Protein AF-0000000080076490 (afdb_homodimer)

Sequence (566 aa):
MPERRVFVIRHGERCDFAFGKSGLWINSFDSKGRYRPLDINLPRTLPKRPDGWQGFAADTPLTEIGYLQSKLTGRALRDNGIEINHVLCSPALRCIQTTVGLLKGMGLDKRLQFSVEPGLYEWMVWARYARPCWIPPKDLKKLGYPVREDYVPCWTDKELKMSESMVDYYQRSFGSMNKILAEFPEGNILIVAHGASLETCTRQLVGGDIRSTDDFYYLLQNTPYLSCVELSSREGLWRLVGSPIPSFSHTYNRTFDPLQLVTKDLAGLKREREGKDNMRTTQMPERRVFVIRHGERCDFAFGKSGLWINSFDSKGRYRPLDINLPRTLPKRPDGWQGFAADTPLTEIGYLQSKLTGRALRDNGIEINHVLCSPALRCIQTTVGLLKGMGLDKRLQFSVEPGLYEWMVWARYARPCWIPPKDLKKLGYPVREDYVPCWTDKELKMSESMVDYYQRSFGSMNKILAEFPEGNILIVAHGASLETCTRQLVGGDIRSTDDFYYLLQNTPYLSCVELSSREGLWRLVGSPIPSFSHTYNRTFDPLQLVTKDLAGLKREREGKDNMRTTQ

pLDDT: mean 93.64, std 9.17, range [32.12, 98.94]

Solvent-accessible surface area (backbone atoms only — not comparable to full-atom values): 30156 Å² total; per-residue (Å²): 127,81,73,36,37,38,35,34,28,20,26,38,44,37,36,56,80,65,24,46,87,78,39,48,53,69,66,16,37,47,98,87,57,54,77,50,65,64,32,63,31,41,45,92,70,78,82,88,50,95,73,40,73,73,44,40,78,63,40,40,44,42,18,44,61,11,34,50,50,20,21,54,49,14,30,46,39,40,76,64,67,57,71,75,70,42,38,37,22,12,47,48,47,25,17,46,50,20,47,52,22,23,28,51,31,46,71,33,52,89,76,50,55,31,32,65,26,51,42,46,44,70,67,36,51,75,46,72,87,49,81,61,84,64,76,51,53,68,58,40,38,74,73,66,45,55,53,43,73,82,62,78,52,89,35,54,75,83,72,60,50,57,83,44,48,72,68,52,42,36,49,44,23,37,50,37,45,52,51,52,46,64,73,46,80,68,61,22,36,37,37,29,27,35,50,56,41,58,49,35,48,41,38,54,66,51,69,42,74,86,70,54,72,67,57,48,51,52,50,35,77,57,36,33,56,56,35,49,36,29,35,40,32,57,96,86,42,47,39,72,78,31,48,85,56,63,35,50,44,47,63,66,30,52,73,50,60,50,58,71,76,61,48,91,49,52,68,58,51,52,51,55,52,53,50,52,54,55,52,54,73,71,100,128,81,75,34,38,39,35,35,27,20,28,37,45,38,36,58,80,64,23,47,89,78,39,48,54,69,66,15,37,47,99,86,56,52,77,49,65,64,31,63,31,42,45,92,72,78,81,90,50,95,76,40,73,72,45,40,77,64,40,42,44,43,17,43,59,11,33,50,50,20,21,55,48,15,32,46,41,40,76,66,68,58,71,74,69,42,38,38,22,12,48,47,48,27,16,47,49,21,47,52,22,23,29,49,32,46,70,33,54,90,77,50,55,33,32,64,27,51,42,45,45,72,65,37,50,76,46,73,87,48,79,60,83,64,78,49,53,70,58,41,38,75,72,69,45,56,50,42,71,82,63,79,52,88,36,56,74,84,72,61,51,57,83,45,47,72,68,52,42,37,47,43,24,38,51,38,46,53,51,51,48,66,73,46,79,68,63,22,37,38,38,28,27,33,50,56,43,56,49,34,50,42,37,54,66,51,69,42,75,85,69,54,73,66,56,48,52,52,52,36,76,56,38,34,56,55,37,50,38,30,34,40,32,58,98,86,42,46,40,70,78,32,49,83,56,64,35,49,44,46,63,65,31,53,72,51,59,48,58,71,77,60,48,91,49,54,68,59,51,50,52,53,51,52,50,51,54,54,52,52,74,71,101

Secondary structure (DSSP, 8-state):
---EEEEEEE---BHHHHHTTTTTTGGGB-TT--B--SSTTS-S-----TT-GGGGGTSPPBPHHHHHHHHHHHHHHHHTT---SEEEE-SSHHHHHHHHHHHHHHT-TTT--EEE-GGGS--GGG--S----PPPHHHHHHTT--B-SS---SS-GGGS-TT--HHHHHHHHHHHHHHHHHH--SS-EEEEE-TTHHHHTTTGGGTPPPPPHHHHHHHHHT--TT-EEEEEEETTEEEEEE-SS----B--BPPP-THHHH-S-HHHHHHHHHHHHHHHHH-/---EEEEEEE---BHHHHHTTTTTTGGGB-TT--B--SSTTS-S-----TT-GGGGGTSPPBPHHHHHHHHHHHHHHHHTT----EEEE-SSHHHHHHHHHHHHHHT-TTT--EEE-GGGS--GGG--S----PPPHHHHHHTT--B-SS---SS-GGGS-TT--HHHHHHHHHHHHHHHHHH--SS-EEEEE-TTHHHHTTTGGGTPPPPPHHHHHHHHHT--TT-EEEEEEETTEEEEEE-SS----B--BPPP-THHHH-S-HHHHHHHHHHHHHHHHH-

Organism: NCBI:txid1611254

InterPro domains:
  IPR013078 Histidine phosphatase superfamily, clade-1 [PF00300] (53-239)
  IPR013078 Histidine phosphatase superfamily, clade-1 [SM00855] (5-201)
  IPR013078 Histidine phosphatase superfamily, clade-1 [cd07067] (5-216)
  IPR029033 Histidine phosphatase superfamily [G3DSA:3.40.50.1240] (3-261)
  IPR029033 Histidine phosphatase superfamily [SSF53254] (4-247)
  IPR051710 Phosphatase and SH3 domain-containing protein [PTHR16469] (5-258)

Foldseek 3Di:
DPKEKEKEWAAFAWDCVVCVVVCQVVVQQDPVRDGHHPDPFADPDDDDDPVGNVLCVLQTAGTNVRLQVLLVLLLQCQVLPHDFDAEEEELRNRLLSSVCSNCVSVVCQVPDAYEYANLQADQLLVSPPDDRDGGQQVRCVVVPGRHDNPDDYPDDSVRRDSPQDLVNNLVSLCSRLVVVCVVDVDGYYYYYHHLLSVCSNAQVLQPHDDDDPVVSVVSSVVRHHTAMWMWIDDPSHIDTDGHSGDDDDDDDDDDDDCCCVVPPCNVVVVVVVVVVVVVVVVD/DPKEKEKEWAAFAWDCVVCVVVCQSVVQQDPVRDGHHPDPFADPDDDDDPVGNVLCVLQTAGTNVRLQVLLVLLLQCQVLPHDFDAEEEELRNRLLSSVCSNCVSVVCQVPDAYEYANLQADQLLVSPPDLRDGGQQVRCVVVPGRHDNPDDYPDDSVRRDSPQDLVNNLVSLCSRLVVVCVVDVDGYYYYYHHLLSVCSNVQVLQPHDDDDPVVSVVSSVVRHHTAMWMWIDDPSHIDTDGHSGDDDDDDDDDDDDCCCVVPPCNVVVVVVVVVVVVVVVVD

Nearest PDB structures (foldseek):
  2ikq-assembly1_A  TM=9.626E-01  e=3.591E-30  Mus musculus
  8u5m-assembly3_D-2  TM=9.594E-01  e=4.179E-29  Homo sapiens
  8u7e-assembly1_F  TM=9.598E-01  e=6.562E-28  Homo sapiens
  8u7e-assembly2_E  TM=9.458E-01  e=6.382E-27  Homo sapiens
  3c7t-assembly1_A  TM=8.598E-01  e=4.514E-21  Bombyx mori

Structure (mmCIF, N/CA/C/O backbone):
data_AF-0000000080076490-model_v1
#
loop_
_entity.id
_entity.type
_entity.pdbx_description
1 polymer 'Protein UBASH3A homolog'
#
loop_
_atom_site.group_PDB
_atom_site.id
_atom_site.type_symbol
_atom_site.label_atom_id
_atom_site.label_alt_id
_atom_site.label_comp_id
_atom_site.label_asym_id
_atom_site.label_entity_id
_atom_site.label_seq_id
_atom_site.pdbx_PDB_ins_code
_atom_site.Cartn_x
_atom_site.Cartn_y
_atom_site.Cartn_z
_atom_site.occupancy
_atom_site.B_iso_or_equiv
_atom_site.auth_seq_id
_atom_site.auth_comp_id
_atom_site.auth_asym_id
_atom_site.auth_atom_id
_atom_site.pdbx_PDB_model_num
ATOM 1 N N . MET A 1 1 ? 19.188 30.156 20.625 1 50.44 1 MET A N 1
ATOM 2 C CA . MET A 1 1 ? 18.188 29.141 20.984 1 50.44 1 MET A CA 1
ATOM 3 C C . MET A 1 1 ? 18.219 27.969 20 1 50.44 1 MET A C 1
ATOM 5 O O . MET A 1 1 ? 18.578 28.141 18.844 1 50.44 1 MET A O 1
ATOM 9 N N . PRO A 1 2 ? 18.188 26.75 20.531 1 60.25 2 PRO A N 1
ATOM 10 C CA . PRO A 1 2 ? 18.297 25.641 19.578 1 60.25 2 PRO A CA 1
ATOM 11 C C . PRO A 1 2 ? 17.25 25.719 18.469 1 60.25 2 PRO A C 1
ATOM 13 O O . PRO A 1 2 ? 16.172 26.281 18.672 1 60.25 2 PRO A O 1
ATOM 16 N N . GLU A 1 3 ? 17.609 25.453 17.312 1 82.62 3 GLU A N 1
ATOM 17 C CA . GLU A 1 3 ? 16.734 25.422 16.141 1 82.62 3 GLU A CA 1
ATOM 18 C C . GLU A 1 3 ? 15.508 24.547 16.391 1 82.62 3 GLU A C 1
ATOM 20 O O . GLU A 1 3 ? 15.625 23.438 16.906 1 82.62 3 GLU A O 1
ATOM 25 N N . ARG A 1 4 ? 14.305 25.266 16.453 1 92.56 4 ARG A N 1
ATOM 26 C CA . ARG A 1 4 ? 13.039 24.562 16.609 1 92.56 4 ARG A CA 1
ATOM 27 C C . ARG A 1 4 ? 12.461 24.156 15.258 1 92.56 4 ARG A C 1
ATOM 29 O O . ARG A 1 4 ? 12.508 24.938 14.305 1 92.56 4 ARG A O 1
ATOM 36 N N . ARG A 1 5 ? 11.922 22.875 15.234 1 97 5 ARG A N 1
ATOM 37 C CA . ARG A 1 5 ? 11.375 22.375 13.977 1 97 5 ARG A CA 1
ATOM 38 C C . ARG A 1 5 ? 9.914 21.969 14.133 1 97 5 ARG A C 1
ATOM 40 O O . ARG A 1 5 ? 9.5 21.531 15.203 1 97 5 ARG A O 1
ATOM 47 N N . VAL A 1 6 ? 9.188 22.203 13.109 1 98.19 6 VAL A N 1
ATOM 48 C CA . VAL A 1 6 ? 7.805 21.75 13 1 98.19 6 VAL A CA 1
ATOM 49 C C . VAL A 1 6 ? 7.633 20.891 11.75 1 98.19 6 VAL A C 1
ATOM 51 O O . VAL A 1 6 ? 8.086 21.266 10.664 1 98.19 6 VAL A O 1
ATOM 54 N N . PHE A 1 7 ? 7.016 19.766 11.922 1 98.75 7 PHE A N 1
ATOM 55 C CA . PHE A 1 7 ? 6.711 18.859 10.812 1 98.75 7 PHE A CA 1
ATOM 56 C C . PHE A 1 7 ? 5.207 18.766 10.602 1 98.75 7 PHE A C 1
ATOM 58 O O . PHE A 1 7 ? 4.457 18.484 11.539 1 98.75 7 PHE A O 1
ATOM 65 N N . VAL A 1 8 ? 4.746 19.047 9.398 1 98.81 8 VAL A N 1
ATOM 66 C CA . VAL A 1 8 ? 3.334 18.922 9.047 1 98.81 8 VAL A CA 1
ATOM 67 C C . VAL A 1 8 ? 3.145 17.766 8.062 1 98.81 8 VAL A C 1
ATOM 69 O O . VAL A 1 8 ? 3.787 17.719 7.008 1 98.81 8 VAL A O 1
ATOM 72 N N . ILE A 1 9 ? 2.256 16.828 8.422 1 98.88 9 ILE A N 1
ATOM 73 C CA . ILE A 1 9 ? 2.088 15.617 7.625 1 98.88 9 ILE A CA 1
ATOM 74 C C . ILE A 1 9 ? 0.611 15.414 7.297 1 98.88 9 ILE A C 1
ATOM 76 O O . ILE A 1 9 ? -0.253 15.602 8.156 1 98.88 9 ILE A O 1
ATOM 80 N N . ARG A 1 10 ? 0.332 15.023 6.066 1 98.94 10 ARG A N 1
ATOM 81 C CA . ARG A 1 10 ? -1.018 14.641 5.668 1 98.94 10 ARG A CA 1
ATOM 82 C C . ARG A 1 10 ? -1.345 13.227 6.137 1 98.94 10 ARG A C 1
ATOM 84 O O . ARG A 1 10 ? -0.463 12.367 6.195 1 98.94 10 ARG A O 1
ATOM 91 N N . HIS A 1 11 ? -2.564 12.945 6.43 1 98.94 11 HIS A N 1
ATOM 92 C CA . HIS A 1 11 ? -3.018 11.617 6.824 1 98.94 11 HIS A CA 1
ATOM 93 C C . HIS A 1 11 ? -2.855 10.617 5.68 1 98.94 11 HIS A C 1
ATOM 95 O O . HIS A 1 11 ? -2.533 11 4.555 1 98.94 11 HIS A O 1
ATOM 101 N N . GLY A 1 12 ? -3.035 9.281 6.008 1 98.81 12 GLY A N 1
ATOM 102 C CA . GLY A 1 12 ? -2.92 8.203 5.039 1 98.81 12 GLY A CA 1
ATOM 103 C C . GLY A 1 12 ? -4.203 7.961 4.266 1 98.81 12 GLY A C 1
ATOM 104 O O . GLY A 1 12 ? -5.18 8.688 4.43 1 98.81 12 GLY A O 1
ATOM 105 N N . GLU A 1 13 ? -4.219 6.867 3.463 1 98.75 13 GLU A N 1
ATOM 106 C CA . GLU A 1 13 ? -5.344 6.516 2.6 1 98.75 13 GLU A CA 1
ATOM 107 C C . GLU A 1 13 ? -6.613 6.281 3.414 1 98.75 13 GLU A C 1
ATOM 109 O O . GLU A 1 13 ? -6.578 5.617 4.453 1 98.75 13 GLU A O 1
ATOM 114 N N . ARG A 1 14 ? -7.668 6.836 2.943 1 98.25 14 ARG A N 1
ATOM 115 C CA . ARG A 1 14 ? -8.93 6.766 3.674 1 98.25 14 ARG A CA 1
ATOM 116 C C . ARG A 1 14 ? -9.945 5.914 2.926 1 98.25 14 ARG A C 1
ATOM 118 O O . ARG A 1 14 ? -9.93 5.848 1.694 1 98.25 14 ARG A O 1
ATOM 125 N N . CYS A 1 15 ? -10.875 5.309 3.598 1 98 15 CYS A N 1
ATOM 126 C CA . CYS A 1 15 ? -11.789 4.301 3.072 1 98 15 CYS A CA 1
ATOM 127 C C . CYS A 1 15 ? -12.742 4.91 2.049 1 98 15 CYS A C 1
ATOM 129 O O . CYS A 1 15 ? -13.008 4.309 1.006 1 98 15 CYS A O 1
ATOM 131 N N . ASP A 1 16 ? -13.305 6.09 2.318 1 95.12 16 ASP A N 1
ATOM 132 C CA . ASP A 1 16 ? -14.344 6.648 1.462 1 95.12 16 ASP A CA 1
ATOM 133 C C . ASP A 1 16 ? -13.789 7.016 0.088 1 95.12 16 ASP A C 1
ATOM 135 O O . ASP A 1 16 ? -14.492 6.918 -0.918 1 95.12 16 ASP A O 1
ATOM 139 N N . PHE A 1 17 ? -12.539 7.457 0.08 1 95.19 17 PHE A N 1
ATOM 140 C CA . PHE A 1 17 ? -11.93 7.766 -1.206 1 95.19 17 PHE A CA 1
ATOM 141 C C . PHE A 1 17 ? -11.539 6.488 -1.942 1 95.19 17 PHE A C 1
ATOM 143 O O . PHE A 1 17 ? -11.703 6.395 -3.16 1 95.19 17 PHE A O 1
ATOM 150 N N . ALA A 1 18 ? -11.047 5.5 -1.22 1 96.62 18 ALA A N 1
ATOM 151 C CA . ALA A 1 18 ? -10.57 4.262 -1.833 1 96.62 18 ALA A CA 1
ATOM 152 C C . ALA A 1 18 ? -11.734 3.412 -2.332 1 96.62 18 ALA A C 1
ATOM 154 O O . ALA A 1 18 ? -11.617 2.729 -3.352 1 96.62 18 ALA A O 1
ATOM 155 N N . PHE A 1 19 ? -12.906 3.508 -1.652 1 95.56 19 PHE A N 1
ATOM 156 C CA . PHE A 1 19 ? -13.938 2.516 -1.925 1 95.56 19 PHE A CA 1
ATOM 157 C C . PHE A 1 19 ? -15.297 3.182 -2.088 1 95.56 19 PHE A C 1
ATOM 159 O O . PHE A 1 19 ? -16.312 2.502 -2.273 1 95.56 19 PHE A O 1
ATOM 166 N N . GLY A 1 20 ? -15.422 4.477 -1.951 1 87.62 20 GLY A N 1
ATOM 167 C CA . GLY A 1 20 ? -16.703 5.16 -1.987 1 87.62 20 GLY A CA 1
ATOM 168 C C . GLY A 1 20 ? -17.453 4.941 -3.281 1 87.62 20 GLY A C 1
ATOM 169 O O . GLY A 1 20 ? -18.656 4.648 -3.264 1 87.62 20 GLY A O 1
ATOM 170 N N . LYS A 1 21 ? -16.812 4.969 -4.355 1 83.19 21 LYS A N 1
ATOM 171 C CA . LYS A 1 21 ? -17.438 4.848 -5.664 1 83.19 21 LYS A CA 1
ATOM 172 C C . LYS A 1 21 ? -17.906 3.416 -5.926 1 83.19 21 LYS A C 1
ATOM 174 O O . LYS A 1 21 ? -18.938 3.193 -6.551 1 83.19 21 LYS A O 1
ATOM 179 N N . SER A 1 22 ? -17.156 2.451 -5.434 1 85.69 22 SER A N 1
ATOM 180 C CA . SER A 1 22 ? -17.484 1.046 -5.641 1 85.69 22 SER A CA 1
ATOM 181 C C . SER A 1 22 ? -18.609 0.599 -4.711 1 85.69 22 SER A C 1
ATOM 183 O O . SER A 1 22 ? -19.203 -0.46 -4.91 1 85.69 22 SER A O 1
ATOM 185 N N . GLY A 1 23 ? -18.812 1.379 -3.625 1 91.06 23 GLY A N 1
ATOM 186 C CA . GLY A 1 23 ? -19.812 1.008 -2.635 1 91.06 23 GLY A CA 1
ATOM 187 C C . GLY A 1 23 ? -19.312 -0.016 -1.634 1 91.06 23 GLY A C 1
ATOM 188 O O . GLY A 1 23 ? -20.016 -0.354 -0.677 1 91.06 23 GLY A O 1
ATOM 189 N N . LEU A 1 24 ? -18.125 -0.496 -1.796 1 92.62 24 LEU A N 1
ATOM 190 C CA . LEU A 1 24 ? -17.594 -1.56 -0.949 1 92.62 24 LEU A CA 1
ATOM 191 C C . LEU A 1 24 ? -17.516 -1.106 0.505 1 92.62 24 LEU A C 1
ATOM 193 O O . LEU A 1 24 ? -17.703 -1.907 1.422 1 92.62 24 LEU A O 1
ATOM 197 N N . TRP A 1 25 ? -17.266 0.166 0.718 1 94.38 25 TRP A N 1
ATOM 198 C CA . TRP A 1 25 ? -17.141 0.698 2.07 1 94.38 25 TRP A CA 1
ATOM 199 C C . TRP A 1 25 ? -18.469 0.655 2.805 1 94.38 25 TRP A C 1
ATOM 201 O O . TRP A 1 25 ? -18.594 0.017 3.855 1 94.38 25 TRP A O 1
ATOM 211 N N . ILE A 1 26 ? -19.438 1.221 2.258 1 91.88 26 ILE A N 1
ATOM 212 C CA . ILE A 1 26 ? -20.75 1.303 2.918 1 91.88 26 ILE A CA 1
ATOM 213 C C . ILE A 1 26 ? -21.375 -0.085 2.99 1 91.88 26 ILE A C 1
ATOM 215 O O . ILE A 1 26 ? -22.062 -0.412 3.959 1 91.88 26 ILE A O 1
ATOM 219 N N . ASN A 1 27 ? -21.125 -0.946 1.992 1 94.81 27 ASN A N 1
ATOM 220 C CA . ASN A 1 27 ? -21.75 -2.268 1.926 1 94.81 27 ASN A CA 1
ATOM 221 C C . ASN A 1 27 ? -21.062 -3.252 2.873 1 94.81 27 ASN A C 1
ATOM 223 O O . ASN A 1 27 ? -21.516 -4.391 3.016 1 94.81 27 ASN A O 1
ATOM 227 N N . SER A 1 28 ? -20.031 -2.846 3.457 1 96.69 28 SER A N 1
ATOM 228 C CA . SER A 1 28 ? -19.359 -3.676 4.457 1 96.69 28 SER A CA 1
ATOM 229 C C . SER A 1 28 ? -20.109 -3.639 5.785 1 96.69 28 SER A C 1
ATOM 231 O O . SER A 1 28 ? -19.797 -4.395 6.707 1 96.69 28 SER A O 1
ATOM 233 N N . PHE A 1 29 ? -21.047 -2.721 5.918 1 95.5 29 PHE A N 1
ATOM 234 C CA . PHE A 1 29 ? -21.953 -2.674 7.059 1 95.5 29 PHE A CA 1
ATOM 235 C C . PHE A 1 29 ? -23.312 -3.275 6.699 1 95.5 29 PHE A C 1
ATOM 237 O O . PHE A 1 29 ? -23.859 -2.99 5.633 1 95.5 29 PHE A O 1
ATOM 244 N N . ASP A 1 30 ? -23.828 -4.094 7.57 1 94.75 30 ASP A N 1
ATOM 245 C CA . ASP A 1 30 ? -25.172 -4.59 7.328 1 94.75 30 ASP A CA 1
ATOM 246 C C . ASP A 1 30 ? -26.219 -3.664 7.953 1 94.75 30 ASP A C 1
ATOM 248 O O . ASP A 1 30 ? -25.875 -2.592 8.461 1 94.75 30 ASP A O 1
ATOM 252 N N . SER A 1 31 ? -27.484 -4.055 7.844 1 92.12 31 SER A N 1
ATOM 253 C CA . SER A 1 31 ? -28.578 -3.195 8.266 1 92.12 31 SER A CA 1
ATOM 254 C C . SER A 1 31 ? -28.547 -2.947 9.773 1 92.12 31 SER A C 1
ATOM 256 O O . SER A 1 31 ? -29.078 -1.953 10.258 1 92.12 31 SER A O 1
ATOM 258 N N . LYS A 1 32 ? -27.906 -3.842 10.547 1 92.5 32 LYS A N 1
ATOM 259 C CA . LYS A 1 32 ? -27.812 -3.715 12 1 92.5 32 LYS A CA 1
ATOM 260 C C . LYS A 1 32 ? -26.5 -3.051 12.414 1 92.5 32 LYS A C 1
ATOM 262 O O . LYS A 1 32 ? -26.234 -2.9 13.602 1 92.5 32 LYS A O 1
ATOM 267 N N . GLY A 1 33 ? -25.641 -2.758 11.438 1 92.56 33 GLY A N 1
ATOM 268 C CA . GLY A 1 33 ? -24.391 -2.066 11.719 1 92.56 33 GLY A CA 1
ATOM 269 C C . GLY A 1 33 ? -23.219 -3.01 11.945 1 92.56 33 GLY A C 1
ATOM 270 O O . GLY A 1 33 ? -22.141 -2.582 12.359 1 92.56 33 GLY A O 1
ATOM 271 N N . ARG A 1 34 ? -23.562 -4.305 11.719 1 95.44 34 ARG A N 1
ATOM 272 C CA . ARG A 1 34 ? -22.453 -5.254 11.828 1 95.44 34 ARG A CA 1
ATOM 273 C C . ARG A 1 34 ? -21.469 -5.09 10.68 1 95.44 34 ARG A C 1
ATOM 275 O O . ARG A 1 34 ? -21.875 -5.062 9.516 1 95.44 34 ARG A O 1
ATOM 282 N N . TYR A 1 35 ? -20.188 -4.992 10.984 1 97.19 35 TYR A N 1
ATOM 283 C CA . TYR A 1 35 ? -19.125 -4.684 10.031 1 97.19 35 TYR A CA 1
ATOM 284 C C . TYR A 1 35 ? -18.438 -5.953 9.547 1 97.19 35 TYR A C 1
ATOM 286 O O . TYR A 1 35 ? -17.984 -6.766 10.359 1 97.19 35 TYR A O 1
ATOM 294 N N . ARG A 1 36 ? -18.422 -6.227 8.297 1 96.12 36 ARG A N 1
ATOM 295 C CA . ARG A 1 36 ? -17.672 -7.266 7.602 1 96.12 36 ARG A CA 1
ATOM 296 C C . ARG A 1 36 ? -16.969 -6.703 6.363 1 96.12 36 ARG A C 1
ATOM 298 O O . ARG A 1 36 ? -17.625 -6.426 5.355 1 96.12 36 ARG A O 1
ATOM 305 N N . PRO A 1 37 ? -15.695 -6.629 6.422 1 97.12 37 PRO A N 1
ATOM 306 C CA . PRO A 1 37 ? -15 -5.996 5.301 1 97.12 37 PRO A CA 1
ATOM 307 C C . PRO A 1 37 ? -15.125 -6.789 4 1 97.12 37 PRO A C 1
ATOM 309 O O . PRO A 1 37 ? -14.945 -8.008 3.998 1 97.12 37 PRO A O 1
ATOM 312 N N . LEU A 1 38 ? -15.305 -6.121 2.885 1 97.06 38 LEU A N 1
ATOM 313 C CA . LEU A 1 38 ? -15.531 -6.75 1.587 1 97.06 38 LEU A CA 1
ATOM 314 C C . LEU A 1 38 ? -14.297 -6.621 0.702 1 97.06 38 LEU A C 1
ATOM 316 O O . LEU A 1 38 ? -14.328 -6.984 -0.476 1 97.06 38 LEU A O 1
ATOM 320 N N . ASP A 1 39 ? -13.281 -6.102 1.212 1 98.19 39 ASP A N 1
ATOM 321 C CA . ASP A 1 39 ? -11.969 -5.969 0.59 1 98.19 39 ASP A CA 1
ATOM 322 C C . ASP A 1 39 ? -10.852 -6.133 1.62 1 98.19 39 ASP A C 1
ATOM 324 O O . ASP A 1 39 ? -10.984 -5.699 2.766 1 98.19 39 ASP A O 1
ATOM 328 N N . ILE A 1 40 ? -9.711 -6.621 1.177 1 98.25 40 ILE A N 1
ATOM 329 C CA . ILE A 1 40 ? -8.602 -6.891 2.088 1 98.25 40 ILE A CA 1
ATOM 330 C C . ILE A 1 40 ? -8.055 -5.574 2.631 1 98.25 40 ILE A C 1
ATOM 332 O O . ILE A 1 40 ? -7.547 -5.523 3.756 1 98.25 40 ILE A O 1
ATOM 336 N N . ASN A 1 41 ? -8.195 -4.473 1.864 1 98.5 41 ASN A N 1
ATOM 337 C CA . ASN A 1 41 ? -7.648 -3.174 2.24 1 98.5 41 ASN A CA 1
ATOM 338 C C . ASN A 1 41 ? -8.594 -2.416 3.172 1 98.5 41 ASN A C 1
ATOM 340 O O . ASN A 1 41 ? -8.266 -1.32 3.635 1 98.5 41 ASN A O 1
ATOM 344 N N . LEU A 1 42 ? -9.797 -2.898 3.432 1 98.31 42 LEU A N 1
ATOM 345 C CA . LEU A 1 42 ? -10.656 -2.322 4.461 1 98.31 42 LEU A CA 1
ATOM 346 C C . LEU A 1 42 ? -10.195 -2.75 5.852 1 98.31 42 LEU A C 1
ATOM 348 O O . LEU A 1 42 ? -9.703 -3.863 6.031 1 98.31 42 LEU A O 1
ATOM 352 N N . PRO A 1 43 ? -10.375 -1.878 6.855 1 97.56 43 PRO A N 1
ATOM 353 C CA . PRO A 1 43 ? -9.914 -2.238 8.195 1 97.56 43 PRO A CA 1
ATOM 354 C C . PRO A 1 43 ? -10.531 -3.535 8.711 1 97.56 43 PRO A C 1
ATOM 356 O O . PRO A 1 43 ? -11.711 -3.797 8.469 1 97.56 43 PRO A O 1
ATOM 359 N N . ARG A 1 44 ? -9.711 -4.266 9.438 1 94.88 44 ARG A N 1
ATOM 360 C CA . ARG A 1 44 ? -10.203 -5.516 10.008 1 94.88 44 ARG A CA 1
ATOM 361 C C . ARG A 1 44 ? -11.227 -5.25 11.102 1 94.88 44 ARG A C 1
ATOM 363 O O . ARG A 1 44 ? -12.172 -6.027 11.273 1 94.88 44 ARG A O 1
ATOM 370 N N . THR A 1 45 ? -10.93 -4.211 11.844 1 94.81 45 THR A N 1
ATOM 371 C CA . THR A 1 45 ? -11.812 -3.799 12.93 1 94.81 45 THR A CA 1
ATOM 372 C C . THR A 1 45 ? -12.008 -2.285 12.922 1 94.81 45 THR A C 1
ATOM 374 O O . THR A 1 45 ? -11.172 -1.55 12.398 1 94.81 45 THR A O 1
ATOM 377 N N . LEU A 1 46 ? -13.109 -1.858 13.445 1 96.5 46 LEU A N 1
ATOM 378 C CA . LEU A 1 46 ? -13.422 -0.44 13.586 1 96.5 46 LEU A CA 1
ATOM 379 C C . LEU A 1 46 ? -13.719 -0.09 15.039 1 96.5 46 LEU A C 1
ATOM 381 O O . LEU A 1 46 ? -14.32 -0.884 15.758 1 96.5 46 LEU A O 1
ATOM 385 N N . PRO A 1 47 ? -13.289 1.066 15.406 1 95.06 47 PRO A N 1
ATOM 386 C CA . PRO A 1 47 ? -13.625 1.458 16.781 1 95.06 47 PRO A CA 1
ATOM 387 C C . PRO A 1 47 ? -15.109 1.77 16.953 1 95.06 47 PRO A C 1
ATOM 389 O O . PRO A 1 47 ? -15.781 2.164 16 1 95.06 47 PRO A O 1
ATOM 392 N N . LYS A 1 48 ? -15.531 1.615 18.234 1 91.12 48 LYS A N 1
ATOM 393 C CA . LYS A 1 48 ? -16.891 2.053 18.547 1 91.12 48 LYS A CA 1
ATOM 394 C C . LYS A 1 48 ? -16.984 3.574 18.594 1 91.12 48 LYS A C 1
ATOM 396 O O . LYS A 1 48 ? -16.094 4.242 19.109 1 91.12 48 LYS A O 1
ATOM 401 N N . ARG A 1 49 ? -18.047 4.043 18.047 1 92.25 49 ARG A N 1
ATOM 402 C CA . ARG A 1 49 ? -18.281 5.484 18.031 1 92.25 49 ARG A CA 1
ATOM 403 C C . ARG A 1 49 ? -19.562 5.832 18.797 1 92.25 49 ARG A C 1
ATOM 405 O O . ARG A 1 49 ? -20.531 5.082 18.766 1 92.25 49 ARG A O 1
ATOM 412 N N . PRO A 1 50 ? -19.5 6.965 19.406 1 88.19 50 PRO A N 1
ATOM 413 C CA . PRO A 1 50 ? -20.672 7.375 20.188 1 88.19 50 PRO A CA 1
ATOM 414 C C . PRO A 1 50 ? -21.906 7.625 19.312 1 88.19 50 PRO A C 1
ATOM 416 O O . PRO A 1 50 ? -23.047 7.469 19.781 1 88.19 50 PRO A O 1
ATOM 419 N N . ASP A 1 51 ? -21.719 7.977 18.078 1 89.12 51 ASP A N 1
ATOM 420 C CA . ASP A 1 51 ? -22.828 8.312 17.203 1 89.12 51 ASP A CA 1
ATOM 421 C C . ASP A 1 51 ? -23.172 7.148 16.281 1 89.12 51 ASP A C 1
ATOM 423 O O . ASP A 1 51 ? -23.844 7.336 15.258 1 89.12 51 ASP A O 1
ATOM 427 N N . GLY A 1 52 ? -22.656 5.984 16.578 1 90.62 52 GLY A N 1
ATOM 428 C CA . GLY A 1 52 ? -22.969 4.789 15.812 1 90.62 52 GLY A CA 1
ATOM 429 C C . GLY A 1 52 ? -22.156 4.656 14.547 1 90.62 52 GLY A C 1
ATOM 430 O O . GLY A 1 52 ? -21.375 5.555 14.203 1 90.62 52 GLY A O 1
ATOM 431 N N . TRP A 1 53 ? -22.375 3.527 13.82 1 91.75 53 TRP A N 1
ATOM 432 C CA . TRP A 1 53 ? -21.562 3.193 12.656 1 91.75 53 TRP A CA 1
ATOM 433 C C . TRP A 1 53 ? -21.828 4.164 11.516 1 91.75 53 TRP A C 1
ATOM 435 O O . TRP A 1 53 ? -20.969 4.367 10.656 1 91.75 53 TRP A O 1
ATOM 445 N N . GLN A 1 54 ? -22.969 4.809 11.492 1 90.69 54 GLN A N 1
ATOM 446 C CA . GLN A 1 54 ? -23.312 5.762 10.445 1 90.69 54 GLN A CA 1
ATOM 447 C C . GLN A 1 54 ? -22.375 6.965 10.469 1 90.69 54 GLN A C 1
ATOM 449 O O . GLN A 1 54 ? -22.188 7.633 9.453 1 90.69 54 GLN A O 1
ATOM 454 N N . GLY A 1 55 ? -21.812 7.219 11.656 1 91.5 55 GLY A N 1
ATOM 455 C CA . GLY A 1 55 ? -20.891 8.336 11.828 1 91.5 55 GLY A CA 1
ATOM 456 C C . GLY A 1 55 ? -19.625 8.203 11 1 91.5 55 GLY A C 1
ATOM 457 O O . GLY A 1 55 ? -18.938 9.195 10.742 1 91.5 55 GLY A O 1
ATOM 458 N N . PHE A 1 56 ? -19.281 6.965 10.547 1 93.19 56 PHE A N 1
ATOM 459 C CA . PHE A 1 56 ? -18.094 6.746 9.734 1 93.19 56 PHE A CA 1
ATOM 460 C C . PHE A 1 56 ? -18.219 7.441 8.391 1 93.19 56 PHE A C 1
ATOM 462 O O . PHE A 1 56 ? -17.219 7.707 7.723 1 93.19 56 PHE A O 1
ATOM 469 N N . ALA A 1 57 ? -19.406 7.758 7.953 1 89.25 57 ALA A N 1
ATOM 470 C CA . ALA A 1 57 ? -19.625 8.438 6.68 1 89.25 57 ALA A CA 1
ATOM 471 C C . ALA A 1 57 ? -19.031 9.844 6.699 1 89.25 57 ALA A C 1
ATOM 473 O O . ALA A 1 57 ? -18.5 10.32 5.691 1 89.25 57 ALA A O 1
ATOM 474 N N . ALA A 1 58 ? -19.109 10.477 7.836 1 90.56 58 ALA A N 1
ATOM 475 C CA . ALA A 1 58 ? -18.609 11.844 7.969 1 90.56 58 ALA A CA 1
ATOM 476 C C . ALA A 1 58 ? -17.219 11.859 8.594 1 90.56 58 ALA A C 1
ATOM 478 O O . ALA A 1 58 ? -16.562 12.906 8.617 1 90.56 58 ALA A O 1
ATOM 479 N N . ASP A 1 59 ? -16.797 10.781 9.078 1 94.12 59 ASP A N 1
ATOM 480 C CA . ASP A 1 59 ? -15.5 10.633 9.727 1 94.12 59 ASP A CA 1
ATOM 481 C C . ASP A 1 59 ? -14.875 9.289 9.375 1 94.12 59 ASP A C 1
ATOM 483 O O . ASP A 1 59 ? -14.766 8.406 10.234 1 94.12 59 ASP A O 1
ATOM 487 N N . THR A 1 60 ? -14.398 9.242 8.219 1 95.25 60 THR A N 1
ATOM 488 C CA . THR A 1 60 ? -13.977 7.984 7.609 1 95.25 60 THR A CA 1
ATOM 489 C C . THR A 1 60 ? -12.633 7.531 8.188 1 95.25 60 THR A C 1
ATOM 491 O O . THR A 1 60 ? -11.742 8.352 8.43 1 95.25 60 THR A O 1
ATOM 494 N N . PRO A 1 61 ? -12.477 6.234 8.445 1 97.62 61 PRO A N 1
ATOM 495 C CA . PRO A 1 61 ? -11.203 5.699 8.938 1 97.62 61 PRO A CA 1
ATOM 496 C C . PRO A 1 61 ? -10.188 5.492 7.816 1 97.62 61 PRO A C 1
ATOM 498 O O . PRO A 1 61 ? -10.5 5.68 6.641 1 97.62 61 PRO A O 1
ATOM 501 N N . LEU A 1 62 ? -8.961 5.141 8.25 1 98.62 62 LEU A N 1
ATOM 502 C CA . LEU A 1 62 ? -7.918 4.707 7.328 1 98.62 62 LEU A CA 1
ATOM 503 C C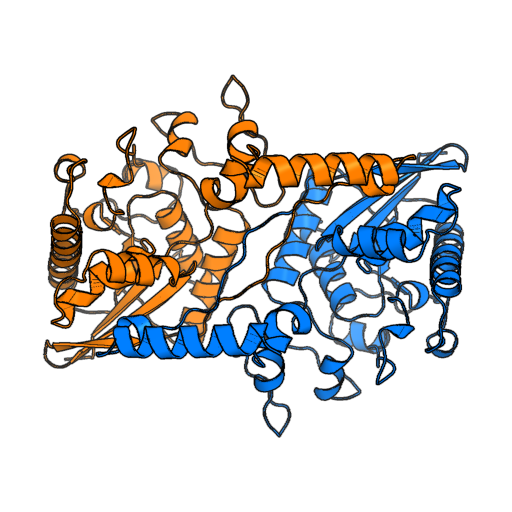 . LEU A 1 62 ? -8.227 3.322 6.773 1 98.62 62 LEU A C 1
ATOM 505 O O . LEU A 1 62 ? -8.906 2.523 7.426 1 98.62 62 LEU A O 1
ATOM 509 N N . THR A 1 63 ? -7.73 3.078 5.586 1 98.69 63 THR A N 1
ATOM 510 C CA . THR A 1 63 ? -7.625 1.704 5.105 1 98.69 63 THR A CA 1
ATOM 511 C C . THR A 1 63 ? -6.441 0.995 5.758 1 98.69 63 THR A C 1
ATOM 513 O O . THR A 1 63 ? -5.668 1.613 6.492 1 98.69 63 THR A O 1
ATOM 516 N N . GLU A 1 64 ? -6.305 -0.341 5.508 1 98.62 64 GLU A N 1
ATOM 517 C CA . GLU A 1 64 ? -5.113 -1.058 5.945 1 98.62 64 GLU A CA 1
ATOM 518 C C . GLU A 1 64 ? -3.848 -0.447 5.348 1 98.62 64 GLU A C 1
ATOM 520 O O . GLU A 1 64 ? -2.859 -0.235 6.051 1 98.62 64 GLU A O 1
ATOM 525 N N . ILE A 1 65 ? -3.885 -0.178 4.078 1 98.62 65 ILE A N 1
ATOM 526 C CA . ILE A 1 65 ? -2.744 0.424 3.396 1 98.62 65 ILE A CA 1
ATOM 527 C C . ILE A 1 65 ? -2.461 1.804 3.984 1 98.62 65 ILE A C 1
ATOM 529 O O . ILE A 1 65 ? -1.301 2.174 4.184 1 98.62 65 ILE A O 1
ATOM 533 N N . GLY A 1 66 ? -3.5 2.572 4.246 1 98.75 66 GLY A N 1
ATOM 534 C CA . GLY A 1 66 ? -3.318 3.881 4.855 1 98.75 66 GLY A CA 1
ATOM 535 C C . GLY A 1 66 ? -2.572 3.826 6.176 1 98.75 66 GLY A C 1
ATOM 536 O O . GLY A 1 66 ? -1.699 4.656 6.438 1 98.75 66 GLY A O 1
ATOM 537 N N . TYR A 1 67 ? -2.969 2.902 6.977 1 98.69 67 TYR A N 1
ATOM 538 C CA . TYR A 1 67 ? -2.297 2.729 8.258 1 98.69 67 TYR A CA 1
ATOM 539 C C . TYR A 1 67 ? -0.839 2.33 8.055 1 98.69 67 TYR A C 1
ATOM 541 O O . TYR A 1 67 ? 0.053 2.861 8.727 1 98.69 67 TYR A O 1
ATOM 549 N N . LEU A 1 68 ? -0.599 1.433 7.172 1 98.44 68 LEU A N 1
ATOM 550 C CA . LEU A 1 68 ? 0.755 0.955 6.918 1 98.44 68 LEU A CA 1
ATOM 551 C C . LEU A 1 68 ? 1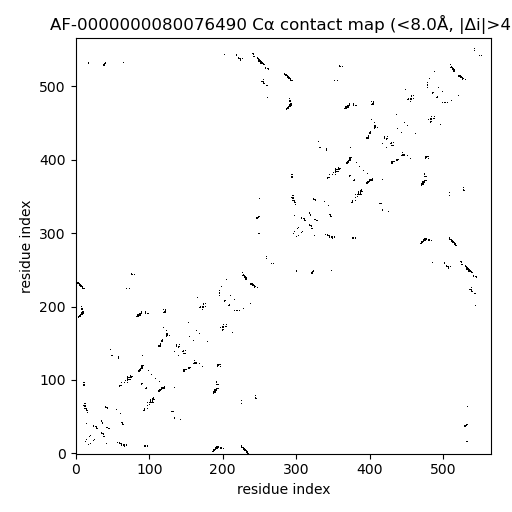.617 2.061 6.316 1 98.44 68 LEU A C 1
ATOM 553 O O . LEU A 1 68 ? 2.812 2.146 6.605 1 98.44 68 LEU A O 1
ATOM 557 N N . GLN A 1 69 ? 1.01 2.889 5.453 1 98.56 69 GLN A N 1
ATOM 558 C CA . GLN A 1 69 ? 1.695 4.086 4.977 1 98.56 69 GLN A CA 1
ATOM 559 C C . GLN A 1 69 ? 2.227 4.914 6.145 1 98.56 69 GLN A C 1
ATOM 561 O O . GLN A 1 69 ? 3.375 5.359 6.121 1 98.56 69 GLN A O 1
ATOM 566 N N . SER A 1 70 ? 1.363 5.113 7.133 1 98.81 70 SER A N 1
ATOM 567 C CA . SER A 1 70 ? 1.739 5.941 8.273 1 98.81 70 SER A CA 1
ATOM 568 C C . SER A 1 70 ? 2.877 5.309 9.062 1 98.81 70 SER A C 1
ATOM 570 O O . SER A 1 70 ? 3.82 5.996 9.461 1 98.81 70 SER A O 1
ATOM 572 N N . LYS A 1 71 ? 2.832 4.012 9.258 1 98.69 71 LYS A N 1
ATOM 573 C CA . LYS A 1 71 ? 3.885 3.32 9.992 1 98.69 71 LYS A CA 1
ATOM 574 C C . LYS A 1 71 ? 5.223 3.416 9.266 1 98.69 71 LYS A C 1
ATOM 576 O O . LYS A 1 71 ? 6.25 3.715 9.883 1 98.69 71 LYS A O 1
ATOM 581 N N . LEU A 1 72 ? 5.227 3.17 7.973 1 98.69 72 LEU A N 1
ATOM 582 C CA . LEU A 1 72 ? 6.449 3.24 7.18 1 98.69 72 LEU A CA 1
ATOM 583 C C . LEU A 1 72 ? 7.016 4.656 7.176 1 98.69 72 LEU A C 1
ATOM 585 O O . LEU A 1 72 ? 8.234 4.84 7.195 1 98.69 72 LEU A O 1
ATOM 589 N N . THR A 1 73 ? 6.125 5.617 7.145 1 98.81 73 THR A N 1
ATOM 590 C CA . THR A 1 73 ? 6.562 7.008 7.207 1 98.81 73 THR A CA 1
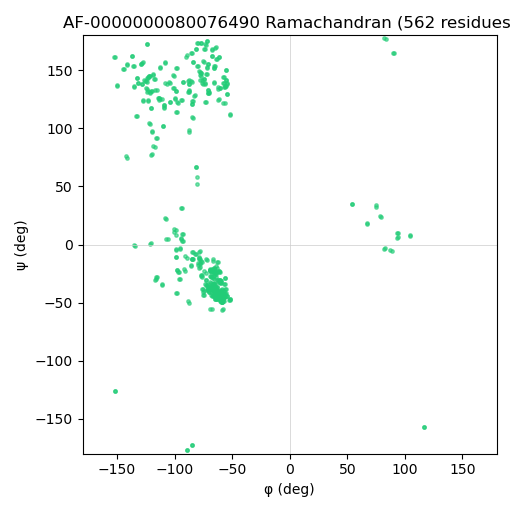ATOM 591 C C . THR A 1 73 ? 7.199 7.316 8.562 1 98.81 73 THR A C 1
ATOM 593 O O . THR A 1 73 ? 8.227 7.996 8.625 1 98.81 73 THR A O 1
ATOM 596 N N . GLY A 1 74 ? 6.543 6.828 9.648 1 98.81 74 GLY A N 1
ATOM 597 C CA . GLY A 1 74 ? 7.156 6.965 10.961 1 98.81 74 GLY A CA 1
ATOM 598 C C . GLY A 1 74 ? 8.555 6.391 11.031 1 98.81 74 GLY A C 1
ATOM 599 O O . GLY A 1 74 ? 9.461 7.008 11.594 1 98.81 74 GLY A O 1
ATOM 600 N N . ARG A 1 75 ? 8.75 5.242 10.484 1 98.5 75 ARG A N 1
ATOM 601 C CA . ARG A 1 75 ? 10.07 4.617 10.43 1 98.5 75 ARG A CA 1
ATOM 602 C C . ARG A 1 75 ? 11.055 5.492 9.672 1 98.5 75 ARG A C 1
ATOM 604 O O . ARG A 1 75 ? 12.211 5.637 10.078 1 98.5 75 ARG A O 1
ATOM 611 N N . ALA A 1 76 ? 10.602 6.027 8.539 1 98.44 76 ALA A N 1
ATOM 612 C CA . ALA A 1 76 ? 11.461 6.902 7.754 1 98.44 76 ALA A CA 1
ATOM 613 C C . ALA A 1 76 ? 11.906 8.117 8.57 1 98.44 76 ALA A C 1
ATOM 615 O O . ALA A 1 76 ? 13.062 8.531 8.5 1 98.44 76 ALA A O 1
ATOM 616 N N . LEU A 1 77 ? 10.953 8.695 9.32 1 98.62 77 LEU A N 1
ATOM 617 C CA . LEU A 1 77 ? 11.289 9.82 10.188 1 98.62 77 LEU A CA 1
ATOM 618 C C . LEU A 1 77 ? 12.352 9.422 11.203 1 98.62 77 LEU A C 1
ATOM 620 O O . LEU A 1 77 ? 13.336 10.133 11.398 1 98.62 77 LEU A O 1
ATOM 624 N N . ARG A 1 78 ? 12.156 8.289 11.836 1 98.31 78 ARG A N 1
ATOM 625 C CA . ARG A 1 78 ? 13.109 7.77 12.812 1 98.31 78 ARG A CA 1
ATOM 626 C C . ARG A 1 78 ? 14.477 7.547 12.172 1 98.31 78 ARG A C 1
ATOM 628 O O . ARG A 1 78 ? 15.5 7.996 12.703 1 98.31 78 ARG A O 1
ATOM 635 N N . ASP A 1 79 ? 14.477 6.871 11.031 1 97.19 79 ASP A N 1
ATOM 636 C CA . ASP A 1 79 ? 15.719 6.492 10.359 1 97.19 79 ASP A CA 1
ATOM 637 C C . ASP A 1 79 ? 16.484 7.719 9.875 1 97.19 79 ASP A C 1
ATOM 639 O O . ASP A 1 79 ? 17.703 7.656 9.656 1 97.19 79 ASP A O 1
ATOM 643 N N . ASN A 1 80 ? 15.766 8.844 9.672 1 96.94 80 ASN A N 1
ATOM 644 C CA . ASN A 1 80 ? 16.406 10.078 9.25 1 96.94 80 ASN A CA 1
ATOM 645 C C . ASN A 1 80 ? 16.781 10.953 10.445 1 96.94 80 ASN A C 1
ATOM 647 O O . ASN A 1 80 ? 17.078 12.141 10.281 1 96.94 80 ASN A O 1
ATOM 651 N N . GLY A 1 81 ? 16.672 10.461 11.633 1 97.06 81 GLY A N 1
ATOM 652 C CA . GLY A 1 81 ? 17.172 11.109 12.828 1 97.06 81 GLY A CA 1
ATOM 653 C C . GLY A 1 81 ? 16.281 12.227 13.32 1 97.06 81 GLY A C 1
ATOM 654 O O . GLY A 1 81 ? 16.719 13.133 14.023 1 97.06 81 GLY A O 1
ATOM 655 N N . ILE A 1 82 ? 15.031 12.203 13 1 97.25 82 ILE A N 1
ATOM 656 C CA . ILE A 1 82 ? 14.117 13.273 13.391 1 97.25 82 ILE A CA 1
ATOM 657 C C . ILE A 1 82 ? 13.602 13.008 14.805 1 97.25 82 ILE A C 1
ATOM 659 O O . ILE A 1 82 ? 13.031 11.953 15.078 1 97.25 82 ILE A O 1
ATOM 663 N N . GLU A 1 83 ? 13.828 13.945 15.609 1 96.88 83 GLU A N 1
ATOM 664 C CA . GLU A 1 83 ? 13.336 13.883 16.984 1 96.88 83 GLU A CA 1
ATOM 665 C C . GLU A 1 83 ? 12.047 14.672 17.141 1 96.88 83 GLU A C 1
ATOM 667 O O . GLU A 1 83 ? 11.961 15.828 16.719 1 96.88 83 GLU A O 1
ATOM 672 N N . ILE A 1 84 ? 11.047 14.062 17.781 1 98.12 84 ILE A N 1
ATOM 673 C CA . ILE A 1 84 ? 9.75 14.688 18 1 98.12 84 ILE A CA 1
ATOM 674 C C . ILE A 1 84 ? 9.469 14.781 19.5 1 98.12 84 ILE A C 1
ATOM 676 O O . ILE A 1 84 ? 9.609 13.797 20.219 1 98.12 84 ILE A O 1
ATOM 680 N N . ASN A 1 85 ? 9.039 15.953 19.938 1 97.94 85 ASN A N 1
ATOM 681 C CA . ASN A 1 85 ? 8.773 16.188 21.359 1 97.94 85 ASN A CA 1
ATOM 682 C C . ASN A 1 85 ? 7.277 16.359 21.609 1 97.94 85 ASN A C 1
ATOM 684 O O . ASN A 1 85 ? 6.785 16.031 22.688 1 97.94 85 ASN A O 1
ATOM 688 N N . HIS A 1 86 ? 6.59 16.938 20.703 1 98.19 86 HIS A N 1
ATOM 689 C CA . HIS A 1 86 ? 5.156 17.203 20.828 1 98.19 86 HIS A CA 1
ATOM 690 C C . HIS A 1 86 ? 4.418 16.75 19.562 1 98.19 86 HIS A C 1
ATOM 692 O O . HIS A 1 86 ? 4.926 16.922 18.453 1 98.19 86 HIS A O 1
ATOM 698 N N . VAL A 1 87 ? 3.244 16.141 19.766 1 98.81 87 VAL A N 1
ATOM 699 C CA . VAL A 1 87 ? 2.447 15.664 18.641 1 98.81 87 VAL A CA 1
ATOM 700 C C . VAL A 1 87 ? 1.021 16.203 18.75 1 98.81 87 VAL A C 1
ATOM 702 O O . VAL A 1 87 ? 0.376 16.047 19.781 1 98.81 87 VAL A O 1
ATOM 705 N N . LEU A 1 88 ? 0.553 16.875 17.766 1 98.88 88 LEU A N 1
ATOM 706 C CA . LEU A 1 88 ? -0.829 17.328 17.641 1 98.88 88 LEU A CA 1
ATOM 707 C C . LEU A 1 88 ? -1.467 16.781 16.375 1 98.88 88 LEU A C 1
ATOM 709 O O . LEU A 1 88 ? -0.801 16.656 15.344 1 98.88 88 LEU A O 1
ATOM 713 N N . CYS A 1 89 ? -2.725 16.484 16.469 1 98.62 89 CYS A N 1
ATOM 714 C CA . CYS A 1 89 ? -3.379 16 15.266 1 98.62 89 CYS A CA 1
ATOM 715 C C . CYS A 1 89 ? -4.797 16.547 15.148 1 98.62 89 CYS A C 1
ATOM 717 O O . CYS A 1 89 ? -5.375 16.984 16.141 1 98.62 89 CYS A O 1
ATOM 719 N N . SER A 1 90 ? -5.266 16.609 13.93 1 98.62 90 SER A N 1
ATOM 720 C CA . SER A 1 90 ? -6.672 16.875 13.633 1 98.62 90 SER A CA 1
ATOM 721 C C . SER A 1 90 ? -7.582 15.867 14.344 1 98.62 90 SER A C 1
ATOM 723 O O . SER A 1 90 ? -7.207 14.711 14.539 1 98.62 90 SER A O 1
ATOM 725 N N . PRO A 1 91 ? -8.797 16.25 14.703 1 97.5 91 PRO A N 1
ATOM 726 C CA . PRO A 1 91 ? -9.719 15.336 15.367 1 97.5 91 PRO A CA 1
ATOM 727 C C . PRO A 1 91 ? -10.266 14.266 14.43 1 97.5 91 PRO A C 1
ATOM 729 O O . PRO A 1 91 ? -10.906 13.312 14.883 1 97.5 91 PRO A O 1
ATOM 732 N N . ALA A 1 92 ? -10.109 14.398 13.156 1 97.12 92 ALA A N 1
ATOM 733 C CA . ALA A 1 92 ? -10.578 13.375 12.219 1 97.12 92 ALA A CA 1
ATOM 734 C C . ALA A 1 92 ? -9.992 12.008 12.562 1 97.12 92 ALA A C 1
ATOM 736 O O . ALA A 1 92 ? -8.789 11.891 12.844 1 97.12 92 ALA A O 1
ATOM 737 N N . LEU A 1 93 ? -10.789 10.961 12.523 1 97.62 93 LEU A N 1
ATOM 738 C CA . LEU A 1 93 ? -10.367 9.609 12.883 1 97.62 93 LEU A CA 1
ATOM 739 C C . LEU A 1 93 ? -9.164 9.18 12.047 1 97.62 93 LEU A C 1
ATOM 741 O O . LEU A 1 93 ? -8.227 8.57 12.57 1 97.62 93 LEU A O 1
ATOM 745 N N . ARG A 1 94 ? -9.219 9.484 10.766 1 98.38 94 ARG A N 1
ATOM 746 C CA . ARG A 1 94 ? -8.109 9.125 9.883 1 98.38 94 ARG A CA 1
ATOM 747 C C . ARG A 1 94 ? -6.812 9.781 10.336 1 98.38 94 ARG A C 1
ATOM 749 O O . ARG A 1 94 ? -5.73 9.211 10.172 1 98.38 94 ARG A O 1
ATOM 756 N N . CYS A 1 95 ? -6.844 10.961 10.891 1 98.81 95 CYS A N 1
ATOM 757 C CA . CYS A 1 95 ? -5.656 11.633 11.398 1 98.81 95 CYS A CA 1
ATOM 758 C C . CYS A 1 95 ? -5.191 11.008 12.711 1 98.81 95 CYS A C 1
ATOM 760 O O . CYS A 1 95 ? -3.992 10.852 12.938 1 98.81 95 CYS A O 1
ATOM 762 N N . ILE A 1 96 ? -6.141 10.672 13.531 1 98.69 96 ILE A N 1
ATOM 763 C CA . ILE A 1 96 ? -5.836 9.984 14.781 1 98.69 96 ILE A CA 1
ATOM 764 C C . ILE A 1 96 ? -5.113 8.672 14.484 1 98.69 96 ILE A C 1
ATOM 766 O O . ILE A 1 96 ? -4.047 8.406 15.039 1 98.69 96 ILE A O 1
ATOM 770 N N . GLN A 1 97 ? -5.652 7.918 13.602 1 98.69 97 GLN A N 1
ATOM 771 C CA . GLN A 1 97 ? -5.078 6.625 13.25 1 98.69 97 GLN A CA 1
ATOM 772 C C . GLN A 1 97 ? -3.711 6.793 12.594 1 98.69 97 GLN A C 1
ATOM 774 O O . GLN A 1 97 ? -2.803 5.992 12.828 1 98.69 97 GLN A O 1
ATOM 779 N N . THR A 1 98 ? -3.59 7.809 11.734 1 98.94 98 THR A N 1
ATOM 780 C CA . THR A 1 98 ? -2.299 8.117 11.133 1 98.94 98 THR A CA 1
ATOM 781 C C . THR A 1 98 ? -1.265 8.445 12.203 1 98.94 98 THR A C 1
ATOM 783 O O . THR A 1 98 ? -0.121 7.984 12.133 1 98.94 98 THR A O 1
ATOM 786 N N . THR A 1 99 ? -1.666 9.227 13.164 1 98.94 99 THR A N 1
ATOM 787 C CA . THR A 1 99 ? -0.771 9.594 14.25 1 98.94 99 THR A CA 1
ATOM 788 C C . THR A 1 99 ? -0.271 8.352 14.984 1 98.94 99 THR A C 1
ATOM 790 O O . THR A 1 99 ? 0.924 8.227 15.258 1 98.94 99 THR A O 1
ATOM 793 N N . VAL A 1 100 ? -1.157 7.465 15.266 1 98.75 100 VAL A N 1
ATOM 794 C CA . VAL A 1 100 ? -0.803 6.223 15.945 1 98.75 100 VAL A CA 1
ATOM 795 C C . VAL A 1 100 ? 0.214 5.449 15.109 1 98.75 100 VAL A C 1
ATOM 797 O O . VAL A 1 100 ? 1.227 4.977 15.633 1 98.75 100 VAL A O 1
ATOM 800 N N . GLY A 1 101 ? -0.056 5.277 13.812 1 98.75 101 GLY A N 1
ATOM 801 C CA . GLY A 1 101 ? 0.883 4.605 12.93 1 98.75 101 GLY A CA 1
ATOM 802 C C . GLY A 1 101 ? 2.252 5.258 12.906 1 98.75 101 GLY A C 1
ATOM 803 O O . GLY A 1 101 ? 3.275 4.574 12.961 1 98.75 101 GLY A O 1
ATOM 804 N N . LEU A 1 102 ? 2.268 6.594 12.812 1 98.88 102 LEU A N 1
ATOM 805 C CA . LEU A 1 102 ? 3.52 7.34 12.812 1 98.88 102 LEU A CA 1
ATOM 806 C C . LEU A 1 102 ? 4.312 7.074 14.086 1 98.88 102 LEU A C 1
ATOM 808 O O . LEU A 1 102 ? 5.508 6.785 14.031 1 98.88 102 LEU A O 1
ATOM 812 N N . LEU A 1 103 ? 3.646 7.195 15.227 1 98.81 103 LEU A N 1
ATOM 813 C CA . LEU A 1 103 ? 4.312 7.016 16.516 1 98.81 103 LEU A CA 1
ATOM 814 C C . LEU A 1 103 ? 4.875 5.605 16.641 1 98.81 103 LEU A C 1
ATOM 816 O O . LEU A 1 103 ? 5.984 5.418 17.141 1 98.81 103 LEU A O 1
ATOM 820 N N . LYS A 1 104 ? 4.117 4.613 16.219 1 98.62 104 LYS A N 1
ATOM 821 C CA . LYS A 1 104 ? 4.605 3.236 16.25 1 98.62 104 LYS A CA 1
ATOM 822 C C . LYS A 1 104 ? 5.836 3.076 15.359 1 98.62 104 LYS A C 1
ATOM 824 O O . LYS A 1 104 ? 6.824 2.461 15.758 1 98.62 104 LYS A O 1
ATOM 829 N N . GLY A 1 105 ? 5.766 3.627 14.156 1 98.56 105 GLY A N 1
ATOM 830 C CA . GLY A 1 105 ? 6.906 3.568 13.258 1 98.56 105 GLY A CA 1
ATOM 831 C C . GLY A 1 105 ? 8.141 4.246 13.812 1 98.56 105 GLY A C 1
ATOM 832 O O . GLY A 1 105 ? 9.266 3.828 13.531 1 98.56 105 GLY A O 1
ATOM 833 N N . MET A 1 106 ? 7.887 5.258 14.609 1 98.5 106 MET A N 1
ATOM 834 C CA . MET A 1 106 ? 8.984 6.016 15.203 1 98.5 106 MET A CA 1
ATOM 835 C C . MET A 1 106 ? 9.492 5.336 16.469 1 98.5 106 MET A C 1
ATOM 837 O O . MET A 1 106 ? 10.547 5.703 16.984 1 98.5 106 MET A O 1
ATOM 841 N N . GLY A 1 107 ? 8.781 4.41 16.953 1 98 107 GLY A N 1
ATOM 842 C CA . GLY A 1 107 ? 9.109 3.783 18.219 1 98 107 GLY A CA 1
ATOM 843 C C . GLY A 1 107 ? 8.781 4.656 19.422 1 98 107 GLY A C 1
ATOM 844 O O . GLY A 1 107 ? 9.477 4.605 20.438 1 98 107 GLY A O 1
ATOM 845 N N . LEU A 1 108 ? 7.73 5.465 19.312 1 97.69 108 LEU A N 1
ATOM 846 C CA . LEU A 1 108 ? 7.43 6.441 20.359 1 97.69 108 LEU A CA 1
ATOM 847 C C . LEU A 1 108 ? 6.043 6.203 20.938 1 97.69 108 LEU A C 1
ATOM 849 O O . LEU A 1 108 ? 5.602 6.938 21.828 1 97.69 108 LEU A O 1
ATOM 853 N N . ASP A 1 109 ? 5.328 5.191 20.469 1 94.38 109 ASP A N 1
ATOM 854 C CA . ASP A 1 109 ? 3.924 4.977 20.812 1 94.38 109 ASP A CA 1
ATOM 855 C C . ASP A 1 109 ? 3.746 4.754 22.312 1 94.38 109 ASP A C 1
ATOM 857 O O . ASP A 1 109 ? 2.682 5.035 22.859 1 94.38 109 ASP A O 1
ATOM 861 N N . LYS A 1 110 ? 4.793 4.316 23.016 1 94.81 110 LYS A N 1
ATOM 862 C CA . LYS A 1 110 ? 4.703 4.078 24.453 1 94.81 110 LYS A CA 1
ATOM 863 C C . LYS A 1 110 ? 5.277 5.254 25.234 1 94.81 110 LYS A C 1
ATOM 865 O O . LYS A 1 110 ? 5.145 5.312 26.453 1 94.81 110 LYS A O 1
ATOM 870 N N . ARG A 1 111 ? 5.801 6.203 24.547 1 95.5 111 ARG A N 1
ATOM 871 C CA . ARG A 1 111 ? 6.535 7.258 25.25 1 95.5 111 ARG A CA 1
ATOM 872 C C . ARG A 1 111 ? 5.844 8.609 25.078 1 95.5 111 ARG A C 1
ATOM 874 O O . ARG A 1 111 ? 5.996 9.5 25.906 1 95.5 111 ARG A O 1
ATOM 881 N N . LEU A 1 112 ? 5.152 8.734 23.984 1 97.56 112 LEU A N 1
ATOM 882 C CA . LEU A 1 112 ? 4.594 10.047 23.656 1 97.56 112 LEU A CA 1
ATOM 883 C C . LEU A 1 112 ? 3.084 9.953 23.453 1 97.56 112 LEU A C 1
ATOM 885 O O . LEU A 1 112 ? 2.592 9.047 22.781 1 97.56 112 LEU A O 1
ATOM 889 N N . GLN A 1 113 ? 2.4 10.898 24.062 1 98.31 113 GLN A N 1
ATOM 890 C CA . GLN A 1 113 ? 0.977 11.086 23.812 1 98.31 113 GLN A CA 1
ATOM 891 C C . GLN A 1 113 ? 0.742 12.203 22.797 1 98.31 113 GLN A C 1
ATOM 893 O O . GLN A 1 113 ? 1.589 13.086 22.625 1 98.31 113 GLN A O 1
ATOM 898 N N . PHE A 1 114 ? -0.344 12.086 22.094 1 98.62 114 PHE A N 1
ATOM 899 C CA . PHE A 1 114 ? -0.674 13.164 21.172 1 98.62 114 PHE A CA 1
ATOM 900 C C . PHE A 1 114 ? -1.865 13.969 21.672 1 98.62 114 PHE A C 1
ATOM 902 O O . PHE A 1 114 ? -2.646 13.477 22.5 1 98.62 114 PHE A O 1
ATOM 909 N N . SER A 1 115 ? -1.97 15.211 21.234 1 98.5 115 SER A N 1
ATOM 910 C CA . SER A 1 115 ? -3.074 16.109 21.531 1 98.5 115 SER A CA 1
ATOM 911 C C . SER A 1 115 ? -3.984 16.312 20.328 1 98.5 115 SER A C 1
ATOM 913 O O . SER A 1 115 ? -3.508 16.422 19.203 1 98.5 115 SER A O 1
ATOM 915 N N . VAL A 1 116 ? -5.262 16.312 20.594 1 98.31 116 VAL A N 1
ATOM 916 C CA . VAL A 1 116 ? -6.227 16.531 19.516 1 98.31 116 VAL A CA 1
ATOM 917 C C . VAL A 1 116 ? -6.59 18.016 19.438 1 98.31 116 VAL A C 1
ATOM 919 O O . VAL A 1 116 ? -7.012 18.609 20.438 1 98.31 116 VAL A O 1
ATOM 922 N N . GLU A 1 117 ? -6.414 18.609 18.297 1 98.38 117 GLU A N 1
ATOM 923 C CA . GLU A 1 117 ? -6.656 20.031 18.078 1 98.38 117 GLU A CA 1
ATOM 924 C C . GLU A 1 117 ? -7.691 20.266 16.984 1 98.38 117 GLU A C 1
ATOM 926 O O . GLU A 1 117 ? -7.371 20.188 15.797 1 98.38 117 GLU A O 1
ATOM 931 N N . PRO A 1 118 ? -8.938 20.625 17.328 1 97.31 118 PRO A N 1
ATOM 932 C CA . PRO A 1 118 ? -9.992 20.859 16.328 1 97.31 118 PRO A CA 1
ATOM 933 C C . PRO A 1 118 ? -9.594 21.906 15.297 1 97.31 118 PRO A C 1
ATOM 935 O O . PRO A 1 118 ? -10.023 21.844 14.141 1 97.31 118 PRO A O 1
ATOM 938 N N . GLY A 1 119 ? -8.773 22.812 15.672 1 97.75 119 GLY A N 1
ATOM 939 C CA . GLY A 1 119 ? -8.328 23.859 14.766 1 97.75 119 GLY A CA 1
ATOM 940 C C . GLY A 1 119 ? -7.562 23.328 13.57 1 97.75 119 GLY A C 1
ATOM 941 O O . GLY A 1 119 ? -7.395 24.031 12.57 1 97.75 119 GLY A O 1
ATOM 942 N N . LEU A 1 120 ? -7.109 22.062 13.617 1 98.44 120 LEU A N 1
ATOM 943 C CA . LEU A 1 120 ? -6.328 21.438 12.555 1 98.44 120 LEU A CA 1
ATOM 944 C C . LEU A 1 120 ? -7.234 20.656 11.602 1 98.44 120 LEU A C 1
ATOM 946 O O . LEU A 1 120 ? -6.75 20 10.68 1 98.44 120 LEU A O 1
ATOM 950 N N . TYR A 1 121 ? -8.555 20.734 11.797 1 97.31 121 TYR A N 1
ATOM 951 C CA . TYR A 1 121 ? -9.484 20.031 10.914 1 97.31 121 TYR A CA 1
ATOM 952 C C . TYR A 1 121 ? -9.461 20.641 9.516 1 97.31 121 TYR A C 1
ATOM 954 O O . TYR A 1 121 ? -8.883 21.703 9.297 1 97.31 121 TYR A O 1
ATOM 962 N N . GLU A 1 122 ? -10.062 19.953 8.594 1 95.81 122 GLU A N 1
ATOM 963 C CA . GLU A 1 122 ? -10.094 20.375 7.195 1 95.81 122 GLU A CA 1
ATOM 964 C C . GLU A 1 122 ? -11.008 21.578 7 1 95.81 122 GLU A C 1
ATOM 966 O O . GLU A 1 122 ? -11.578 22.094 7.965 1 95.81 122 GLU A O 1
ATOM 971 N N . TRP A 1 123 ? -11 22.094 5.703 1 96.5 123 TRP A N 1
ATOM 972 C CA . TRP A 1 123 ? -11.898 23.203 5.371 1 96.5 123 TRP A CA 1
ATOM 973 C C . TRP A 1 123 ? -13.352 22.812 5.652 1 96.5 123 TRP A C 1
ATOM 975 O O . TRP A 1 123 ? -13.883 21.891 5.035 1 96.5 123 TRP A O 1
ATOM 985 N N . MET A 1 124 ? -14.023 23.547 6.488 1 94.88 124 MET A N 1
ATOM 986 C CA . MET A 1 124 ? -15.312 23.172 7.039 1 94.88 124 MET A CA 1
ATOM 987 C C . MET A 1 124 ? -16.375 23.125 5.949 1 94.88 124 MET A C 1
ATOM 989 O O . MET A 1 124 ? -17.391 22.422 6.086 1 94.88 124 MET A O 1
ATOM 993 N N . VAL A 1 125 ? -16.172 23.75 4.863 1 92.38 125 VAL A N 1
ATOM 994 C CA . VAL A 1 125 ? -17.156 23.797 3.791 1 92.38 125 VAL A CA 1
ATOM 995 C C . VAL A 1 125 ? -17.297 22.406 3.166 1 92.38 125 VAL A C 1
ATOM 997 O O . VAL A 1 125 ? -18.312 22.094 2.545 1 92.38 125 VAL A O 1
ATOM 1000 N N . TRP A 1 126 ? -16.281 21.609 3.332 1 91.44 126 TRP A N 1
ATOM 1001 C CA . TRP A 1 126 ? -16.312 20.281 2.742 1 91.44 126 TRP A CA 1
ATOM 1002 C C . TRP A 1 126 ? -17.172 19.328 3.574 1 91.44 126 TRP A C 1
ATOM 1004 O O . TRP A 1 126 ? -17.531 18.25 3.113 1 91.44 126 TRP A O 1
ATOM 1014 N N . ALA A 1 127 ? -17.453 19.719 4.777 1 84.81 127 ALA A N 1
ATOM 1015 C CA . ALA A 1 127 ? -18.406 18.969 5.602 1 84.81 127 ALA A CA 1
ATOM 1016 C C . ALA A 1 127 ? -19.844 19.328 5.242 1 84.81 127 ALA A C 1
ATOM 1018 O O . ALA A 1 127 ? -20.516 20.047 5.988 1 84.81 127 ALA A O 1
ATOM 1019 N N . ARG A 1 128 ? -20.359 19.203 4.086 1 68.62 128 ARG A N 1
ATOM 1020 C CA . ARG A 1 128 ? -21.562 19.734 3.471 1 68.62 128 ARG A CA 1
ATOM 1021 C C . ARG A 1 128 ? -22.812 19.281 4.23 1 68.62 128 ARG A C 1
ATOM 1023 O O . ARG A 1 128 ? -23.719 20.078 4.473 1 68.62 128 ARG A O 1
ATOM 1030 N N . TYR A 1 129 ? -22.797 18.047 4.602 1 67.5 129 TYR A N 1
ATOM 1031 C CA . TYR A 1 129 ? -24.094 17.531 5.035 1 67.5 129 TYR A CA 1
ATOM 1032 C C . TYR A 1 129 ? -24.203 17.547 6.555 1 67.5 129 TYR A C 1
ATOM 1034 O O . TYR A 1 129 ? -25.266 17.859 7.105 1 67.5 129 TYR A O 1
ATOM 1042 N N . ALA A 1 130 ? -23.156 17.172 7.195 1 74.31 130 ALA A N 1
ATOM 1043 C CA . ALA A 1 130 ? -23.234 17.109 8.648 1 74.31 130 ALA A CA 1
ATOM 1044 C C . ALA A 1 130 ? -21.859 17.375 9.281 1 74.31 130 ALA A C 1
ATOM 1046 O O . ALA A 1 130 ? -20.828 17 8.719 1 74.31 130 ALA A O 1
ATOM 1047 N N . ARG A 1 131 ? -22.016 18.203 10.344 1 80 131 ARG A N 1
ATOM 1048 C CA . ARG A 1 131 ? -20.828 18.344 11.164 1 80 131 ARG A CA 1
ATOM 1049 C C . ARG A 1 131 ? -20.312 16.984 11.633 1 80 131 ARG A C 1
ATOM 1051 O O . ARG A 1 131 ? -21.094 16.156 12.117 1 80 131 ARG A O 1
ATOM 1058 N N . PRO A 1 132 ? -19.031 16.797 11.406 1 79.31 132 PRO A N 1
ATOM 1059 C CA . PRO A 1 132 ? -18.516 15.523 11.906 1 79.31 132 PRO A CA 1
ATOM 1060 C C . PRO A 1 132 ? -18.625 15.391 13.422 1 79.31 132 PRO A C 1
ATOM 1062 O O . PRO A 1 132 ? -18.438 16.375 14.141 1 79.31 132 PRO A O 1
ATOM 1065 N N . CYS A 1 133 ? -19.062 14.234 13.836 1 87.81 133 CYS A N 1
ATOM 1066 C CA . CYS A 1 133 ? -19.016 13.883 15.25 1 87.81 133 CYS A CA 1
ATOM 1067 C C . CYS A 1 133 ? -17.672 13.258 15.617 1 87.81 133 CYS A C 1
ATOM 1069 O O . CYS A 1 133 ? -17.469 12.055 15.422 1 87.81 133 CYS A O 1
ATOM 1071 N N . TRP A 1 134 ? -16.828 14.055 16.125 1 93.88 134 TRP A N 1
ATOM 1072 C CA . TRP A 1 134 ? -15.508 13.562 16.484 1 93.88 134 TRP A CA 1
ATOM 1073 C C . TRP A 1 134 ? -15.547 12.758 17.781 1 93.88 134 TRP A C 1
ATOM 1075 O O . TRP A 1 134 ? -16.328 13.07 18.688 1 93.88 134 TRP A O 1
ATOM 1085 N N . ILE A 1 135 ? -14.711 11.75 17.828 1 95.31 135 ILE A N 1
ATOM 1086 C CA . ILE A 1 135 ? -14.578 10.977 19.062 1 95.31 135 ILE A CA 1
ATOM 1087 C C . ILE A 1 135 ? -13.828 11.797 20.109 1 95.31 135 ILE A C 1
ATOM 1089 O O . ILE A 1 135 ? -12.695 12.219 19.875 1 95.31 135 ILE A O 1
ATOM 1093 N N . PRO A 1 136 ? -14.43 12.016 21.266 1 94.62 136 PRO A N 1
ATOM 1094 C CA . PRO A 1 136 ? -13.758 12.812 22.297 1 94.62 136 PRO A CA 1
ATOM 1095 C C . PRO A 1 136 ? -12.5 12.141 22.828 1 94.62 136 PRO A C 1
ATOM 1097 O O . PRO A 1 136 ? -12.422 10.906 22.875 1 94.62 136 PRO A O 1
ATOM 1100 N N . PRO A 1 137 ? -11.523 12.953 23.344 1 96.19 137 PRO A N 1
ATOM 1101 C CA . PRO A 1 137 ? -10.273 12.398 23.859 1 96.19 137 PRO A CA 1
ATOM 1102 C C . PRO A 1 137 ? -10.492 11.352 24.938 1 96.19 137 PRO A C 1
ATOM 1104 O O . PRO A 1 137 ? -9.789 10.344 24.984 1 96.19 137 PRO A O 1
ATOM 1107 N N . LYS A 1 138 ? -11.453 11.57 25.781 1 95.38 138 LYS A N 1
ATOM 1108 C CA . LYS A 1 138 ? -11.742 10.617 26.859 1 95.38 138 LYS A CA 1
ATOM 1109 C C . LYS A 1 138 ? -12.117 9.25 26.281 1 95.38 138 LYS A C 1
ATOM 1111 O O . LYS A 1 138 ? -11.68 8.219 26.781 1 95.38 138 LYS A O 1
ATOM 1116 N N . ASP A 1 139 ? -12.93 9.266 25.266 1 95.94 139 ASP A N 1
ATOM 1117 C CA . ASP A 1 139 ? -13.352 8.031 24.625 1 95.94 139 ASP A CA 1
ATOM 1118 C C . ASP A 1 139 ? -12.203 7.398 23.844 1 95.94 139 ASP A C 1
ATOM 1120 O O . ASP A 1 139 ? -12.07 6.172 23.797 1 95.94 139 ASP A O 1
ATOM 1124 N N . LEU A 1 140 ? -11.391 8.203 23.203 1 96.94 140 LEU A N 1
ATOM 1125 C CA . LEU A 1 140 ? -10.195 7.703 22.531 1 96.94 140 LEU A CA 1
ATOM 1126 C C . LEU A 1 140 ? -9.281 6.973 23.5 1 96.94 140 LEU A C 1
ATOM 1128 O O . LEU A 1 140 ? -8.758 5.902 23.188 1 96.94 140 LEU A O 1
ATOM 1132 N N . LYS A 1 141 ? -9.109 7.57 24.656 1 96.31 141 LYS A N 1
ATOM 1133 C CA . LYS A 1 141 ? -8.273 6.961 25.688 1 96.31 141 LYS A CA 1
ATOM 1134 C C . LYS A 1 141 ? -8.82 5.605 26.109 1 96.31 141 LYS A C 1
ATOM 1136 O O . LYS A 1 141 ? -8.07 4.645 26.281 1 96.31 141 LYS A O 1
ATOM 1141 N N . LYS A 1 142 ? -10.109 5.52 26.25 1 95.88 142 LYS A N 1
ATOM 1142 C CA . LYS A 1 142 ? -10.766 4.266 26.609 1 95.88 142 LYS A CA 1
ATOM 1143 C C . LYS A 1 142 ? -10.531 3.191 25.562 1 95.88 142 LYS A C 1
ATOM 1145 O O . LYS A 1 142 ? -10.445 2.004 25.891 1 95.88 142 LYS A O 1
ATOM 1150 N N . LEU A 1 143 ? -10.383 3.664 24.344 1 95.12 143 LEU A N 1
ATOM 1151 C CA . LEU A 1 143 ? -10.164 2.75 23.234 1 95.12 143 LEU A CA 1
ATOM 1152 C C . LEU A 1 143 ? -8.703 2.348 23.141 1 95.12 143 LEU A C 1
ATOM 1154 O O . LEU A 1 143 ? -8.328 1.53 22.297 1 95.12 143 LEU A O 1
ATOM 1158 N N . GLY A 1 144 ? -7.84 2.969 23.906 1 94.75 144 GLY A N 1
ATOM 1159 C CA . GLY A 1 144 ? -6.445 2.562 23.984 1 94.75 144 GLY A CA 1
ATOM 1160 C C . GLY A 1 144 ? -5.52 3.486 23.219 1 94.75 144 GLY A C 1
ATOM 1161 O O . GLY A 1 144 ? -4.332 3.188 23.047 1 94.75 144 GLY A O 1
ATOM 1162 N N . TYR A 1 145 ? -6.031 4.586 22.719 1 96.69 145 TYR A N 1
ATOM 1163 C CA . TYR A 1 145 ? -5.184 5.547 22.031 1 96.69 145 TYR A CA 1
ATOM 1164 C C . TYR A 1 145 ? -4.363 6.367 23.016 1 96.69 145 TYR A C 1
ATOM 1166 O O . TYR A 1 145 ? -4.855 6.738 24.078 1 96.69 145 TYR A O 1
ATOM 1174 N N . PRO A 1 146 ? -3.113 6.641 22.641 1 97.69 146 PRO A N 1
ATOM 1175 C CA . PRO A 1 146 ? -2.281 7.445 23.531 1 97.69 146 PRO A CA 1
ATOM 1176 C C . PRO A 1 146 ? -2.551 8.945 23.391 1 97.69 146 PRO A C 1
ATOM 1178 O O . PRO A 1 146 ? -1.653 9.703 23.031 1 97.69 146 PRO A O 1
ATOM 1181 N N . VAL A 1 147 ? -3.701 9.375 23.766 1 98.06 147 VAL A N 1
ATOM 1182 C CA . VAL A 1 147 ? -4.141 10.758 23.625 1 98.06 147 VAL A CA 1
ATOM 1183 C C . VAL A 1 147 ? -4.016 11.484 24.969 1 98.06 147 VAL A C 1
ATOM 1185 O O . VAL A 1 147 ? -4.227 10.883 26.031 1 98.06 147 VAL A O 1
ATOM 1188 N N . ARG A 1 148 ? -3.688 12.742 24.906 1 97.12 148 ARG A N 1
ATOM 1189 C CA . ARG A 1 148 ? -3.658 13.594 26.094 1 97.12 148 ARG A CA 1
ATOM 1190 C C . ARG A 1 148 ? -5.055 14.117 26.422 1 97.12 148 ARG A C 1
ATOM 1192 O O . ARG A 1 148 ? -5.68 14.797 25.609 1 97.12 148 ARG A O 1
ATOM 1199 N N . GLU A 1 149 ? -5.438 13.914 27.641 1 95.31 149 GLU A N 1
ATOM 1200 C CA . GLU A 1 149 ? -6.773 14.352 28.047 1 95.31 149 GLU A CA 1
ATOM 1201 C C . GLU A 1 149 ? -6.742 15.773 28.594 1 95.31 149 GLU A C 1
ATOM 1203 O O . GLU A 1 149 ? -7.773 16.453 28.641 1 95.31 149 GLU A O 1
ATOM 1208 N N . ASP A 1 150 ? -5.621 16.188 29.031 1 95.06 150 ASP A N 1
ATOM 1209 C CA . ASP A 1 150 ? -5.531 17.469 29.719 1 95.06 150 ASP A CA 1
ATOM 1210 C C . ASP A 1 150 ? -5.184 18.594 28.75 1 95.06 150 ASP A C 1
ATOM 1212 O O . ASP A 1 150 ? -5.031 19.734 29.141 1 95.06 150 ASP A O 1
ATOM 1216 N N . TYR A 1 151 ? -5.082 18.281 27.516 1 96.25 151 TYR A N 1
ATOM 1217 C CA . TYR A 1 151 ? -4.809 19.312 26.516 1 96.25 151 TYR A CA 1
ATOM 1218 C C . TYR A 1 151 ? -6.02 20.219 26.328 1 96.25 151 TYR A C 1
ATOM 1220 O O . TYR A 1 151 ? -7.145 19.734 26.172 1 96.25 151 TYR A O 1
ATOM 1228 N N . VAL A 1 152 ? -5.754 21.531 26.375 1 95.88 152 VAL A N 1
ATOM 1229 C CA . VAL A 1 152 ? -6.809 22.5 26.109 1 95.88 152 VAL A CA 1
ATOM 1230 C C . VAL A 1 152 ? -6.711 22.984 24.656 1 95.88 152 VAL A C 1
ATOM 1232 O O . VAL A 1 152 ? -5.762 23.688 24.297 1 95.88 152 VAL A O 1
ATOM 1235 N N . PRO A 1 153 ? -7.699 22.672 23.859 1 96.19 153 PRO A N 1
ATOM 1236 C CA . PRO A 1 153 ? -7.637 23.016 22.438 1 96.19 153 PRO A CA 1
ATOM 1237 C C . PRO A 1 153 ? -7.66 24.531 22.203 1 96.19 153 PRO A C 1
ATOM 1239 O O . PRO A 1 153 ? -8.25 25.266 22.984 1 96.19 153 PRO A O 1
ATOM 1242 N N . CYS A 1 154 ? -7.059 24.938 21.109 1 93.5 154 CYS A N 1
ATOM 1243 C CA . CYS A 1 154 ? -7.078 26.328 20.688 1 93.5 154 CYS A CA 1
ATOM 1244 C C . CYS A 1 154 ? -8.477 26.75 20.25 1 93.5 154 CYS A C 1
ATOM 1246 O O . CYS A 1 154 ? -8.859 27.906 20.406 1 93.5 154 CYS A O 1
ATOM 1248 N N . TRP A 1 155 ? -9.133 25.812 19.625 1 93.38 155 TRP A N 1
ATOM 1249 C CA . TRP A 1 155 ? -10.492 26 19.141 1 93.38 155 TRP A CA 1
ATOM 1250 C C . TRP A 1 155 ? -11.422 24.922 19.672 1 93.38 155 TRP A C 1
ATOM 1252 O O . TRP A 1 155 ? -11.031 23.75 19.734 1 93.38 155 TRP A O 1
ATOM 1262 N N . THR A 1 156 ? -12.609 25.359 20 1 91.25 156 THR A N 1
ATOM 1263 C CA . THR A 1 156 ? -13.625 24.344 20.297 1 91.25 156 THR A CA 1
ATOM 1264 C C . THR A 1 156 ? -14.375 23.938 19.031 1 91.25 156 THR A C 1
ATOM 1266 O O . THR A 1 156 ? -14.336 24.656 18.031 1 91.25 156 THR A O 1
ATOM 1269 N N . ASP A 1 157 ? -15.023 22.844 19.109 1 88.19 157 ASP A N 1
ATOM 1270 C CA . ASP A 1 157 ? -15.82 22.359 17.984 1 88.19 157 ASP A CA 1
ATOM 1271 C C . ASP A 1 157 ? -16.859 23.391 17.562 1 88.19 157 ASP A C 1
ATOM 1273 O O . ASP A 1 157 ? -17.125 23.578 16.375 1 88.19 157 ASP A O 1
ATOM 1277 N N . LYS A 1 158 ? -17.375 24.109 18.5 1 87.56 158 LYS A N 1
ATOM 1278 C CA . LYS A 1 158 ? -18.453 25.078 18.266 1 87.56 158 LYS A CA 1
ATOM 1279 C C . LYS A 1 158 ? -17.938 26.312 17.531 1 87.56 158 LYS A C 1
ATOM 1281 O O . LYS A 1 158 ? -18.703 26.984 16.828 1 87.56 158 LYS A O 1
ATOM 1286 N N . GLU A 1 159 ? -16.688 26.547 17.672 1 92.19 159 GLU A N 1
ATOM 1287 C CA . GLU A 1 159 ? -16.094 27.719 17.062 1 92.19 159 GLU A CA 1
ATOM 1288 C C . GLU A 1 159 ? -15.82 27.5 15.57 1 92.19 159 GLU A C 1
ATOM 1290 O O . GLU A 1 159 ? -15.578 28.453 14.828 1 92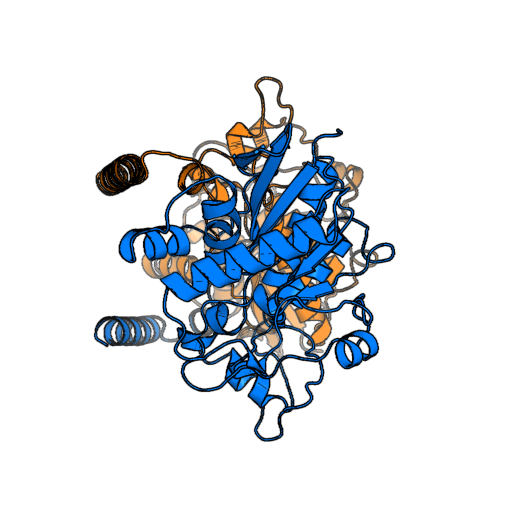.19 159 GLU A O 1
ATOM 1295 N N . LEU A 1 160 ? -15.836 26.281 15.141 1 93.5 160 LEU A N 1
ATOM 1296 C CA . LEU A 1 160 ? -15.625 25.969 13.727 1 93.5 160 LEU A CA 1
ATOM 1297 C C . LEU A 1 160 ? -16.938 26.078 12.953 1 93.5 160 LEU A C 1
ATOM 1299 O O . LEU A 1 160 ? -17.812 25.219 13.086 1 93.5 160 LEU A O 1
ATOM 1303 N N . LYS A 1 161 ? -17.031 27.078 12.133 1 90.5 161 LYS A N 1
ATOM 1304 C CA . LYS A 1 161 ? -18.281 27.344 11.406 1 90.5 161 LYS A CA 1
ATOM 1305 C C . LYS A 1 161 ? -18.344 26.531 10.117 1 90.5 161 LYS A C 1
ATOM 1307 O O . LYS A 1 161 ? -17.375 26.469 9.367 1 90.5 161 LYS A O 1
ATOM 1312 N N . MET A 1 162 ? -19.484 26.016 9.789 1 90.12 162 MET A N 1
ATOM 1313 C CA . MET A 1 162 ? -19.672 25.219 8.586 1 90.12 162 MET A CA 1
ATOM 1314 C C . MET A 1 162 ? -19.562 26.078 7.332 1 90.12 162 MET A C 1
ATOM 1316 O O . MET A 1 162 ? -19.172 25.578 6.27 1 90.12 162 MET A O 1
ATOM 1320 N N . SER A 1 163 ? -19.859 27.391 7.406 1 90.81 163 SER A N 1
ATOM 1321 C CA . SER A 1 163 ? -19.797 28.312 6.277 1 90.81 163 SER A CA 1
ATOM 1322 C C . SER A 1 163 ? -18.438 29.031 6.223 1 90.81 163 SER A C 1
ATOM 1324 O O . SER A 1 163 ? -18.359 30.156 5.758 1 90.81 163 SER A O 1
ATOM 1326 N N . GLU A 1 164 ? -17.453 28.375 6.66 1 94.69 164 GLU A N 1
ATOM 1327 C CA . GLU A 1 164 ? -16.094 28.922 6.691 1 94.69 164 GLU A CA 1
ATOM 1328 C C . GLU A 1 164 ? -15.609 29.25 5.285 1 94.69 164 GLU A C 1
ATOM 1330 O O . GLU A 1 164 ? -15.656 28.422 4.387 1 94.69 164 GLU A O 1
ATOM 1335 N N . SER A 1 165 ? -15.156 30.547 5.004 1 96.75 165 SER A N 1
ATOM 1336 C CA . SER A 1 165 ? -14.531 30.875 3.732 1 96.75 165 SER A CA 1
ATOM 1337 C C . SER A 1 165 ? -13.109 30.328 3.648 1 96.75 165 SER A C 1
ATOM 1339 O O . SER A 1 165 ? -12.57 29.844 4.648 1 96.75 165 SER A O 1
ATOM 1341 N N . MET A 1 166 ? -12.539 30.359 2.488 1 97.5 166 MET A N 1
ATOM 1342 C CA . MET A 1 166 ? -11.156 29.906 2.348 1 97.5 166 MET A CA 1
ATOM 1343 C C . MET A 1 166 ? -10.211 30.766 3.18 1 97.5 166 MET A C 1
ATOM 1345 O O . MET A 1 166 ? -9.289 30.25 3.812 1 97.5 166 MET A O 1
ATOM 1349 N N . VAL A 1 167 ? -10.453 32.062 3.156 1 97.81 167 VAL A N 1
ATOM 1350 C CA . VAL A 1 167 ? -9.648 33 3.941 1 97.81 167 VAL A CA 1
ATOM 1351 C C . VAL A 1 167 ? -9.758 32.656 5.426 1 97.81 167 VAL A C 1
ATOM 1353 O O . VAL A 1 167 ? -8.75 32.625 6.141 1 97.81 167 VAL A O 1
ATOM 1356 N N . ASP A 1 168 ? -10.969 32.375 5.898 1 97.31 168 ASP A N 1
ATOM 1357 C CA . ASP A 1 168 ? -11.18 31.969 7.285 1 97.31 168 ASP A CA 1
ATOM 1358 C C . ASP A 1 168 ? -10.391 30.703 7.609 1 97.31 168 ASP A C 1
ATOM 1360 O O . ASP A 1 168 ? -9.852 30.562 8.711 1 97.31 168 ASP A O 1
ATOM 1364 N N . TYR A 1 169 ? -10.43 29.797 6.684 1 97.94 169 TYR A N 1
ATOM 1365 C CA . TYR A 1 169 ? -9.703 28.531 6.867 1 97.94 169 TYR A CA 1
ATOM 1366 C C . TYR A 1 169 ? -8.211 28.781 7.035 1 97.94 169 TYR A C 1
ATOM 1368 O O . TYR A 1 169 ? -7.582 28.234 7.938 1 97.94 169 TYR A O 1
ATOM 1376 N N . TYR A 1 170 ? -7.602 29.625 6.168 1 98.44 170 TYR A N 1
ATOM 1377 C CA . TYR A 1 170 ? -6.199 30 6.305 1 98.44 170 TYR A CA 1
ATOM 1378 C C . TYR A 1 170 ? -5.938 30.641 7.664 1 98.44 170 TYR A C 1
ATOM 1380 O O . TYR A 1 170 ? -4.961 30.312 8.336 1 98.44 170 TYR A O 1
ATOM 1388 N N . GLN A 1 171 ? -6.812 31.516 8.07 1 97.94 171 GLN A N 1
ATOM 1389 C CA . GLN A 1 171 ? -6.633 32.25 9.312 1 97.94 171 GLN A CA 1
ATOM 1390 C C . GLN A 1 171 ? -6.75 31.328 10.523 1 97.94 171 GLN A C 1
ATOM 1392 O O . GLN A 1 171 ? -5.984 31.453 11.484 1 97.94 171 GLN A O 1
ATOM 1397 N N . ARG A 1 172 ? -7.746 30.453 10.484 1 97.88 172 ARG A N 1
ATOM 1398 C CA . ARG A 1 172 ? -7.883 29.484 11.562 1 97.88 172 ARG A CA 1
ATOM 1399 C C . ARG A 1 172 ? -6.637 28.609 11.688 1 97.88 172 ARG A C 1
ATOM 1401 O O . ARG A 1 172 ? -6.156 28.359 12.789 1 97.88 172 ARG A O 1
ATOM 1408 N N . SER A 1 173 ? -6.141 28.125 10.555 1 98.44 173 SER A N 1
ATOM 1409 C CA . SER A 1 173 ? -4.945 27.297 10.539 1 98.44 173 SER A CA 1
ATOM 1410 C C . SER A 1 173 ? -3.736 28.047 11.078 1 98.44 173 SER A C 1
ATOM 1412 O O . SER A 1 173 ? -3.004 27.531 11.93 1 98.44 173 SER A O 1
ATOM 1414 N N . PHE A 1 174 ? -3.588 29.297 10.617 1 98.31 174 PHE A N 1
ATOM 1415 C CA . PHE A 1 174 ? -2.504 30.156 11.07 1 98.31 174 PHE A CA 1
ATOM 1416 C C . PHE A 1 174 ? -2.629 30.438 12.562 1 98.31 174 PHE A C 1
ATOM 1418 O O . PHE A 1 174 ? -1.646 30.359 13.305 1 98.31 174 PHE A O 1
ATOM 1425 N N . GLY A 1 175 ? -3.82 30.781 12.984 1 98 175 GLY A N 1
ATOM 1426 C CA . GLY A 1 175 ? -4.082 31.016 14.398 1 98 175 GLY A CA 1
ATOM 1427 C C . GLY A 1 175 ? -3.793 29.812 15.266 1 98 175 GLY A C 1
ATOM 1428 O O . GLY A 1 175 ? -3.229 29.938 16.359 1 98 175 GLY A O 1
ATOM 1429 N N . SER A 1 176 ? -4.199 28.641 14.812 1 98.38 176 SER A N 1
ATOM 1430 C CA . SER A 1 176 ? -3.926 27.406 15.531 1 98.38 176 SER A CA 1
ATOM 1431 C C . SER A 1 176 ? -2.426 27.172 15.688 1 98.38 176 SER A C 1
ATOM 1433 O O . SER A 1 176 ? -1.951 26.844 16.766 1 98.38 176 SER A O 1
ATOM 1435 N N . MET A 1 177 ? -1.676 27.391 14.602 1 98.25 177 MET A N 1
ATOM 1436 C CA . MET A 1 177 ? -0.229 27.188 14.633 1 98.25 177 MET A CA 1
ATOM 1437 C C . MET A 1 177 ? 0.428 28.156 15.609 1 98.25 177 MET A C 1
ATOM 1439 O O . MET A 1 177 ? 1.305 27.766 16.391 1 98.25 177 MET A O 1
ATOM 1443 N N . ASN A 1 178 ? 0.003 29.406 15.609 1 97.31 178 ASN A N 1
ATOM 1444 C CA . ASN A 1 178 ? 0.559 30.391 16.531 1 97.31 178 ASN A CA 1
ATOM 1445 C C . ASN A 1 178 ? 0.323 30 17.984 1 97.31 178 ASN A C 1
ATOM 1447 O O . ASN A 1 178 ? 1.231 30.094 18.812 1 97.31 178 ASN A O 1
ATOM 1451 N N . LYS A 1 179 ? -0.846 29.594 18.25 1 97.62 179 LYS A N 1
ATOM 1452 C CA . LYS A 1 179 ? -1.187 29.203 19.625 1 97.62 179 LYS A CA 1
ATOM 1453 C C . LYS A 1 179 ? -0.417 27.969 20.047 1 97.62 179 LYS A C 1
ATOM 1455 O O . LYS A 1 179 ? 0.065 27.875 21.172 1 97.62 179 LYS A O 1
ATOM 1460 N N . ILE A 1 180 ? -0.306 26.938 19.188 1 97.81 180 ILE A N 1
ATOM 1461 C CA . ILE A 1 180 ? 0.437 25.719 19.469 1 97.81 180 ILE A CA 1
ATOM 1462 C C . ILE A 1 180 ? 1.9 26.062 19.75 1 97.81 180 ILE A C 1
ATOM 1464 O O . ILE A 1 180 ? 2.479 25.578 20.719 1 97.81 180 ILE A O 1
ATOM 1468 N N . LEU A 1 181 ? 2.461 26.922 18.906 1 96.44 181 LEU A N 1
ATOM 1469 C CA . LEU A 1 181 ? 3.863 27.297 19.047 1 96.44 181 LEU A CA 1
ATOM 1470 C C . LEU A 1 181 ? 4.094 28.062 20.344 1 96.44 181 LEU A C 1
ATOM 1472 O O . LEU A 1 181 ? 5.156 27.953 20.969 1 96.44 181 LEU A O 1
ATOM 1476 N N . ALA A 1 182 ? 3.119 28.812 20.75 1 95.12 182 ALA A N 1
ATOM 1477 C CA . ALA A 1 182 ? 3.205 29.531 22.016 1 95.12 182 ALA A CA 1
ATOM 1478 C C . ALA A 1 182 ? 3.111 28.578 23.203 1 95.12 182 ALA A C 1
ATOM 1480 O O . ALA A 1 182 ? 3.779 28.781 24.219 1 95.12 182 ALA A O 1
ATOM 1481 N N . GLU A 1 183 ? 2.283 27.594 23.062 1 95 183 GLU A N 1
ATOM 1482 C CA . GLU A 1 183 ? 2.076 26.609 24.125 1 95 183 GLU A CA 1
ATOM 1483 C C . GLU A 1 183 ? 3.322 25.75 24.328 1 95 183 GLU A C 1
ATOM 1485 O O . GLU A 1 183 ? 3.623 25.359 25.453 1 95 183 GLU A O 1
ATOM 1490 N N . PHE A 1 184 ? 3.986 25.469 23.234 1 94.69 184 PHE A N 1
ATOM 1491 C CA . PHE A 1 184 ? 5.188 24.641 23.281 1 94.69 184 PHE A CA 1
ATOM 1492 C C . PHE A 1 184 ? 6.398 25.422 22.781 1 94.69 184 PHE A C 1
ATOM 1494 O O . PHE A 1 184 ? 6.848 25.219 21.641 1 94.69 184 PHE A O 1
ATOM 1501 N N . PRO A 1 185 ? 7.035 26.172 23.625 1 92.44 185 PRO A N 1
ATOM 1502 C CA . PRO A 1 185 ? 8.094 27.078 23.172 1 92.44 185 PRO A CA 1
ATOM 1503 C C . PRO A 1 185 ? 9.406 26.359 22.875 1 92.44 185 PRO A C 1
ATOM 1505 O O . PRO A 1 185 ? 10.305 26.953 22.266 1 92.44 185 PRO A O 1
ATOM 1508 N N . GLU A 1 186 ? 9.531 25.094 23.328 1 93.38 186 GLU A N 1
ATOM 1509 C CA . GLU A 1 186 ? 10.742 24.312 23.062 1 93.38 186 GLU A CA 1
ATOM 1510 C C . GLU A 1 186 ? 10.406 22.953 22.484 1 93.38 186 GLU A C 1
ATOM 1512 O O . GLU A 1 186 ? 9.281 22.453 22.641 1 93.38 186 GLU A O 1
ATOM 1517 N N . GLY A 1 187 ? 11.391 22.375 21.734 1 95.12 187 GLY A N 1
ATOM 1518 C CA . GLY A 1 187 ? 11.219 21.031 21.203 1 95.12 187 GLY A CA 1
ATOM 1519 C C . GLY A 1 187 ? 10.586 21.016 19.812 1 95.12 187 GLY A C 1
ATOM 1520 O O . GLY A 1 187 ? 10.016 22.031 19.375 1 95.12 187 GLY A O 1
ATOM 1521 N N . ASN A 1 188 ? 10.695 19.859 19.156 1 97.69 188 ASN A N 1
ATOM 1522 C CA . ASN A 1 188 ? 10.141 19.672 17.812 1 97.69 188 ASN A CA 1
ATOM 1523 C C . ASN A 1 188 ? 8.688 19.219 17.875 1 97.69 188 ASN A C 1
ATOM 1525 O O . ASN A 1 188 ? 8.328 18.406 18.719 1 97.69 188 ASN A O 1
ATOM 1529 N N . ILE A 1 189 ? 7.898 19.75 16.953 1 98.38 189 ILE A N 1
ATOM 1530 C CA . ILE A 1 189 ? 6.465 19.484 16.969 1 98.38 189 ILE A CA 1
ATOM 1531 C C . ILE A 1 189 ? 6.074 18.734 15.688 1 98.38 189 ILE A C 1
ATOM 1533 O O . ILE A 1 189 ? 6.523 19.094 14.594 1 98.38 189 ILE A O 1
ATOM 1537 N N . LEU A 1 190 ? 5.324 17.688 15.812 1 98.88 190 LEU A N 1
ATOM 1538 C CA . LEU A 1 190 ? 4.703 16.984 14.703 1 98.88 190 LEU A CA 1
ATOM 1539 C C . LEU A 1 190 ? 3.217 17.297 14.617 1 98.88 190 LEU A C 1
ATOM 1541 O O . LEU A 1 190 ? 2.48 17.109 15.594 1 98.88 190 LEU A O 1
ATOM 1545 N N . ILE A 1 191 ? 2.781 17.797 13.492 1 98.94 191 ILE A N 1
ATOM 1546 C CA . ILE A 1 191 ? 1.381 18.094 13.203 1 98.94 191 ILE A CA 1
ATOM 1547 C C . ILE A 1 191 ? 0.847 17.094 12.172 1 98.94 191 ILE A C 1
ATOM 1549 O O . ILE A 1 191 ? 1.367 17 11.062 1 98.94 191 ILE A O 1
ATOM 1553 N N . VAL A 1 192 ? -0.175 16.328 12.523 1 98.94 192 VAL A N 1
ATOM 1554 C CA . VAL A 1 192 ? -0.821 15.383 11.617 1 98.94 192 VAL A CA 1
ATOM 1555 C C . VAL A 1 192 ? -2.213 15.891 11.25 1 98.94 192 VAL A C 1
ATOM 1557 O O . VAL A 1 192 ? -3.096 15.977 12.109 1 98.94 192 VAL A O 1
ATOM 1560 N N . ALA A 1 193 ? -2.4 16.141 9.977 1 98.81 193 ALA A N 1
ATOM 1561 C CA . ALA A 1 193 ? -3.662 16.75 9.57 1 98.81 193 ALA A CA 1
ATOM 1562 C C . ALA A 1 193 ? -4.039 16.359 8.148 1 98.81 193 ALA A C 1
ATOM 1564 O O . ALA A 1 193 ? -4.16 15.172 7.84 1 98.81 193 ALA A O 1
ATOM 1565 N N . HIS A 1 194 ? -4.301 17.344 7.293 1 98.69 194 HIS A N 1
ATOM 1566 C CA . HIS A 1 194 ? -4.918 17.062 6 1 98.69 194 HIS A CA 1
ATOM 1567 C C . HIS A 1 194 ? -4.066 17.609 4.855 1 98.69 194 HIS A C 1
ATOM 1569 O O . HIS A 1 194 ? -3.016 18.203 5.09 1 98.69 194 HIS A O 1
ATOM 1575 N N . GLY A 1 195 ? -4.496 17.234 3.6 1 98.38 195 GLY A N 1
ATOM 1576 C CA . GLY A 1 195 ? -3.744 17.672 2.434 1 98.38 195 GLY A CA 1
ATOM 1577 C C . GLY A 1 195 ? -3.498 19.172 2.4 1 98.38 195 GLY A C 1
ATOM 1578 O O . GLY A 1 195 ? -2.357 19.609 2.254 1 98.38 195 GLY A O 1
ATOM 1579 N N . ALA A 1 196 ? -4.531 19.922 2.635 1 98.19 196 ALA A N 1
ATOM 1580 C CA . ALA A 1 196 ? -4.457 21.375 2.562 1 98.19 196 ALA A CA 1
ATOM 1581 C C . ALA A 1 196 ? -3.611 21.938 3.703 1 98.19 196 ALA A C 1
ATOM 1583 O O . ALA A 1 196 ? -3.1 23.062 3.611 1 98.19 196 ALA A O 1
ATOM 1584 N N . SER A 1 197 ? -3.471 21.172 4.766 1 98.56 197 SER A N 1
ATOM 1585 C CA . SER A 1 197 ? -2.818 21.672 5.973 1 98.56 197 SER A CA 1
ATOM 1586 C C . SER A 1 197 ? -1.338 21.953 5.73 1 98.56 197 SER A C 1
ATOM 1588 O O . SER A 1 197 ? -0.743 22.797 6.391 1 98.56 197 SER A O 1
ATOM 1590 N N . LEU A 1 198 ? -0.693 21.203 4.773 1 98.44 198 LEU A N 1
ATOM 1591 C CA . LEU A 1 198 ? 0.711 21.469 4.484 1 98.44 198 LEU A CA 1
ATOM 1592 C C . LEU A 1 198 ? 0.903 22.906 4.008 1 98.44 198 LEU A C 1
ATOM 1594 O O . LEU A 1 198 ? 1.937 23.531 4.281 1 98.44 198 LEU A O 1
ATOM 1598 N N . GLU A 1 199 ? -0.103 23.406 3.35 1 97.62 199 GLU A N 1
ATOM 1599 C CA . GLU A 1 199 ? -0.092 24.781 2.861 1 97.62 199 GLU A CA 1
ATOM 1600 C C . GLU A 1 199 ? -0.625 25.75 3.918 1 97.62 199 GLU A C 1
ATOM 1602 O O . GLU A 1 199 ? 0.047 26.719 4.277 1 97.62 199 GLU A O 1
ATOM 1607 N N . THR A 1 200 ? -1.728 25.5 4.52 1 98.44 200 THR A N 1
ATOM 1608 C CA . THR A 1 200 ? -2.438 26.484 5.34 1 98.44 200 THR A CA 1
ATOM 1609 C C . THR A 1 200 ? -1.768 26.641 6.703 1 98.44 200 THR A C 1
ATOM 1611 O O . THR A 1 200 ? -1.812 27.703 7.305 1 98.44 200 THR A O 1
ATOM 1614 N N . CYS A 1 201 ? -1.104 25.578 7.152 1 98.5 201 CYS A N 1
ATOM 1615 C CA . CYS A 1 201 ? -0.448 25.641 8.453 1 98.5 201 CYS A CA 1
ATOM 1616 C C . CYS A 1 201 ? 0.941 26.266 8.336 1 98.5 201 CYS A C 1
ATOM 1618 O O . CYS A 1 201 ? 1.553 26.625 9.344 1 98.5 201 CYS A O 1
ATOM 1620 N N . THR A 1 202 ? 1.463 26.422 7.109 1 97.94 202 THR A N 1
ATOM 1621 C CA . THR A 1 202 ? 2.854 26.828 6.988 1 97.94 202 THR A CA 1
ATOM 1622 C C . THR A 1 202 ? 2.953 28.188 6.289 1 97.94 202 THR A C 1
ATOM 1624 O O . THR A 1 202 ? 3.83 29 6.605 1 97.94 202 THR A O 1
ATOM 1627 N N . ARG A 1 203 ? 2.068 28.516 5.414 1 97.12 203 ARG A N 1
ATOM 1628 C CA . ARG A 1 203 ? 2.152 29.641 4.477 1 97.12 203 ARG A CA 1
ATOM 1629 C C . ARG A 1 203 ? 2.324 30.953 5.215 1 97.12 203 ARG A C 1
ATOM 1631 O O . ARG A 1 203 ? 3.301 31.672 4.992 1 97.12 203 ARG A O 1
ATOM 1638 N N . GLN A 1 204 ? 1.457 31.281 6.113 1 97 204 GLN A N 1
ATOM 1639 C CA . GLN A 1 204 ? 1.489 32.562 6.789 1 97 204 GLN A CA 1
ATOM 1640 C C . GLN A 1 204 ? 2.578 32.594 7.859 1 97 204 GLN A C 1
ATOM 1642 O O . GLN A 1 204 ? 3.07 33.688 8.219 1 97 204 GLN A O 1
ATOM 1647 N N . LEU A 1 205 ? 2.949 31.469 8.398 1 95.94 205 LEU A N 1
ATOM 1648 C CA . LEU A 1 205 ? 4.043 31.406 9.367 1 95.94 205 LEU A CA 1
ATOM 1649 C C . LEU A 1 205 ? 5.348 31.891 8.742 1 95.94 205 LEU A C 1
ATOM 1651 O O . LEU A 1 205 ? 6.199 32.469 9.43 1 95.94 205 LEU A O 1
ATOM 1655 N N . VAL A 1 206 ? 5.473 31.641 7.449 1 95.56 206 VAL A N 1
ATOM 1656 C CA . VAL A 1 206 ? 6.723 32 6.801 1 95.56 206 VAL A CA 1
ATOM 1657 C C . VAL A 1 206 ? 6.547 33.312 6.055 1 95.56 206 VAL A C 1
ATOM 1659 O O . VAL A 1 206 ? 7.352 33.656 5.184 1 95.56 206 VAL A O 1
ATOM 1662 N N . GLY A 1 207 ? 5.469 33.969 6.273 1 94.75 207 GLY A N 1
ATOM 1663 C CA . GLY A 1 207 ? 5.273 35.312 5.777 1 94.75 207 GLY A CA 1
ATOM 1664 C C . GLY A 1 207 ? 4.57 35.375 4.434 1 94.75 207 GLY A C 1
ATOM 1665 O O . GLY A 1 207 ? 4.535 36.406 3.783 1 94.75 207 GLY A O 1
ATOM 1666 N N . GLY A 1 208 ? 4.059 34.281 3.996 1 95.06 208 GLY A N 1
ATOM 1667 C CA . GLY A 1 208 ? 3.355 34.25 2.725 1 95.06 208 GLY A CA 1
ATOM 1668 C C . GLY A 1 208 ? 1.928 34.75 2.822 1 95.06 208 GLY A C 1
ATOM 1669 O O . GLY A 1 208 ? 1.281 34.594 3.861 1 95.06 208 GLY A O 1
ATOM 1670 N N . ASP A 1 209 ? 1.447 35.25 1.709 1 95.62 209 ASP A N 1
ATOM 1671 C CA . ASP A 1 209 ? 0.046 35.656 1.615 1 95.62 209 ASP A CA 1
ATOM 1672 C C . ASP A 1 209 ? -0.844 34.469 1.295 1 95.62 209 ASP A C 1
ATOM 1674 O O . ASP A 1 209 ? -0.379 33.469 0.731 1 95.62 209 ASP A O 1
ATOM 1678 N N . ILE A 1 210 ? -2.105 34.625 1.651 1 97 210 ILE A N 1
ATOM 1679 C CA . ILE A 1 210 ? -3.094 33.594 1.321 1 97 210 ILE A CA 1
ATOM 1680 C C . ILE A 1 210 ? -3.125 33.375 -0.19 1 97 210 ILE A C 1
ATOM 1682 O O . ILE A 1 210 ? -3.078 34.344 -0.963 1 97 210 ILE A O 1
ATOM 1686 N N . ARG A 1 211 ? -3.223 32.156 -0.573 1 95.38 211 ARG A N 1
ATOM 1687 C CA . ARG A 1 211 ? -3.225 31.781 -1.986 1 95.38 211 ARG A CA 1
ATOM 1688 C C . ARG A 1 211 ? -4.562 32.125 -2.637 1 95.38 211 ARG A C 1
ATOM 1690 O O . ARG A 1 211 ? -5.566 32.312 -1.946 1 95.38 211 ARG A O 1
ATOM 1697 N N . SER A 1 212 ? -4.465 32.281 -4.027 1 95.94 212 SER A N 1
ATOM 1698 C CA . SER A 1 212 ? -5.719 32.25 -4.781 1 95.94 212 SER A CA 1
ATOM 1699 C C . SER A 1 212 ? -6.426 30.922 -4.664 1 95.94 212 SER A C 1
ATOM 1701 O O . SER A 1 212 ? -5.805 29.906 -4.324 1 95.94 212 SER A O 1
ATOM 1703 N N . THR A 1 213 ? -7.727 30.938 -4.938 1 96.06 213 THR A N 1
ATOM 1704 C CA . THR A 1 213 ? -8.516 29.703 -4.906 1 96.06 213 THR A CA 1
ATOM 1705 C C . THR A 1 213 ? -7.934 28.672 -5.863 1 96.06 213 THR A C 1
ATOM 1707 O O . THR A 1 213 ? -7.824 27.484 -5.512 1 96.06 213 THR A O 1
ATOM 1710 N N . ASP A 1 214 ? -7.512 29.078 -6.996 1 96.12 214 ASP A N 1
ATOM 1711 C CA . ASP A 1 214 ? -6.945 28.188 -7.996 1 96.12 214 ASP A CA 1
ATOM 1712 C C . ASP A 1 214 ? -5.648 27.562 -7.5 1 96.12 214 ASP A C 1
ATOM 1714 O O . ASP A 1 214 ? -5.438 26.359 -7.66 1 96.12 214 ASP A O 1
ATOM 1718 N N . ASP A 1 215 ? -4.801 28.422 -6.945 1 96.38 215 ASP A N 1
ATOM 1719 C CA . ASP A 1 215 ? -3.529 27.922 -6.43 1 96.38 215 ASP A CA 1
ATOM 1720 C C . ASP A 1 215 ? -3.746 26.969 -5.258 1 96.38 215 ASP A C 1
ATOM 1722 O O . ASP A 1 215 ? -3.041 25.969 -5.125 1 96.38 215 ASP A O 1
ATOM 1726 N N . PHE A 1 216 ? -4.73 27.312 -4.445 1 96.75 216 PHE A N 1
ATOM 1727 C CA . PHE A 1 216 ? -5.082 26.469 -3.311 1 96.75 216 PHE A CA 1
ATOM 1728 C C . PHE A 1 216 ? -5.445 25.062 -3.779 1 96.75 216 PHE A C 1
ATOM 1730 O O . PHE A 1 216 ? -4.906 24.078 -3.275 1 96.75 216 PHE A O 1
ATOM 1737 N N . TYR A 1 217 ? -6.254 24.969 -4.754 1 96.81 217 TYR A N 1
ATOM 1738 C CA . TYR A 1 217 ? -6.715 23.672 -5.246 1 96.81 217 TYR A CA 1
ATOM 1739 C C . TYR A 1 217 ? -5.602 22.953 -5.988 1 96.81 217 TYR A C 1
ATOM 1741 O O . TYR A 1 217 ? -5.508 21.719 -5.926 1 96.81 217 TYR A O 1
ATOM 1749 N N . TYR A 1 218 ? -4.797 23.688 -6.684 1 96 218 TYR A N 1
ATOM 1750 C CA . TYR A 1 218 ? -3.654 23.078 -7.355 1 96 218 TYR A CA 1
ATOM 1751 C C . TYR A 1 218 ? -2.732 22.391 -6.352 1 96 218 TYR A C 1
ATOM 1753 O O . TYR A 1 218 ? -2.34 21.234 -6.547 1 96 218 TYR A O 1
ATOM 1761 N N . LEU A 1 219 ? -2.41 23.094 -5.305 1 96.88 219 LEU A N 1
ATOM 1762 C CA . LEU A 1 219 ? -1.53 22.547 -4.277 1 96.88 219 LEU A CA 1
ATOM 1763 C C . LEU A 1 219 ? -2.158 21.328 -3.611 1 96.88 219 LEU A C 1
ATOM 1765 O O . LEU A 1 219 ? -1.483 20.312 -3.387 1 96.88 219 LEU A O 1
ATOM 1769 N N . LEU A 1 220 ? -3.432 21.453 -3.316 1 96.94 220 LEU A N 1
ATOM 1770 C CA . LEU A 1 220 ? -4.152 20.344 -2.688 1 96.94 220 LEU A CA 1
ATOM 1771 C C . LEU A 1 220 ? -4.094 19.094 -3.551 1 96.94 220 LEU A C 1
ATOM 1773 O O . LEU A 1 220 ? -3.795 18 -3.051 1 96.94 220 LEU A O 1
ATOM 1777 N N . GLN A 1 221 ? -4.281 19.219 -4.848 1 95.75 221 GLN A N 1
ATOM 1778 C CA . GLN A 1 221 ? -4.32 18.094 -5.773 1 95.75 221 GLN A CA 1
ATOM 1779 C C . GLN A 1 221 ? -2.939 17.453 -5.926 1 95.75 221 GLN A C 1
ATOM 1781 O O . GLN A 1 221 ? -2.826 16.281 -6.305 1 95.75 221 GLN A O 1
ATOM 1786 N N . ASN A 1 222 ? -1.938 18.203 -5.602 1 96.56 222 ASN A N 1
ATOM 1787 C CA . ASN A 1 222 ? -0.57 17.719 -5.75 1 96.56 222 ASN A CA 1
ATOM 1788 C C . ASN A 1 222 ? 0.072 17.422 -4.398 1 96.56 222 ASN A C 1
ATOM 1790 O O . ASN A 1 222 ? 1.296 17.469 -4.262 1 96.56 222 ASN A O 1
ATOM 1794 N N . THR A 1 223 ? -0.723 17.188 -3.428 1 97.81 223 THR A N 1
ATOM 1795 C CA . THR A 1 223 ? -0.272 16.781 -2.1 1 97.81 223 THR A CA 1
ATOM 1796 C C . THR A 1 223 ? -0.764 15.375 -1.765 1 97.81 223 THR A C 1
ATOM 1798 O O . THR A 1 223 ? -1.849 15.211 -1.204 1 97.81 223 THR A O 1
ATOM 1801 N N . PRO A 1 224 ? 0.043 14.359 -2.08 1 97.94 224 PRO A N 1
ATOM 1802 C CA . PRO A 1 224 ? -0.379 12.977 -1.854 1 97.94 224 PRO A CA 1
ATOM 1803 C C . PRO A 1 224 ? -0.379 12.594 -0.376 1 97.94 224 PRO A C 1
ATOM 1805 O O . PRO A 1 224 ? 0.008 13.398 0.474 1 97.94 224 PRO A O 1
ATOM 1808 N N . TYR A 1 225 ? -0.918 11.391 -0.071 1 98.69 225 TYR A N 1
ATOM 1809 C CA . TYR A 1 225 ? -0.949 10.867 1.291 1 98.69 225 TYR A CA 1
ATOM 1810 C C . TYR A 1 225 ? 0.454 10.805 1.883 1 98.69 225 TYR A C 1
ATOM 1812 O O . TYR A 1 225 ? 1.41 10.445 1.192 1 98.69 225 TYR A O 1
ATOM 1820 N N . LEU A 1 226 ? 0.513 11.273 3.16 1 98.69 226 LEU A N 1
ATOM 1821 C CA . LEU A 1 226 ? 1.694 11.211 4.012 1 98.69 226 LEU A CA 1
ATOM 1822 C C . LEU A 1 226 ? 2.803 12.102 3.473 1 98.69 226 LEU A C 1
ATOM 1824 O O . LEU A 1 226 ? 3.98 11.891 3.775 1 98.69 226 LEU A O 1
ATOM 1828 N N . SER A 1 227 ? 2.41 13.055 2.58 1 98.56 227 SER A N 1
ATOM 1829 C CA . SER A 1 227 ? 3.346 14.141 2.32 1 98.56 227 SER A CA 1
ATOM 1830 C C . SER A 1 227 ? 3.744 14.852 3.611 1 98.56 227 SER A C 1
ATOM 1832 O O . SER A 1 227 ? 2.916 15.039 4.504 1 98.56 227 SER A O 1
ATOM 1834 N N . CYS A 1 228 ? 4.992 15.219 3.682 1 98.38 228 CYS A N 1
ATOM 1835 C CA . CYS A 1 228 ? 5.527 15.836 4.891 1 98.38 228 CYS A CA 1
ATOM 1836 C C . CYS A 1 228 ? 6.383 17.047 4.551 1 98.38 228 CYS A C 1
ATOM 1838 O O . CYS A 1 228 ? 7.188 17 3.617 1 98.38 228 CYS A O 1
ATOM 1840 N N . VAL A 1 229 ? 6.211 18.141 5.293 1 98.06 229 VAL A N 1
ATOM 1841 C CA . VAL A 1 229 ? 7.086 19.297 5.141 1 98.06 229 VAL A CA 1
ATOM 1842 C C . VAL A 1 229 ? 7.641 19.703 6.504 1 98.06 229 VAL A C 1
ATOM 1844 O O . VAL A 1 229 ? 7.035 19.422 7.539 1 98.06 229 VAL A O 1
ATOM 1847 N N . GLU A 1 230 ? 8.742 20.375 6.457 1 97.88 230 GLU A N 1
ATOM 1848 C CA . GLU A 1 230 ? 9.453 20.812 7.652 1 97.88 230 GLU A CA 1
ATOM 1849 C C . GLU A 1 230 ? 9.617 22.328 7.68 1 97.88 230 GLU A C 1
ATOM 1851 O O . GLU A 1 230 ? 9.977 22.938 6.668 1 97.88 230 GLU A O 1
ATOM 1856 N N . LEU A 1 231 ? 9.273 22.906 8.797 1 97.12 231 LEU A N 1
ATOM 1857 C CA . LEU A 1 231 ? 9.617 24.281 9.117 1 97.12 231 LEU A CA 1
ATOM 1858 C C . LEU A 1 231 ? 10.75 24.344 10.133 1 97.12 231 LEU A C 1
ATOM 1860 O O . LEU A 1 231 ? 10.789 23.531 11.07 1 97.12 231 LEU A O 1
ATOM 1864 N N . SER A 1 232 ? 11.609 25.25 9.914 1 95.5 232 SER A N 1
ATOM 1865 C CA . SER A 1 232 ? 12.672 25.5 10.875 1 95.5 232 SER A CA 1
ATOM 1866 C C . SER A 1 232 ? 12.68 26.969 11.312 1 95.5 232 SER A C 1
ATOM 1868 O O . SER A 1 232 ? 12.375 27.859 10.516 1 95.5 232 SER A O 1
ATOM 1870 N N . SER A 1 233 ? 12.922 27.156 12.57 1 93 233 SER A N 1
ATOM 1871 C CA . SER A 1 233 ? 12.961 28.516 13.102 1 93 233 SER A CA 1
ATOM 1872 C C . SER A 1 233 ? 14.359 28.891 13.586 1 93 233 SER A C 1
ATOM 1874 O O . SER A 1 233 ? 15.023 28.094 14.258 1 93 233 SER A O 1
ATOM 1876 N N . ARG A 1 234 ? 14.812 30 13.047 1 84.88 234 ARG A N 1
ATOM 1877 C CA . ARG A 1 234 ? 16.047 30.625 13.539 1 84.88 234 ARG A CA 1
ATOM 1878 C C . ARG A 1 234 ? 15.789 32.062 13.977 1 84.88 234 ARG A C 1
ATOM 1880 O O . ARG A 1 234 ? 15.305 32.875 13.195 1 84.88 234 ARG A O 1
ATOM 1887 N N . GLU A 1 235 ? 16.141 32.312 15.234 1 83.44 235 GLU A N 1
ATOM 1888 C CA . GLU A 1 235 ? 15.984 33.656 15.781 1 83.44 235 GLU A CA 1
ATOM 1889 C C . GLU A 1 235 ? 14.555 34.188 15.609 1 83.44 235 GLU A C 1
ATOM 1891 O O . GLU A 1 235 ? 14.336 35.312 15.203 1 83.44 235 GLU A O 1
ATOM 1896 N N . GLY A 1 236 ? 13.555 33.25 15.719 1 81.25 236 GLY A N 1
ATOM 1897 C CA . GLY A 1 236 ? 12.148 33.625 15.68 1 81.25 236 GLY A CA 1
ATOM 1898 C C . GLY A 1 236 ? 11.578 33.688 14.273 1 81.25 236 GLY A C 1
ATOM 1899 O O . GLY A 1 236 ? 10.375 33.875 14.094 1 81.25 236 GLY A O 1
ATOM 1900 N N . LEU A 1 237 ? 12.438 33.5 13.32 1 90.31 237 LEU A N 1
ATOM 1901 C CA . LEU A 1 237 ? 11.984 33.5 11.938 1 90.31 237 LEU A CA 1
ATOM 1902 C C . LEU A 1 237 ? 11.812 32.094 11.398 1 90.31 237 LEU A C 1
ATOM 1904 O O . LEU A 1 237 ? 12.734 31.281 11.477 1 90.31 237 LEU A O 1
ATOM 1908 N N . TRP A 1 238 ? 10.602 31.875 10.883 1 95.19 238 TRP A N 1
ATOM 1909 C CA . TRP A 1 238 ? 10.289 30.547 10.359 1 95.19 238 TRP A CA 1
ATOM 1910 C C . TRP A 1 238 ? 10.578 30.469 8.859 1 95.19 238 TRP A C 1
ATOM 1912 O O . TRP A 1 238 ? 10.305 31.422 8.125 1 95.19 238 TRP A O 1
ATOM 1922 N N . ARG A 1 239 ? 11.133 29.328 8.484 1 94.94 239 ARG A N 1
ATOM 1923 C CA . ARG A 1 239 ? 11.383 29.031 7.074 1 94.94 239 ARG A CA 1
ATOM 1924 C C . ARG A 1 239 ? 10.898 27.641 6.711 1 94.94 239 ARG A C 1
ATOM 1926 O O . ARG A 1 239 ? 10.992 26.719 7.52 1 94.94 239 ARG A O 1
ATOM 1933 N N . LEU A 1 240 ? 10.383 27.578 5.508 1 95.12 240 LEU A N 1
ATOM 1934 C CA . LEU A 1 240 ? 10.023 26.266 4.965 1 95.12 240 LEU A CA 1
ATOM 1935 C C . LEU A 1 240 ? 11.227 25.594 4.316 1 95.12 240 LEU A C 1
ATOM 1937 O O . LEU A 1 240 ? 11.812 26.141 3.373 1 95.12 240 LEU A O 1
ATOM 1941 N N . VAL A 1 241 ? 11.664 24.438 4.738 1 92.75 241 VAL A N 1
ATOM 1942 C CA . VAL A 1 241 ? 12.891 23.766 4.324 1 92.75 241 VAL A CA 1
ATOM 1943 C C . VAL A 1 241 ? 12.586 22.766 3.215 1 92.75 241 VAL A C 1
ATOM 1945 O O . VAL A 1 241 ? 13.438 22.5 2.355 1 92.75 241 VAL A O 1
ATOM 1948 N N . GLY A 1 242 ? 11.438 22.219 3.18 1 94.5 242 GLY A N 1
ATOM 1949 C CA . GLY A 1 242 ? 11.086 21.125 2.301 1 94.5 242 GLY A CA 1
ATOM 1950 C C . GLY A 1 242 ? 10.719 19.859 3.053 1 94.5 242 GLY A C 1
ATOM 1951 O O . GLY A 1 242 ? 10.227 19.922 4.18 1 94.5 242 GLY A O 1
ATOM 1952 N N . SER A 1 243 ? 10.844 18.734 2.398 1 97.06 243 SER A N 1
ATOM 1953 C CA . SER A 1 243 ? 10.516 17.469 3.041 1 97.06 243 SER A CA 1
ATOM 1954 C C . SER A 1 243 ? 11.711 16.906 3.789 1 97.06 243 SER A C 1
ATOM 1956 O O . SER A 1 243 ? 12.812 16.828 3.242 1 97.06 243 SER A O 1
ATOM 1958 N N . PRO A 1 244 ? 11.531 16.469 5.039 1 97.06 244 PRO A N 1
ATOM 1959 C CA . PRO A 1 244 ? 12.625 15.906 5.824 1 97.06 244 PRO A CA 1
ATOM 1960 C C . PRO A 1 244 ? 12.938 14.461 5.449 1 97.06 244 PRO A C 1
ATOM 1962 O O . PRO A 1 244 ? 13.961 13.914 5.871 1 97.06 244 PRO A O 1
ATOM 1965 N N . ILE A 1 245 ? 12.07 13.859 4.703 1 97.62 245 ILE A N 1
ATOM 1966 C CA . ILE A 1 245 ? 12.18 12.453 4.328 1 97.62 245 ILE A CA 1
ATOM 1967 C C . ILE A 1 245 ? 11.844 12.281 2.85 1 97.62 245 ILE A C 1
ATOM 1969 O O . ILE A 1 245 ? 11.25 13.172 2.236 1 97.62 245 ILE A O 1
ATOM 1973 N N . PRO A 1 246 ? 12.25 11.117 2.234 1 96.19 246 PRO A N 1
ATOM 1974 C CA . PRO A 1 246 ? 11.852 10.859 0.852 1 96.19 246 PRO A CA 1
ATOM 1975 C C . PRO A 1 246 ? 10.336 10.773 0.686 1 96.19 246 PRO A C 1
ATOM 1977 O O . PRO A 1 246 ? 9.609 10.625 1.673 1 96.19 246 PRO A O 1
ATOM 1980 N N . SER A 1 247 ? 9.953 10.922 -0.535 1 96.19 247 SER A N 1
ATOM 1981 C CA . SER A 1 247 ? 8.539 10.75 -0.849 1 96.19 247 SER A CA 1
ATOM 1982 C C . SER A 1 247 ? 8.102 9.305 -0.672 1 96.19 247 SER A C 1
ATOM 1984 O O . SER A 1 247 ? 8.945 8.406 -0.531 1 96.19 247 SER A O 1
ATOM 1986 N N . PHE A 1 248 ? 6.855 9.117 -0.579 1 97.5 248 PHE A N 1
ATOM 1987 C CA . PHE A 1 248 ? 6.246 7.797 -0.473 1 97.5 248 PHE A CA 1
ATOM 1988 C C . PHE A 1 248 ? 5.297 7.539 -1.636 1 97.5 248 PHE A C 1
ATOM 1990 O O . PHE A 1 248 ? 4.113 7.887 -1.566 1 97.5 248 PHE A O 1
ATOM 1997 N N . SER A 1 249 ? 5.785 6.844 -2.678 1 97.38 249 SER A N 1
ATOM 1998 C CA . SER A 1 249 ? 4.957 6.637 -3.863 1 97.38 249 SER A CA 1
ATOM 1999 C C . SER A 1 249 ? 4.672 5.156 -4.09 1 97.38 249 SER A C 1
ATOM 2001 O O . SER A 1 249 ? 5.508 4.305 -3.783 1 97.38 249 SER A O 1
ATOM 2003 N N . HIS A 1 250 ? 3.512 4.801 -4.527 1 97.44 250 HIS A N 1
ATOM 2004 C CA . HIS A 1 250 ? 3.178 3.438 -4.926 1 97.44 250 HIS A CA 1
ATOM 2005 C C . HIS A 1 250 ? 2.08 3.424 -5.98 1 97.44 250 HIS A C 1
ATOM 2007 O O . HIS A 1 250 ? 1.371 4.418 -6.16 1 97.44 250 HIS A O 1
ATOM 2013 N N . THR A 1 251 ? 1.994 2.279 -6.668 1 96.81 251 THR A N 1
ATOM 2014 C CA . THR A 1 251 ? 1.079 2.152 -7.797 1 96.81 251 THR A CA 1
ATOM 2015 C C . THR A 1 251 ? -0.339 1.86 -7.312 1 96.81 251 THR A C 1
ATOM 2017 O O . THR A 1 251 ? -0.556 1.604 -6.129 1 96.81 251 THR A O 1
ATOM 2020 N N . TYR A 1 252 ? -1.231 1.99 -8.266 1 96 252 TYR A N 1
ATOM 2021 C CA . TYR A 1 252 ? -2.623 1.595 -8.07 1 96 252 TYR A CA 1
ATOM 2022 C C . TYR A 1 252 ? -2.768 0.078 -8.094 1 96 252 TYR A C 1
ATOM 2024 O O . TYR A 1 252 ? -2.029 -0.611 -8.797 1 96 252 TYR A O 1
ATOM 2032 N N . ASN A 1 253 ? -3.615 -0.531 -7.289 1 96.75 253 ASN A N 1
ATOM 2033 C CA . ASN A 1 253 ? -4.023 -1.929 -7.355 1 96.75 253 ASN A CA 1
ATOM 2034 C C . ASN A 1 253 ? -5.535 -2.062 -7.543 1 96.75 253 ASN A C 1
ATOM 2036 O O . ASN A 1 253 ? -6.309 -1.711 -6.648 1 96.75 253 ASN A O 1
ATOM 2040 N N . ARG A 1 254 ? -5.98 -2.617 -8.609 1 94.25 254 ARG A N 1
ATOM 2041 C CA . ARG A 1 254 ? -7.395 -2.662 -8.969 1 94.25 254 ARG A CA 1
ATOM 2042 C C . ARG A 1 254 ? -8.086 -3.85 -8.312 1 94.25 254 ARG A C 1
ATOM 2044 O O . ARG A 1 254 ? -7.426 -4.758 -7.801 1 94.25 254 ARG A O 1
ATOM 2051 N N . THR A 1 255 ? -9.398 -3.754 -8.352 1 94.38 255 THR A N 1
ATOM 2052 C CA . THR A 1 255 ? -10.195 -4.891 -7.906 1 94.38 255 THR A CA 1
ATOM 2053 C C . THR A 1 255 ? -10.094 -6.043 -8.898 1 94.38 255 THR A C 1
ATOM 2055 O O . THR A 1 255 ? -10.172 -5.832 -10.117 1 94.38 255 THR A O 1
ATOM 2058 N N . PHE A 1 256 ? -9.875 -7.195 -8.367 1 96.56 256 PHE A N 1
ATOM 2059 C CA . PHE A 1 256 ? -9.797 -8.391 -9.211 1 96.56 256 PHE A CA 1
ATOM 2060 C C . PHE A 1 256 ? -11.172 -9.008 -9.406 1 96.56 256 PHE A C 1
ATOM 2062 O O . PHE A 1 256 ? -11.914 -9.219 -8.445 1 96.56 256 PHE A O 1
ATOM 2069 N N . ASP A 1 257 ? -11.484 -9.305 -10.68 1 94.25 257 ASP A N 1
ATOM 2070 C CA . ASP A 1 257 ? -12.711 -10.023 -11.008 1 94.25 257 ASP A CA 1
ATOM 2071 C C . ASP A 1 257 ? -12.398 -11.438 -11.5 1 94.25 257 ASP A C 1
ATOM 2073 O O . ASP A 1 257 ? -12.086 -11.641 -12.672 1 94.25 257 ASP A O 1
ATOM 2077 N N . PRO A 1 258 ? -12.578 -12.391 -10.656 1 94.19 258 PRO A N 1
ATOM 2078 C CA . PRO A 1 258 ? -12.227 -13.758 -11.047 1 94.19 258 PRO A CA 1
ATOM 2079 C C . PRO A 1 258 ? -13.117 -14.312 -12.148 1 94.19 258 PRO A C 1
ATOM 2081 O O . PRO A 1 258 ? -12.797 -15.336 -12.758 1 94.19 258 PRO A O 1
ATOM 2084 N N . LEU A 1 259 ? -14.242 -13.656 -12.461 1 92.81 259 LEU A N 1
ATOM 2085 C CA . LEU A 1 259 ? -15.141 -14.125 -13.508 1 92.81 259 LEU A CA 1
ATOM 2086 C C . LEU A 1 259 ? -14.438 -14.156 -14.859 1 92.81 259 LEU A C 1
ATOM 2088 O O . LEU A 1 259 ? -14.797 -14.961 -15.727 1 92.81 259 LEU A O 1
ATOM 2092 N N . GLN A 1 260 ? -13.438 -13.391 -14.945 1 94.44 260 GLN A N 1
ATOM 2093 C CA . GLN A 1 260 ? -12.727 -13.328 -16.219 1 94.44 260 GLN A CA 1
ATOM 2094 C C . GLN A 1 260 ? -12.062 -14.664 -16.547 1 94.44 260 GLN A C 1
ATOM 2096 O O . GLN A 1 260 ? -11.844 -14.984 -17.719 1 94.44 260 GLN A O 1
ATOM 2101 N N . LEU A 1 261 ? -11.766 -15.445 -15.531 1 93.94 261 LEU A N 1
ATOM 2102 C CA . LEU A 1 261 ? -11.102 -16.734 -15.75 1 93.94 261 LEU A CA 1
ATOM 2103 C C . LEU A 1 261 ? -12.109 -17.875 -15.75 1 93.94 261 LEU A C 1
ATOM 2105 O O . LEU A 1 261 ? -11.867 -18.922 -16.359 1 93.94 261 LEU A O 1
ATOM 2109 N N . VAL A 1 262 ? -13.258 -17.625 -15.133 1 90.38 262 VAL A N 1
ATOM 2110 C CA . VAL A 1 262 ? -14.203 -18.703 -14.883 1 90.38 262 VAL A CA 1
ATOM 2111 C C . VAL A 1 262 ? -15.258 -18.734 -15.992 1 90.38 262 VAL A C 1
ATOM 2113 O O . VAL A 1 262 ? -15.828 -19.781 -16.297 1 90.38 262 VAL A O 1
ATOM 2116 N N . THR A 1 263 ? -15.445 -17.609 -16.625 1 89.88 263 THR A N 1
ATOM 2117 C CA . THR A 1 263 ? -16.531 -17.469 -17.578 1 89.88 263 THR A CA 1
ATOM 2118 C C . THR A 1 263 ? -16.234 -18.25 -18.859 1 89.88 263 THR A C 1
ATOM 2120 O O . THR A 1 263 ? -15.078 -18.328 -19.281 1 89.88 263 THR A O 1
ATOM 2123 N N . LYS A 1 264 ? -17.281 -18.766 -19.453 1 86.44 264 LYS A N 1
ATOM 2124 C CA . LYS A 1 264 ? -17.172 -19.438 -20.75 1 86.44 264 LYS A CA 1
ATOM 2125 C C . LYS A 1 264 ? -17.266 -18.438 -21.891 1 86.44 264 LYS A C 1
ATOM 2127 O O . LYS A 1 264 ? -16.891 -18.734 -23.031 1 86.44 264 LYS A O 1
ATOM 2132 N N . ASP A 1 265 ? -17.75 -17.312 -21.578 1 89.75 265 ASP A N 1
ATOM 2133 C CA . ASP A 1 265 ? -17.953 -16.266 -22.578 1 89.75 265 ASP A CA 1
ATOM 2134 C C . ASP A 1 265 ? -17.156 -15.016 -22.219 1 89.75 265 ASP A C 1
ATOM 2136 O O . ASP A 1 265 ? -17.734 -13.984 -21.875 1 89.75 265 ASP A O 1
ATOM 2140 N N . LEU A 1 266 ? -15.859 -15.102 -22.484 1 91.5 266 LEU A N 1
ATOM 2141 C CA . LEU A 1 266 ? -14.992 -13.969 -22.188 1 91.5 266 LEU A CA 1
ATOM 2142 C C . LEU A 1 266 ? -15.336 -12.773 -23.062 1 91.5 266 LEU A C 1
ATOM 2144 O O . LEU A 1 266 ? -15.281 -11.625 -22.609 1 91.5 266 LEU A O 1
ATOM 2148 N N . ALA A 1 267 ? -15.719 -13.047 -24.328 1 91.38 267 ALA A N 1
ATOM 2149 C CA . ALA A 1 267 ? -16.094 -11.977 -25.234 1 91.38 267 ALA A CA 1
ATOM 2150 C C . ALA A 1 267 ? -17.297 -11.203 -24.719 1 91.38 267 ALA A C 1
ATOM 2152 O O . ALA A 1 267 ? -17.328 -9.969 -24.797 1 91.38 267 ALA A O 1
ATOM 2153 N N . GLY A 1 268 ? -18.25 -11.953 -24.234 1 91.06 268 GLY A N 1
ATOM 2154 C CA . GLY A 1 268 ? -19.406 -11.32 -23.641 1 91.06 268 GLY A CA 1
ATOM 2155 C C . GLY A 1 268 ? -19.078 -10.469 -22.438 1 91.06 268 GLY A C 1
ATOM 2156 O O . GLY A 1 268 ? -19.609 -9.367 -22.281 1 91.06 268 GLY A O 1
ATOM 2157 N N . LEU A 1 269 ? -18.219 -11.039 -21.625 1 91.5 269 LEU A N 1
ATOM 2158 C CA . LEU A 1 269 ? -17.797 -10.305 -20.438 1 91.5 269 LEU A CA 1
ATOM 2159 C C . LEU A 1 269 ? -17.094 -9.008 -20.812 1 91.5 269 LEU A C 1
ATOM 2161 O O . LEU A 1 269 ? -17.312 -7.965 -20.203 1 91.5 269 LEU A O 1
ATOM 2165 N N . LYS A 1 270 ? -16.25 -9.094 -21.891 1 90.88 270 LYS A N 1
ATOM 2166 C CA . LYS A 1 270 ? -15.547 -7.91 -22.375 1 90.88 270 LYS A CA 1
ATOM 2167 C C . LYS A 1 270 ? -16.531 -6.828 -22.828 1 90.88 270 LYS A C 1
ATOM 2169 O O . LYS A 1 270 ? -16.344 -5.652 -22.5 1 90.88 270 LYS A O 1
ATOM 2174 N N . ARG A 1 271 ? -17.562 -7.195 -23.438 1 90.44 271 ARG A N 1
ATOM 2175 C CA . ARG A 1 271 ? -18.578 -6.273 -23.922 1 90.44 271 ARG A CA 1
ATOM 2176 C C . ARG A 1 271 ? -19.328 -5.617 -22.781 1 90.44 271 ARG A C 1
ATOM 2178 O O . ARG A 1 271 ? -19.609 -4.414 -22.812 1 90.44 271 ARG A O 1
ATOM 2185 N N . GLU A 1 272 ? -19.609 -6.395 -21.812 1 88.31 272 GLU A N 1
ATOM 2186 C CA . GLU A 1 272 ? -20.312 -5.887 -20.641 1 88.31 272 GLU A CA 1
ATOM 2187 C C . GLU A 1 272 ? -19.484 -4.832 -19.922 1 88.31 272 GLU A C 1
ATOM 2189 O O . GLU A 1 272 ? -20.016 -3.797 -19.5 1 88.31 272 GLU A O 1
ATOM 2194 N N . ARG A 1 273 ? -18.203 -5.051 -19.844 1 87.62 273 ARG A N 1
ATOM 2195 C CA . ARG A 1 273 ? -17.312 -4.145 -19.125 1 87.62 273 ARG A CA 1
ATOM 2196 C C . ARG A 1 273 ? -17.094 -2.861 -19.922 1 87.62 273 ARG A C 1
ATOM 2198 O O . ARG A 1 273 ? -16.984 -1.778 -19.344 1 87.62 273 ARG A O 1
ATOM 2205 N N . GLU A 1 274 ? -16.891 -2.98 -21.141 1 84 274 GLU A N 1
ATOM 2206 C CA . GLU A 1 274 ? -16.75 -1.812 -22 1 84 274 GLU A CA 1
ATOM 2207 C C . GLU A 1 274 ? -17.984 -0.93 -21.953 1 84 274 GLU A C 1
ATOM 2209 O O . GLU A 1 274 ? -17.891 0.299 -21.969 1 84 274 GLU A O 1
ATOM 2214 N N . GLY A 1 275 ? -19.109 -1.613 -21.906 1 73.56 275 GLY A N 1
ATOM 2215 C CA . GLY A 1 275 ? -20.359 -0.884 -21.797 1 73.56 275 GLY A CA 1
ATOM 2216 C C . GLY A 1 275 ? -20.5 -0.109 -20.5 1 73.56 275 GLY A C 1
ATOM 2217 O O . GLY A 1 275 ? -20.969 1.03 -20.5 1 73.56 275 GLY A O 1
ATOM 2218 N N . LYS A 1 276 ? -20.031 -0.69 -19.469 1 72.06 276 LYS A N 1
ATOM 2219 C CA . LYS A 1 276 ? -20.109 -0.041 -18.156 1 72.06 276 LYS A CA 1
ATOM 2220 C C . LYS A 1 276 ? -19.156 1.146 -18.078 1 72.06 276 LYS A C 1
ATOM 2222 O O . LYS A 1 276 ? -19.5 2.178 -17.484 1 72.06 276 LYS A O 1
ATOM 2227 N N . ASP A 1 277 ? -17.969 1.003 -18.656 1 70.25 277 ASP A N 1
ATOM 2228 C CA . ASP A 1 277 ? -16.969 2.07 -18.641 1 70.25 277 ASP A CA 1
ATOM 2229 C C . ASP A 1 277 ? -17.453 3.266 -19.469 1 70.25 277 ASP A C 1
ATOM 2231 O O . ASP A 1 277 ? -17.203 4.418 -19.109 1 70.25 277 ASP A O 1
ATOM 2235 N N . ASN A 1 278 ? -18.062 3.016 -20.562 1 62.22 278 ASN A N 1
ATOM 2236 C CA . ASN A 1 278 ? -18.594 4.062 -21.422 1 62.22 278 ASN A CA 1
ATOM 2237 C C . ASN A 1 278 ? -19.734 4.816 -20.75 1 62.22 278 ASN A C 1
ATOM 2239 O O . ASN A 1 278 ? -19.875 6.031 -20.922 1 62.22 278 ASN A O 1
ATOM 2243 N N . MET A 1 279 ? -20.453 4.16 -20 1 54.59 279 MET A N 1
ATOM 2244 C CA . MET A 1 279 ? -21.562 4.789 -19.297 1 54.59 279 MET A CA 1
ATOM 2245 C C . MET A 1 279 ? -21.047 5.707 -18.188 1 54.59 279 MET A C 1
ATOM 2247 O O . MET A 1 279 ? -21.672 6.734 -17.891 1 54.59 279 MET A O 1
ATOM 2251 N N . ARG A 1 280 ? -19.953 5.289 -17.594 1 55.28 280 ARG A N 1
ATOM 2252 C CA . ARG A 1 280 ? -19.375 6.098 -16.516 1 55.28 280 ARG A CA 1
ATOM 2253 C C . ARG A 1 280 ? -18.781 7.395 -17.062 1 55.28 280 ARG A C 1
ATOM 2255 O O . ARG A 1 280 ? -18.781 8.414 -16.375 1 55.28 280 ARG A O 1
ATOM 2262 N N . THR A 1 281 ? -18.141 7.445 -18.109 1 47.97 281 THR A N 1
ATOM 2263 C CA . THR A 1 281 ? -17.562 8.641 -18.719 1 47.97 281 THR A CA 1
ATOM 2264 C C . THR A 1 281 ? -18.656 9.586 -19.203 1 47.97 281 THR A C 1
ATOM 2266 O O . THR A 1 281 ? -18.438 10.789 -19.344 1 47.97 281 THR A O 1
ATOM 2269 N N . THR A 1 282 ? -19.812 9.117 -19.438 1 40.31 282 THR A N 1
ATOM 2270 C CA . THR A 1 282 ? -20.922 9.945 -19.938 1 40.31 282 THR A CA 1
ATOM 2271 C C . THR A 1 282 ? -21.703 10.539 -18.781 1 40.31 282 THR A C 1
ATOM 2273 O O . THR A 1 282 ? -22.484 11.469 -18.969 1 40.31 282 THR A O 1
ATOM 2276 N N . GLN A 1 283 ? -21.484 10.102 -17.641 1 32.75 283 GLN A N 1
ATOM 2277 C CA . GLN A 1 283 ? -22.203 10.727 -16.547 1 32.75 283 GLN A CA 1
ATOM 2278 C C . GLN A 1 283 ? -21.328 11.719 -15.789 1 32.75 283 GLN A C 1
ATOM 2280 O O . GLN A 1 283 ? -20.141 11.461 -15.57 1 32.75 283 GLN A O 1
ATOM 2285 N N . MET B 1 1 ? -12.336 -39.281 -1.99 1 50.5 1 MET B N 1
ATOM 2286 C CA . MET B 1 1 ? -11.078 -38.625 -1.622 1 50.5 1 MET B CA 1
ATOM 2287 C C . MET B 1 1 ? -11.312 -37.188 -1.214 1 50.5 1 MET B C 1
ATOM 2289 O O . MET B 1 1 ? -12.258 -36.531 -1.686 1 50.5 1 MET B O 1
ATOM 2293 N N . PRO B 1 2 ? -10.688 -36.75 -0.11 1 60.38 2 PRO B N 1
ATOM 2294 C CA . PRO B 1 2 ? -10.977 -35.375 0.301 1 60.38 2 PRO B CA 1
ATOM 2295 C C . PRO B 1 2 ? -10.734 -34.375 -0.817 1 60.38 2 PRO B C 1
ATOM 2297 O O . PRO B 1 2 ? -9.914 -34.594 -1.705 1 60.38 2 PRO B O 1
ATOM 2300 N N . GLU B 1 3 ? -11.562 -33.438 -0.977 1 82.75 3 GLU B N 1
ATOM 2301 C CA . GLU B 1 3 ? -11.461 -32.344 -1.954 1 82.75 3 GLU B CA 1
ATOM 2302 C C . GLU B 1 3 ? -10.102 -31.656 -1.856 1 82.75 3 GLU B C 1
ATOM 2304 O O . GLU B 1 3 ? -9.641 -31.328 -0.76 1 82.75 3 GLU B O 1
ATOM 2309 N N . ARG B 1 4 ? -9.273 -31.859 -2.969 1 92.56 4 ARG B N 1
ATOM 2310 C CA . ARG B 1 4 ? -7.984 -31.188 -3.057 1 92.56 4 ARG B CA 1
ATOM 2311 C C . ARG B 1 4 ? -8.125 -29.812 -3.703 1 92.56 4 ARG B C 1
ATOM 2313 O O . ARG B 1 4 ? -8.867 -29.656 -4.672 1 92.56 4 ARG B O 1
ATOM 2320 N N . ARG B 1 5 ? -7.371 -28.812 -3.08 1 97 5 ARG B N 1
ATOM 2321 C CA . ARG B 1 5 ? -7.465 -27.453 -3.586 1 97 5 ARG B CA 1
ATOM 2322 C C . ARG B 1 5 ? -6.094 -26.922 -3.994 1 97 5 ARG B C 1
ATOM 2324 O O . ARG B 1 5 ? -5.078 -27.281 -3.395 1 97 5 ARG B O 1
ATOM 2331 N N . VAL B 1 6 ? -6.09 -26.156 -5.008 1 98.19 6 VAL B N 1
ATOM 2332 C CA . VAL B 1 6 ? -4.902 -25.438 -5.453 1 98.19 6 VAL B CA 1
ATOM 2333 C C . VAL B 1 6 ? -5.199 -23.938 -5.516 1 98.19 6 VAL B C 1
ATOM 2335 O O . VAL B 1 6 ? -6.23 -23.531 -6.055 1 98.19 6 VAL B O 1
ATOM 2338 N N . PHE B 1 7 ? -4.332 -23.172 -4.945 1 98.75 7 PHE B N 1
ATOM 2339 C CA . PHE B 1 7 ? -4.438 -21.719 -4.98 1 98.75 7 PHE B CA 1
ATOM 2340 C C . PHE B 1 7 ? -3.299 -21.109 -5.797 1 98.75 7 PHE B C 1
ATOM 2342 O O . PHE B 1 7 ? -2.129 -21.406 -5.555 1 98.75 7 PHE B O 1
ATOM 2349 N N . VAL B 1 8 ? -3.621 -20.297 -6.789 1 98.88 8 VAL B N 1
ATOM 2350 C CA . VAL B 1 8 ? -2.627 -19.609 -7.605 1 98.88 8 VAL B CA 1
ATOM 2351 C C . VAL B 1 8 ? -2.695 -18.109 -7.34 1 98.88 8 VAL B C 1
ATOM 2353 O O . VAL B 1 8 ? -3.758 -17.5 -7.461 1 98.88 8 VAL B O 1
ATOM 2356 N N . ILE B 1 9 ? -1.543 -17.531 -6.969 1 98.88 9 ILE B N 1
ATOM 2357 C CA . ILE B 1 9 ? -1.52 -16.125 -6.562 1 98.88 9 ILE B CA 1
ATOM 2358 C C . ILE B 1 9 ? -0.439 -15.383 -7.344 1 98.88 9 ILE B C 1
ATOM 2360 O O . ILE B 1 9 ? 0.667 -15.891 -7.527 1 98.88 9 ILE B O 1
ATOM 2364 N N . ARG B 1 10 ? -0.757 -14.18 -7.789 1 98.94 10 ARG B N 1
ATOM 2365 C CA . ARG B 1 10 ? 0.229 -13.297 -8.406 1 98.94 10 ARG B CA 1
ATOM 2366 C C . ARG B 1 10 ? 1.101 -12.625 -7.348 1 98.94 10 ARG B C 1
ATOM 2368 O O . ARG B 1 10 ? 0.634 -12.328 -6.246 1 98.94 10 ARG B O 1
ATOM 2375 N N . HIS B 1 11 ? 2.311 -12.344 -7.637 1 98.94 11 HIS B N 1
ATOM 2376 C CA . HIS B 1 11 ? 3.225 -11.641 -6.738 1 98.94 11 HIS B CA 1
ATOM 2377 C C . HIS B 1 11 ? 2.75 -10.219 -6.469 1 98.94 11 HIS B C 1
ATOM 2379 O O . HIS B 1 11 ? 1.801 -9.742 -7.102 1 98.94 11 HIS B O 1
ATOM 2385 N N . GLY B 1 12 ? 3.408 -9.539 -5.473 1 98.81 12 GLY B N 1
ATOM 2386 C CA . GLY B 1 12 ? 3.084 -8.18 -5.086 1 98.81 12 GLY B CA 1
ATOM 2387 C C . GLY B 1 12 ? 3.777 -7.137 -5.945 1 98.81 12 GLY B C 1
ATOM 2388 O O . GLY B 1 12 ? 4.473 -7.477 -6.902 1 98.81 12 GLY B O 1
ATOM 2389 N N . GLU B 1 13 ? 3.654 -5.848 -5.547 1 98.81 13 GLU B N 1
ATOM 2390 C CA . GLU B 1 13 ? 4.203 -4.711 -6.285 1 98.81 13 GLU B CA 1
ATOM 2391 C C . GLU B 1 13 ? 5.723 -4.816 -6.406 1 98.81 13 GLU B C 1
ATOM 2393 O O . GLU B 1 13 ? 6.406 -5.125 -5.434 1 98.81 13 GLU B O 1
ATOM 2398 N N . ARG B 1 14 ? 6.188 -4.574 -7.566 1 98.25 14 ARG B N 1
ATOM 2399 C CA . ARG B 1 14 ? 7.613 -4.727 -7.84 1 98.25 14 ARG B CA 1
ATOM 2400 C C . ARG B 1 14 ? 8.266 -3.377 -8.117 1 98.25 14 ARG B C 1
ATOM 2402 O O . ARG B 1 14 ? 7.621 -2.465 -8.641 1 98.25 14 ARG B O 1
ATOM 2409 N N . CYS B 1 15 ? 9.516 -3.23 -7.848 1 98 15 CYS B N 1
ATOM 2410 C CA . CYS B 1 15 ? 10.242 -1.965 -7.855 1 98 15 CYS B CA 1
ATOM 2411 C C . CYS B 1 15 ? 10.32 -1.39 -9.266 1 98 15 CYS B C 1
ATOM 2413 O O . CYS B 1 15 ? 10.141 -0.186 -9.461 1 98 15 CYS B O 1
ATOM 2415 N N . ASP B 1 16 ? 10.625 -2.197 -10.273 1 95.06 16 ASP B N 1
ATOM 2416 C CA . ASP B 1 16 ? 10.875 -1.685 -11.617 1 95.06 16 ASP B CA 1
ATOM 2417 C C . ASP B 1 16 ? 9.609 -1.084 -12.227 1 95.06 16 ASP B C 1
ATOM 2419 O O . ASP B 1 16 ? 9.68 -0.118 -12.992 1 95.06 16 ASP B O 1
ATOM 2423 N N . PHE B 1 17 ? 8.477 -1.687 -11.898 1 95.25 17 PHE B N 1
ATOM 2424 C CA . PHE B 1 17 ? 7.227 -1.128 -12.398 1 95.25 17 PHE B CA 1
ATOM 2425 C C . PHE B 1 17 ? 6.852 0.13 -11.625 1 95.25 17 PHE B C 1
ATOM 2427 O O . PHE B 1 17 ? 6.371 1.104 -12.203 1 95.25 17 PHE B O 1
ATOM 2434 N N . ALA B 1 18 ? 7.09 0.131 -10.32 1 96.62 18 ALA B N 1
ATOM 2435 C CA . ALA B 1 18 ? 6.695 1.253 -9.469 1 96.62 18 ALA B CA 1
ATOM 2436 C C . ALA B 1 18 ? 7.594 2.461 -9.711 1 96.62 18 ALA B C 1
ATOM 2438 O O . ALA B 1 18 ? 7.141 3.605 -9.633 1 96.62 18 ALA B O 1
ATOM 2439 N N . PHE B 1 19 ? 8.875 2.221 -10.086 1 95.62 19 PHE B N 1
ATOM 2440 C CA . PHE B 1 19 ? 9.82 3.328 -10.047 1 95.62 19 PHE B CA 1
ATOM 2441 C C . PHE B 1 19 ? 10.672 3.363 -11.312 1 95.62 19 PHE B C 1
ATOM 2443 O O . PHE B 1 19 ? 11.562 4.199 -11.445 1 95.62 19 PHE B O 1
ATOM 2450 N N . GLY B 1 20 ? 10.5 2.457 -12.234 1 87.88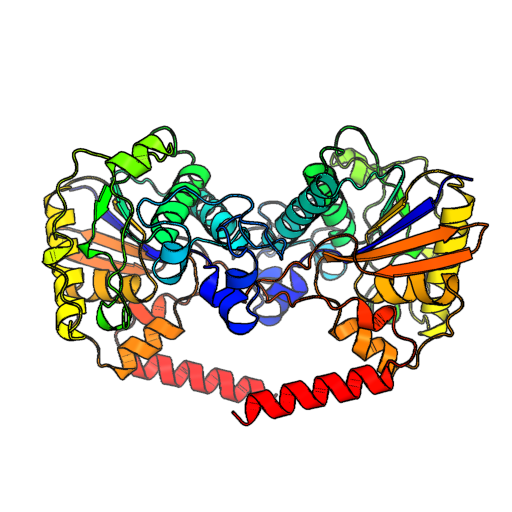 20 GLY B N 1
ATOM 2451 C CA . GLY B 1 20 ? 11.344 2.365 -13.414 1 87.88 20 GLY B CA 1
ATOM 2452 C C . GLY B 1 20 ? 11.344 3.631 -14.25 1 87.88 20 GLY B C 1
ATOM 2453 O O . GLY B 1 20 ? 12.398 4.113 -14.664 1 87.88 20 GLY B O 1
ATOM 2454 N N . LYS B 1 21 ? 10.234 4.215 -14.422 1 83.5 21 LYS B N 1
ATOM 2455 C CA . LYS B 1 21 ? 10.094 5.395 -15.273 1 83.5 21 LYS B CA 1
ATOM 2456 C C . LYS B 1 21 ? 10.695 6.629 -14.602 1 83.5 21 LYS B C 1
ATOM 2458 O O . LYS B 1 21 ? 11.273 7.488 -15.273 1 83.5 21 LYS B O 1
ATOM 2463 N N . SER B 1 22 ? 10.602 6.711 -13.297 1 85.88 22 SER B N 1
ATOM 2464 C CA . SER B 1 22 ? 11.125 7.859 -12.562 1 85.88 22 SER B CA 1
ATOM 2465 C C . SER B 1 22 ? 12.641 7.766 -12.398 1 85.88 22 SER B C 1
ATOM 2467 O O . SER B 1 22 ? 13.289 8.75 -12.047 1 85.88 22 SER B O 1
ATOM 2469 N N . GLY B 1 23 ? 13.172 6.535 -12.547 1 91.12 23 GLY B N 1
ATOM 2470 C CA . GLY B 1 23 ? 14.602 6.32 -12.352 1 91.12 23 GLY B CA 1
ATOM 2471 C C . GLY B 1 23 ? 14.977 6.148 -10.891 1 91.12 23 GLY B C 1
ATOM 2472 O O . GLY B 1 23 ? 16.141 5.867 -10.57 1 91.12 23 GLY B O 1
ATOM 2473 N N . LEU B 1 24 ? 14.055 6.262 -10 1 92.75 24 LEU B N 1
ATOM 2474 C CA . LEU B 1 24 ? 14.344 6.219 -8.57 1 92.75 24 LEU B CA 1
ATOM 2475 C C . LEU B 1 24 ? 14.914 4.863 -8.172 1 92.75 24 LEU B C 1
ATOM 2477 O O . LEU B 1 24 ? 15.758 4.781 -7.273 1 92.75 24 LEU B O 1
ATOM 2481 N N . TRP B 1 25 ? 14.516 3.82 -8.867 1 94.38 25 TRP B N 1
ATOM 2482 C CA . TRP B 1 25 ? 14.977 2.473 -8.547 1 94.38 25 TRP B CA 1
ATOM 2483 C C . TRP B 1 25 ? 16.453 2.316 -8.875 1 94.38 25 TRP B C 1
ATOM 2485 O O . TRP B 1 25 ? 17.266 2.008 -7.996 1 94.38 25 TRP B O 1
ATOM 2495 N N . ILE B 1 26 ? 16.812 2.584 -10.047 1 91.88 26 ILE B N 1
ATOM 2496 C CA . ILE B 1 26 ? 18.203 2.389 -10.477 1 91.88 26 ILE B CA 1
ATOM 2497 C C . ILE B 1 26 ? 19.109 3.402 -9.789 1 91.88 26 ILE B C 1
ATOM 2499 O O . ILE B 1 26 ? 20.25 3.096 -9.461 1 91.88 26 ILE B O 1
ATOM 2503 N N . ASN B 1 27 ? 18.609 4.617 -9.508 1 94.81 27 ASN B N 1
ATOM 2504 C CA . ASN B 1 27 ? 19.406 5.684 -8.922 1 94.81 27 ASN B CA 1
ATOM 2505 C C . ASN B 1 27 ? 19.594 5.477 -7.418 1 94.81 27 ASN B C 1
ATOM 2507 O O . ASN B 1 27 ? 20.328 6.23 -6.773 1 94.81 27 ASN B O 1
ATOM 2511 N N . SER B 1 28 ? 18.969 4.523 -6.898 1 96.69 28 SER B N 1
ATOM 2512 C CA . SER B 1 28 ? 19.156 4.184 -5.492 1 96.69 28 SER B CA 1
ATOM 2513 C C . SER B 1 28 ? 20.453 3.4 -5.289 1 96.69 28 SER B C 1
ATOM 2515 O O . SER B 1 28 ? 20.859 3.15 -4.152 1 96.69 28 SER B O 1
ATOM 2517 N N . PHE B 1 29 ? 21.062 2.961 -6.371 1 95.5 29 PHE B N 1
ATOM 2518 C CA . PHE B 1 29 ? 22.375 2.346 -6.348 1 95.5 29 PHE B CA 1
ATOM 2519 C C . PHE B 1 29 ? 23.453 3.34 -6.793 1 95.5 29 PHE B C 1
ATOM 2521 O O . PHE B 1 29 ? 23.266 4.055 -7.781 1 95.5 29 PHE B O 1
ATOM 2528 N N . ASP B 1 30 ? 24.531 3.387 -6.074 1 94.81 30 ASP B N 1
ATOM 2529 C CA . ASP B 1 30 ? 25.625 4.223 -6.543 1 94.81 30 ASP B CA 1
ATOM 2530 C C . ASP B 1 30 ? 26.562 3.439 -7.457 1 94.81 30 ASP B C 1
ATOM 2532 O O . ASP B 1 30 ? 26.281 2.293 -7.812 1 94.81 30 ASP B O 1
ATOM 2536 N N . SER B 1 31 ? 27.625 4.094 -7.891 1 92.12 31 SER B N 1
ATOM 2537 C CA . SER B 1 31 ? 28.516 3.512 -8.883 1 92.12 31 SER B CA 1
ATOM 2538 C C . SER B 1 31 ? 29.203 2.266 -8.344 1 92.12 31 SER B C 1
ATOM 2540 O O . SER B 1 31 ? 29.656 1.41 -9.117 1 92.12 31 SER B O 1
ATOM 2542 N N . LYS B 1 32 ? 29.328 2.123 -7.008 1 92.62 32 LYS B N 1
ATOM 2543 C CA . LYS B 1 32 ? 29.984 0.981 -6.379 1 92.62 32 LYS B CA 1
ATOM 2544 C C . LYS B 1 32 ? 28.969 -0.082 -5.977 1 92.62 32 LYS B C 1
ATOM 2546 O O . LYS B 1 32 ? 29.328 -1.103 -5.387 1 92.62 32 LYS B O 1
ATOM 2551 N N . GLY B 1 33 ? 27.688 0.204 -6.176 1 92.69 33 GLY B N 1
ATOM 2552 C CA . GLY B 1 33 ? 26.641 -0.764 -5.887 1 92.69 33 GLY B CA 1
ATOM 2553 C C . GLY B 1 33 ? 26.047 -0.607 -4.496 1 92.69 33 GLY B C 1
ATOM 2554 O O . GLY B 1 33 ? 25.281 -1.457 -4.043 1 92.69 33 GLY B O 1
ATOM 2555 N N . ARG B 1 34 ? 26.531 0.494 -3.865 1 95.44 34 ARG B N 1
ATOM 2556 C CA . ARG B 1 34 ? 25.938 0.751 -2.557 1 95.44 34 ARG B CA 1
ATOM 2557 C C . ARG B 1 34 ? 24.5 1.213 -2.693 1 95.44 34 ARG B C 1
ATOM 2559 O O . ARG B 1 34 ? 24.203 2.127 -3.467 1 95.44 34 ARG B O 1
ATOM 2566 N N . TYR B 1 35 ? 23.594 0.6 -1.942 1 97.19 35 TYR B N 1
ATOM 2567 C CA . TYR B 1 35 ? 22.156 0.81 -2.053 1 97.19 35 TYR B CA 1
ATOM 2568 C C . TYR B 1 35 ? 21.672 1.808 -1.008 1 97.19 35 TYR B C 1
ATOM 2570 O O . TYR B 1 35 ? 21.922 1.64 0.187 1 97.19 35 TYR B O 1
ATOM 2578 N N . ARG B 1 36 ? 21.062 2.879 -1.39 1 96.12 36 ARG B N 1
ATOM 2579 C CA . ARG B 1 36 ? 20.359 3.863 -0.581 1 96.12 36 ARG B CA 1
ATOM 2580 C C . ARG B 1 36 ? 19 4.203 -1.194 1 96.12 36 ARG B C 1
ATOM 2582 O O . ARG B 1 36 ? 18.922 4.91 -2.201 1 96.12 36 ARG B O 1
ATOM 2589 N N . PRO B 1 37 ? 17.969 3.783 -0.544 1 97.12 37 PRO B N 1
ATOM 2590 C CA . PRO B 1 37 ? 16.641 3.992 -1.153 1 97.12 37 PRO B CA 1
ATOM 2591 C C . PRO B 1 37 ? 16.266 5.469 -1.259 1 97.12 37 PRO B C 1
ATOM 2593 O O . PRO B 1 37 ? 16.438 6.219 -0.294 1 97.12 37 PRO B O 1
ATOM 2596 N N . LEU B 1 38 ? 15.672 5.875 -2.357 1 97 38 LEU B N 1
ATOM 2597 C CA . LEU B 1 38 ? 15.328 7.27 -2.627 1 97 38 LEU B CA 1
ATOM 2598 C C . LEU B 1 38 ? 13.828 7.5 -2.484 1 97 38 LEU B C 1
ATOM 2600 O O . LEU B 1 38 ? 13.328 8.578 -2.801 1 97 38 LEU B O 1
ATOM 2604 N N . ASP B 1 39 ? 13.133 6.523 -2.078 1 98.19 39 ASP B N 1
ATOM 2605 C CA . ASP B 1 39 ? 11.711 6.547 -1.77 1 98.19 39 ASP B CA 1
ATOM 2606 C C . ASP B 1 39 ? 11.391 5.637 -0.587 1 98.19 39 ASP B C 1
ATOM 2608 O O . ASP B 1 39 ? 11.992 4.57 -0.436 1 98.19 39 ASP B O 1
ATOM 2612 N N . ILE B 1 40 ? 10.359 5.988 0.147 1 98.25 40 ILE B N 1
ATOM 2613 C CA . ILE B 1 40 ? 10.008 5.23 1.343 1 98.25 40 ILE B CA 1
ATOM 2614 C C . ILE B 1 40 ? 9.508 3.842 0.945 1 98.25 40 ILE B C 1
ATOM 2616 O O . ILE B 1 40 ? 9.672 2.877 1.694 1 98.25 40 ILE B O 1
ATOM 2620 N N . ASN B 1 41 ? 8.938 3.705 -0.273 1 98.56 41 ASN B N 1
ATOM 2621 C CA . ASN B 1 41 ? 8.359 2.449 -0.739 1 98.56 41 ASN B CA 1
ATOM 2622 C C . ASN B 1 41 ? 9.422 1.533 -1.345 1 98.56 41 ASN B C 1
ATOM 2624 O O . ASN B 1 41 ? 9.125 0.408 -1.747 1 98.56 41 ASN B O 1
ATOM 2628 N N . LEU B 1 42 ? 10.656 1.976 -1.513 1 98.31 42 LEU B N 1
ATOM 2629 C CA . LEU B 1 42 ? 11.742 1.085 -1.893 1 98.31 42 LEU B CA 1
ATOM 2630 C C . LEU B 1 42 ? 12.211 0.255 -0.701 1 98.31 42 LEU B C 1
ATOM 2632 O O . LEU B 1 42 ? 12.18 0.727 0.438 1 98.31 42 LEU B O 1
ATOM 2636 N N . PRO B 1 43 ? 12.664 -0.981 -0.947 1 97.56 43 PRO B N 1
ATOM 2637 C CA . PRO B 1 43 ? 13.078 -1.822 0.178 1 97.56 43 PRO B CA 1
ATOM 2638 C C . PRO B 1 43 ? 14.18 -1.182 1.02 1 97.56 43 PRO B C 1
ATOM 2640 O O . PRO B 1 43 ? 15.078 -0.536 0.477 1 97.56 43 PRO B O 1
ATOM 2643 N N . ARG B 1 44 ? 14.07 -1.435 2.307 1 94.88 44 ARG B N 1
ATOM 2644 C CA . ARG B 1 44 ? 15.086 -0.906 3.213 1 94.88 44 ARG B CA 1
ATOM 2645 C C . ARG B 1 44 ? 16.422 -1.6 2.998 1 94.88 44 ARG B C 1
ATOM 2647 O O . ARG B 1 44 ? 17.484 -0.979 3.139 1 94.88 44 ARG B O 1
ATOM 2654 N N . THR B 1 45 ? 16.312 -2.883 2.754 1 94.81 45 THR B N 1
ATOM 2655 C CA . THR B 1 45 ? 17.484 -3.701 2.504 1 94.81 45 THR B CA 1
ATOM 2656 C C . THR B 1 45 ? 17.25 -4.637 1.323 1 94.81 45 THR B C 1
ATOM 2658 O O . THR B 1 45 ? 16.109 -4.953 0.988 1 94.81 45 THR B O 1
ATOM 2661 N N . LEU B 1 46 ? 18.312 -5.008 0.678 1 96.5 46 LEU B N 1
ATOM 2662 C CA . LEU B 1 46 ? 18.281 -5.957 -0.431 1 96.5 46 LEU B CA 1
ATOM 2663 C C . LEU B 1 46 ? 19.188 -7.148 -0.153 1 96.5 46 LEU B C 1
ATOM 2665 O O . LEU B 1 46 ? 20.266 -6.996 0.435 1 96.5 46 LEU B O 1
ATOM 2669 N N . PRO B 1 47 ? 18.734 -8.273 -0.585 1 95.19 47 PRO B N 1
ATOM 2670 C CA . PRO B 1 47 ? 19.625 -9.422 -0.397 1 95.19 47 PRO B CA 1
ATOM 2671 C C . PRO B 1 47 ? 20.844 -9.375 -1.307 1 95.19 47 PRO B C 1
ATOM 2673 O O . PRO B 1 47 ? 20.797 -8.781 -2.387 1 95.19 47 PRO B O 1
ATOM 2676 N N . LYS B 1 48 ? 21.906 -10.07 -0.828 1 91.44 48 LYS B N 1
ATOM 2677 C CA . LYS B 1 48 ? 23.078 -10.227 -1.694 1 91.44 48 LYS B CA 1
ATOM 2678 C C . LYS B 1 48 ? 22.797 -11.234 -2.812 1 91.44 48 LYS B C 1
ATOM 2680 O O . LYS B 1 48 ? 22.172 -12.273 -2.58 1 91.44 48 LYS B O 1
ATOM 2685 N N . ARG B 1 49 ? 23.25 -10.883 -3.957 1 92.25 49 ARG B N 1
ATOM 2686 C CA . ARG B 1 49 ? 23.078 -11.766 -5.109 1 92.25 49 ARG B CA 1
ATOM 2687 C C . ARG B 1 49 ? 24.422 -12.203 -5.672 1 92.25 49 ARG B C 1
ATOM 2689 O O . ARG B 1 49 ? 25.391 -11.422 -5.676 1 92.25 49 ARG B O 1
ATOM 2696 N N . PRO B 1 50 ? 24.453 -13.391 -6.145 1 88.12 50 PRO B N 1
ATOM 2697 C CA . PRO B 1 50 ? 25.703 -13.906 -6.688 1 88.12 50 PRO B CA 1
ATOM 2698 C C . PRO B 1 50 ? 26.172 -13.133 -7.922 1 88.12 50 PRO B C 1
ATOM 2700 O O . PRO B 1 50 ? 27.375 -13.062 -8.188 1 88.12 50 PRO B O 1
ATOM 2703 N N . ASP B 1 51 ? 25.281 -12.562 -8.648 1 89 51 ASP B N 1
ATOM 2704 C CA . ASP B 1 51 ? 25.625 -11.875 -9.883 1 89 51 ASP B CA 1
ATOM 2705 C C . ASP B 1 51 ? 25.719 -10.367 -9.672 1 89 51 ASP B C 1
ATOM 2707 O O . ASP B 1 51 ? 25.703 -9.594 -10.633 1 89 51 ASP B O 1
ATOM 2711 N N . GLY B 1 52 ? 25.734 -9.945 -8.438 1 90.5 52 GLY B N 1
ATOM 2712 C CA . GLY B 1 52 ? 25.891 -8.539 -8.117 1 90.5 52 GLY B CA 1
ATOM 2713 C C . GLY B 1 52 ? 24.594 -7.754 -8.18 1 90.5 52 GLY B C 1
ATOM 2714 O O . GLY B 1 52 ? 23.562 -8.289 -8.578 1 90.5 52 GLY B O 1
ATOM 2715 N N . TRP B 1 53 ? 24.688 -6.441 -7.824 1 91.75 53 TRP B N 1
ATOM 2716 C CA . TRP B 1 53 ? 23.5 -5.602 -7.703 1 91.75 53 TRP B CA 1
ATOM 2717 C C . TRP B 1 53 ? 22.875 -5.352 -9.07 1 91.75 53 TRP B C 1
ATOM 2719 O O . TRP B 1 53 ? 21.672 -5.086 -9.164 1 91.75 53 TRP B O 1
ATOM 2729 N N . GLN B 1 54 ? 23.625 -5.465 -10.133 1 90.62 54 GLN B N 1
ATOM 2730 C CA . GLN B 1 54 ? 23.109 -5.254 -11.477 1 90.62 54 GLN B CA 1
ATOM 2731 C C . GLN B 1 54 ? 22.047 -6.297 -11.836 1 90.62 54 GLN B C 1
ATOM 2733 O O . GLN B 1 54 ? 21.203 -6.055 -12.688 1 90.62 54 GLN B O 1
ATOM 2738 N N . GLY B 1 55 ? 22.141 -7.453 -11.164 1 91.44 55 GLY B N 1
ATOM 2739 C CA . GLY B 1 55 ? 21.203 -8.531 -11.406 1 91.44 55 GLY B CA 1
ATOM 2740 C C . GLY B 1 55 ? 19.781 -8.18 -11.023 1 91.44 55 GLY B C 1
ATOM 2741 O O . GLY B 1 55 ? 18.828 -8.812 -11.5 1 91.44 55 GLY B O 1
ATOM 2742 N N . PHE B 1 56 ? 19.578 -7.133 -10.18 1 93.12 56 PHE B N 1
ATOM 2743 C CA . PHE B 1 56 ? 18.25 -6.711 -9.781 1 93.12 56 PHE B CA 1
ATOM 2744 C C . PHE B 1 56 ? 17.469 -6.168 -10.969 1 93.12 56 PHE B C 1
ATOM 2746 O O . PHE B 1 56 ? 16.234 -6.121 -10.945 1 93.12 56 PHE B O 1
ATOM 2753 N N . ALA B 1 57 ? 18.109 -5.758 -12.016 1 89.06 57 ALA B N 1
ATOM 2754 C CA . ALA B 1 57 ? 17.453 -5.23 -13.203 1 89.06 57 ALA B CA 1
ATOM 2755 C C . ALA B 1 57 ? 16.625 -6.309 -13.898 1 89.06 57 ALA B C 1
ATOM 2757 O O . ALA B 1 57 ? 15.547 -6.031 -14.422 1 89.06 57 ALA B O 1
ATOM 2758 N N . ALA B 1 58 ? 17.125 -7.512 -13.859 1 90.31 58 ALA B N 1
ATOM 2759 C CA . ALA B 1 58 ? 16.438 -8.625 -14.516 1 90.31 58 ALA B CA 1
ATOM 2760 C C . ALA B 1 58 ? 15.633 -9.438 -13.516 1 90.31 58 ALA B C 1
ATOM 2762 O O . ALA B 1 58 ? 14.844 -10.305 -13.906 1 90.31 58 ALA B O 1
ATOM 2763 N N . ASP B 1 59 ? 15.82 -9.195 -12.312 1 94 59 ASP B N 1
ATOM 2764 C CA . ASP B 1 59 ? 15.148 -9.898 -11.219 1 94 59 ASP B CA 1
ATOM 2765 C C . ASP B 1 59 ? 14.781 -8.93 -10.094 1 94 59 ASP B C 1
ATOM 2767 O O . ASP B 1 59 ? 15.367 -9 -9.008 1 94 59 ASP B O 1
ATOM 2771 N N . THR B 1 60 ? 13.812 -8.195 -10.352 1 95.12 60 THR B N 1
ATOM 2772 C CA . THR B 1 60 ? 13.461 -7.047 -9.523 1 95.12 60 THR B CA 1
ATOM 2773 C C . THR B 1 60 ? 12.797 -7.496 -8.227 1 95.12 60 THR B C 1
ATOM 2775 O O . THR B 1 60 ? 11.992 -8.438 -8.227 1 95.12 60 THR B O 1
ATOM 2778 N N . PRO B 1 61 ? 13.141 -6.883 -7.105 1 97.62 61 PRO B N 1
ATOM 2779 C CA . PRO B 1 61 ? 12.5 -7.207 -5.828 1 97.62 61 PRO B CA 1
ATOM 2780 C C . PRO B 1 61 ? 11.133 -6.535 -5.664 1 97.62 61 PRO B C 1
ATOM 2782 O O . PRO B 1 61 ? 10.727 -5.738 -6.508 1 97.62 61 PRO B O 1
ATOM 2785 N N . LEU B 1 62 ? 10.453 -6.926 -4.566 1 98.62 62 LEU B N 1
ATOM 2786 C CA . LEU B 1 62 ? 9.234 -6.25 -4.137 1 98.62 62 LEU B CA 1
ATOM 2787 C C . LEU B 1 62 ? 9.547 -4.871 -3.566 1 98.62 62 LEU B C 1
ATOM 2789 O O . LEU B 1 62 ? 10.648 -4.641 -3.061 1 98.62 62 LEU B O 1
ATOM 2793 N N . THR B 1 63 ? 8.578 -3.994 -3.682 1 98.69 63 THR B N 1
ATOM 2794 C CA . THR B 1 63 ? 8.594 -2.783 -2.871 1 98.69 63 THR B CA 1
ATOM 2795 C C . THR B 1 63 ? 8.156 -3.082 -1.44 1 98.69 63 THR B C 1
ATOM 2797 O O . THR B 1 63 ? 7.758 -4.207 -1.132 1 98.69 63 THR B O 1
ATOM 2800 N N . GLU B 1 64 ? 8.25 -2.068 -0.54 1 98.62 64 GLU B N 1
ATOM 2801 C CA . GLU B 1 64 ? 7.695 -2.217 0.802 1 98.62 64 GLU B CA 1
ATOM 2802 C C . GLU B 1 64 ? 6.199 -2.512 0.751 1 98.62 64 GLU B C 1
ATOM 2804 O O . GLU B 1 64 ? 5.715 -3.406 1.443 1 98.62 64 GLU B O 1
ATOM 2809 N N . ILE B 1 65 ? 5.496 -1.772 -0.05 1 98.62 65 ILE B N 1
ATOM 2810 C CA . ILE B 1 65 ? 4.059 -1.971 -0.196 1 98.62 65 ILE B CA 1
ATOM 2811 C C . ILE B 1 65 ? 3.781 -3.363 -0.76 1 98.62 65 ILE B C 1
ATOM 2813 O O . ILE B 1 65 ? 2.852 -4.043 -0.323 1 98.62 65 ILE B O 1
ATOM 2817 N N . GLY B 1 66 ? 4.57 -3.781 -1.735 1 98.75 66 GLY B N 1
ATOM 2818 C CA . GLY B 1 66 ? 4.402 -5.113 -2.291 1 98.75 66 GLY B CA 1
ATOM 2819 C C . GLY B 1 66 ? 4.504 -6.211 -1.248 1 98.75 66 GLY B C 1
ATOM 2820 O O . GLY B 1 66 ? 3.719 -7.16 -1.259 1 98.75 66 GLY B O 1
ATOM 2821 N N . TYR B 1 67 ? 5.492 -6.082 -0.426 1 98.69 67 TYR B N 1
ATOM 2822 C CA . TYR B 1 67 ? 5.66 -7.059 0.647 1 98.69 67 TYR B CA 1
ATOM 2823 C C . TYR B 1 67 ? 4.473 -7.027 1.603 1 98.69 67 TYR B C 1
ATOM 2825 O O . TYR B 1 67 ? 3.961 -8.078 1.998 1 98.69 67 TYR B O 1
ATOM 2833 N N . LEU B 1 68 ? 4.039 -5.867 1.963 1 98.44 68 LEU B N 1
ATOM 2834 C CA . LEU B 1 68 ? 2.926 -5.723 2.895 1 98.44 68 LEU B CA 1
ATOM 2835 C C . LEU B 1 68 ? 1.63 -6.234 2.277 1 98.44 68 LEU B C 1
ATOM 2837 O O . LEU B 1 68 ? 0.791 -6.809 2.977 1 98.44 68 LEU B O 1
ATOM 2841 N N . GLN B 1 69 ? 1.458 -6 0.966 1 98.56 69 GLN B N 1
ATOM 2842 C CA . GLN B 1 69 ? 0.345 -6.613 0.251 1 98.56 69 GLN B CA 1
ATOM 2843 C C . GLN B 1 69 ? 0.312 -8.125 0.478 1 98.56 69 GLN B C 1
ATOM 2845 O O . GLN B 1 69 ? -0.746 -8.695 0.753 1 98.56 69 GLN B O 1
ATOM 2850 N N . SER B 1 70 ? 1.486 -8.742 0.333 1 98.81 70 SER B N 1
ATOM 2851 C CA . SER B 1 70 ? 1.562 -10.195 0.466 1 98.81 70 SER B CA 1
ATOM 2852 C C . SER B 1 70 ? 1.218 -10.641 1.883 1 98.81 70 SER B C 1
ATOM 2854 O O . SER B 1 70 ? 0.488 -11.609 2.074 1 98.81 70 SER B O 1
ATOM 2856 N N . LYS B 1 71 ? 1.683 -9.922 2.881 1 98.69 71 LYS B N 1
ATOM 2857 C CA . LYS B 1 71 ? 1.391 -10.266 4.27 1 98.69 71 LYS B CA 1
ATOM 2858 C C . LYS B 1 71 ? -0.102 -10.156 4.562 1 98.69 71 LYS B C 1
ATOM 2860 O O . LYS B 1 71 ? -0.691 -11.055 5.168 1 98.69 71 LYS B O 1
ATOM 2865 N N . LEU B 1 72 ? -0.726 -9.062 4.141 1 98.69 72 LEU B N 1
ATOM 2866 C CA . LEU B 1 72 ? -2.152 -8.859 4.363 1 98.69 72 LEU B CA 1
ATOM 2867 C C . LEU B 1 72 ? -2.973 -9.922 3.646 1 98.69 72 LEU B C 1
ATOM 2869 O O . LEU B 1 72 ? -4 -10.367 4.16 1 98.69 72 LEU B O 1
ATOM 2873 N N . THR B 1 73 ? -2.508 -10.305 2.48 1 98.81 73 THR B N 1
ATOM 2874 C CA . THR B 1 73 ? -3.186 -11.367 1.743 1 98.81 73 THR B CA 1
ATOM 2875 C C . THR B 1 73 ? -3.074 -12.695 2.482 1 98.81 73 THR B C 1
ATOM 2877 O O . THR B 1 73 ? -4.047 -13.445 2.566 1 98.81 73 THR B O 1
ATOM 2880 N N . GLY B 1 74 ? -1.84 -12.992 2.994 1 98.88 74 GLY B N 1
ATOM 2881 C CA . GLY B 1 74 ? -1.688 -14.172 3.826 1 98.88 74 GLY B CA 1
ATOM 2882 C C . GLY B 1 74 ? -2.645 -14.203 5 1 98.88 74 GLY B C 1
ATOM 2883 O O . GLY B 1 74 ? -3.244 -15.242 5.297 1 98.88 74 GLY B O 1
ATOM 2884 N N . ARG B 1 75 ? -2.797 -13.117 5.668 1 98.5 75 ARG B N 1
ATOM 2885 C CA . ARG B 1 75 ? -3.74 -13 6.777 1 98.5 75 ARG B CA 1
ATOM 2886 C C . ARG B 1 75 ? -5.164 -13.289 6.316 1 98.5 75 ARG B C 1
ATOM 2888 O O . ARG B 1 75 ? -5.922 -13.969 7.004 1 98.5 75 ARG B O 1
ATOM 2895 N N . ALA B 1 76 ? -5.52 -12.711 5.168 1 98.5 76 ALA B N 1
ATOM 2896 C CA . ALA B 1 76 ? -6.859 -12.945 4.629 1 98.5 76 ALA B CA 1
ATOM 2897 C C . ALA B 1 76 ? -7.098 -14.43 4.371 1 98.5 76 ALA B C 1
ATOM 2899 O O . ALA B 1 76 ? -8.18 -14.945 4.652 1 98.5 76 ALA B O 1
ATOM 2900 N N . LEU B 1 77 ? -6.082 -15.102 3.801 1 98.62 77 LEU B N 1
ATOM 2901 C CA . LEU B 1 77 ? -6.191 -16.547 3.578 1 98.62 77 LEU B CA 1
ATOM 2902 C C . LEU B 1 77 ? -6.418 -17.281 4.891 1 98.62 77 LEU B C 1
ATOM 2904 O O . LEU B 1 77 ? -7.305 -18.125 4.988 1 98.62 77 LEU B O 1
ATOM 2908 N N . ARG B 1 78 ? -5.641 -16.953 5.891 1 98.31 78 ARG B N 1
ATOM 2909 C CA . ARG B 1 78 ? -5.773 -17.547 7.211 1 98.31 78 ARG B CA 1
ATOM 2910 C C . ARG B 1 78 ? -7.16 -17.297 7.789 1 98.31 78 ARG B C 1
ATOM 2912 O O . ARG B 1 78 ? -7.828 -18.234 8.242 1 98.31 78 ARG B O 1
ATOM 2919 N N . ASP B 1 79 ? -7.594 -16.047 7.742 1 97.25 79 ASP B N 1
ATOM 2920 C CA . ASP B 1 79 ? -8.852 -15.633 8.352 1 97.25 79 ASP B CA 1
ATOM 2921 C C . ASP B 1 79 ? -10.047 -16.281 7.645 1 97.25 79 ASP B C 1
ATOM 2923 O O . ASP B 1 79 ? -11.133 -16.391 8.219 1 97.25 79 ASP B O 1
ATOM 2927 N N . ASN B 1 80 ? -9.852 -16.688 6.375 1 97 80 ASN B N 1
ATOM 2928 C CA . ASN B 1 80 ? -10.914 -17.344 5.629 1 97 80 ASN B CA 1
ATOM 2929 C C . ASN B 1 80 ? -10.812 -18.875 5.75 1 97 80 ASN B C 1
ATOM 2931 O O . ASN B 1 80 ? -11.445 -19.594 4.984 1 97 80 ASN B O 1
ATOM 2935 N N . GLY B 1 81 ? -9.969 -19.375 6.598 1 97.12 81 GLY B N 1
ATOM 2936 C CA . GLY B 1 81 ? -9.914 -20.781 6.953 1 97.12 81 GLY B CA 1
ATOM 2937 C C . GLY B 1 81 ? -9.203 -21.625 5.914 1 97.12 81 GLY B C 1
ATOM 2938 O O . GLY B 1 81 ? -9.43 -22.844 5.828 1 97.12 81 GLY B O 1
ATOM 2939 N N . ILE B 1 82 ? -8.367 -21.062 5.133 1 97.25 82 ILE B N 1
ATOM 2940 C CA . ILE B 1 82 ? -7.688 -21.812 4.078 1 97.25 82 ILE B CA 1
ATOM 2941 C C . ILE B 1 82 ? -6.461 -22.516 4.656 1 97.25 82 ILE B C 1
ATOM 2943 O O . ILE B 1 82 ? -5.582 -21.875 5.238 1 97.25 82 ILE B O 1
ATOM 2947 N N . GLU B 1 83 ? -6.453 -23.75 4.477 1 96.94 83 GLU B N 1
ATOM 2948 C CA . GLU B 1 83 ? -5.32 -24.562 4.906 1 96.94 83 GLU B CA 1
ATOM 2949 C C . GLU B 1 83 ? -4.383 -24.859 3.74 1 96.94 83 GLU B C 1
ATOM 2951 O O . GLU B 1 83 ? -4.824 -25.297 2.676 1 96.94 83 GLU B O 1
ATOM 2956 N N . ILE B 1 84 ? -3.09 -24.656 3.949 1 98.12 84 ILE B N 1
ATOM 2957 C CA . ILE B 1 84 ? -2.08 -24.891 2.922 1 98.12 84 ILE B CA 1
ATOM 2958 C C . ILE B 1 84 ? -1.089 -25.953 3.406 1 98.12 84 ILE B C 1
ATOM 2960 O O . ILE B 1 84 ? -0.578 -25.875 4.523 1 98.12 84 ILE B O 1
ATOM 2964 N N . ASN B 1 85 ? -0.807 -26.922 2.557 1 97.94 85 ASN B N 1
ATOM 2965 C CA . ASN B 1 85 ? 0.098 -28 2.91 1 97.94 85 ASN B CA 1
ATOM 2966 C C . ASN B 1 85 ? 1.4 -27.922 2.117 1 97.94 85 ASN B C 1
ATOM 2968 O O . ASN B 1 85 ? 2.451 -28.359 2.602 1 97.94 85 ASN B O 1
ATOM 2972 N N . HIS B 1 86 ? 1.337 -27.484 0.923 1 98.19 86 HIS B N 1
ATOM 2973 C CA . HIS B 1 86 ? 2.494 -27.375 0.043 1 98.19 86 HIS B CA 1
ATOM 2974 C C . HIS B 1 86 ? 2.549 -26 -0.614 1 98.19 86 HIS B C 1
ATOM 2976 O O . HIS B 1 86 ? 1.514 -25.438 -0.978 1 98.19 86 HIS B O 1
ATOM 2982 N N . VAL B 1 87 ? 3.76 -25.438 -0.696 1 98.81 87 VAL B N 1
ATOM 2983 C CA . VAL B 1 87 ? 3.941 -24.125 -1.29 1 98.81 87 VAL B CA 1
ATOM 2984 C C . VAL B 1 87 ? 5.023 -24.188 -2.367 1 98.81 87 VAL B C 1
ATOM 2986 O O . VAL B 1 87 ? 6.129 -24.656 -2.117 1 98.81 87 VAL B O 1
ATOM 2989 N N . LEU B 1 88 ? 4.723 -23.797 -3.549 1 98.81 88 LEU B N 1
ATOM 2990 C CA . LEU B 1 88 ? 5.668 -23.656 -4.652 1 98.81 88 LEU B CA 1
ATOM 2991 C C . LEU B 1 88 ? 5.66 -22.219 -5.184 1 98.81 88 LEU B C 1
ATOM 2993 O O . LEU B 1 88 ? 4.609 -21.578 -5.223 1 98.81 88 LEU B O 1
ATOM 2997 N N . CYS B 1 89 ? 6.805 -21.781 -5.582 1 98.62 89 CYS B N 1
ATOM 2998 C CA . CYS B 1 89 ? 6.824 -20.422 -6.141 1 98.62 89 CYS B CA 1
ATOM 2999 C C . CYS B 1 89 ? 7.777 -20.344 -7.328 1 98.62 89 CYS B C 1
ATOM 3001 O O . CYS B 1 89 ? 8.656 -21.188 -7.484 1 98.62 89 CYS B O 1
ATOM 3003 N N . SER B 1 90 ? 7.508 -19.391 -8.188 1 98.62 90 SER B N 1
ATOM 3004 C CA . SER B 1 90 ? 8.43 -19 -9.242 1 98.62 90 SER B CA 1
ATOM 3005 C C . SER B 1 90 ? 9.789 -18.625 -8.68 1 98.62 90 SER B C 1
ATOM 3007 O O . SER B 1 90 ? 9.883 -18.094 -7.57 1 98.62 90 SER B O 1
ATOM 3009 N N . PRO B 1 91 ? 10.875 -18.812 -9.422 1 97.5 91 PRO B N 1
ATOM 3010 C CA . PRO B 1 91 ? 12.211 -18.453 -8.93 1 97.5 91 PRO B CA 1
ATOM 3011 C C . PRO B 1 91 ? 12.438 -16.938 -8.891 1 97.5 91 PRO B C 1
ATOM 3013 O O . PRO B 1 91 ? 13.438 -16.484 -8.336 1 97.5 91 PRO B O 1
ATOM 3016 N N . ALA B 1 92 ? 11.602 -16.156 -9.492 1 97.06 92 ALA B N 1
ATOM 3017 C CA . ALA B 1 92 ? 11.758 -14.711 -9.445 1 97.06 92 ALA B CA 1
ATOM 3018 C C . ALA B 1 92 ? 11.805 -14.211 -8 1 97.06 92 ALA B C 1
ATOM 3020 O O . ALA B 1 92 ? 11.008 -14.641 -7.16 1 97.06 92 ALA B O 1
ATOM 3021 N N . LEU B 1 93 ? 12.703 -13.297 -7.688 1 97.56 93 LEU B N 1
ATOM 3022 C CA . LEU B 1 93 ? 12.891 -12.781 -6.336 1 97.56 93 LEU B CA 1
ATOM 3023 C C . LEU B 1 93 ? 11.586 -12.211 -5.789 1 97.56 93 LEU B C 1
ATOM 3025 O O . LEU B 1 93 ? 11.242 -12.43 -4.621 1 97.56 93 LEU B O 1
ATOM 3029 N N . ARG B 1 94 ? 10.867 -11.484 -6.629 1 98.38 94 ARG B N 1
ATOM 3030 C CA . ARG B 1 94 ? 9.602 -10.898 -6.203 1 98.38 94 ARG B CA 1
ATOM 3031 C C . ARG B 1 94 ? 8.609 -11.984 -5.789 1 98.38 94 ARG B C 1
ATOM 3033 O O . ARG B 1 94 ? 7.793 -11.773 -4.891 1 98.38 94 ARG B O 1
ATOM 3040 N N . CYS B 1 95 ? 8.641 -13.133 -6.387 1 98.81 95 CYS B N 1
ATOM 3041 C CA . CYS B 1 95 ? 7.766 -14.242 -6.012 1 98.81 95 CYS B CA 1
ATOM 3042 C C . CYS B 1 95 ? 8.234 -14.883 -4.715 1 98.81 95 CYS B C 1
ATOM 3044 O O . CYS B 1 95 ? 7.418 -15.258 -3.869 1 98.81 95 CYS B O 1
ATOM 3046 N N . ILE B 1 96 ? 9.523 -15.023 -4.594 1 98.69 96 ILE B N 1
ATOM 3047 C CA . ILE B 1 96 ? 10.102 -15.547 -3.361 1 98.69 96 ILE B CA 1
ATOM 3048 C C . ILE B 1 96 ? 9.695 -14.664 -2.184 1 98.69 96 ILE B C 1
ATOM 3050 O O . ILE B 1 96 ? 9.195 -15.156 -1.174 1 98.69 96 ILE B O 1
ATOM 3054 N N . GLN B 1 97 ? 9.859 -13.398 -2.338 1 98.69 97 GLN B N 1
ATOM 3055 C CA . GLN B 1 97 ? 9.539 -12.445 -1.277 1 98.69 97 GLN B CA 1
ATOM 3056 C C . GLN B 1 97 ? 8.039 -12.438 -0.987 1 98.69 97 GLN B C 1
ATOM 3058 O O . GLN B 1 97 ? 7.629 -12.32 0.169 1 98.69 97 GLN B O 1
ATOM 3063 N N . THR B 1 98 ? 7.234 -12.523 -2.039 1 98.94 98 THR B N 1
ATOM 3064 C CA . THR B 1 98 ? 5.789 -12.625 -1.862 1 98.94 98 THR B CA 1
ATOM 3065 C C . THR B 1 98 ? 5.426 -13.867 -1.058 1 98.94 98 THR B C 1
ATOM 3067 O O . THR B 1 98 ? 4.578 -13.812 -0.165 1 98.94 98 THR B O 1
ATOM 3070 N N . THR B 1 99 ? 6.059 -14.961 -1.39 1 98.94 99 THR B N 1
ATOM 3071 C CA . THR B 1 99 ? 5.812 -16.203 -0.677 1 98.94 99 THR B CA 1
ATOM 3072 C C . THR B 1 99 ? 6.102 -16.047 0.812 1 98.94 99 THR B C 1
ATOM 3074 O O . THR B 1 99 ? 5.309 -16.469 1.655 1 98.94 99 THR B O 1
ATOM 3077 N N . VAL B 1 100 ? 7.195 -15.438 1.117 1 98.75 100 VAL B N 1
ATOM 3078 C CA . VAL B 1 100 ? 7.582 -15.211 2.506 1 98.75 100 VAL B CA 1
ATOM 3079 C C . VAL B 1 100 ? 6.516 -14.367 3.205 1 98.75 100 VAL B C 1
ATOM 3081 O O . VAL B 1 100 ? 6.086 -14.695 4.312 1 98.75 100 VAL B O 1
ATOM 3084 N N . GLY B 1 101 ? 6.094 -13.258 2.578 1 98.75 101 GLY B N 1
ATOM 3085 C CA . GLY B 1 101 ? 5.039 -12.438 3.141 1 98.75 101 GLY B CA 1
ATOM 3086 C C . GLY B 1 101 ? 3.748 -13.195 3.381 1 98.75 101 GLY B C 1
ATOM 3087 O O . GLY B 1 101 ? 3.123 -13.055 4.434 1 98.75 101 GLY B O 1
ATOM 3088 N N . LEU B 1 102 ? 3.35 -14 2.395 1 98.88 102 LEU B N 1
ATOM 3089 C CA . LEU B 1 102 ? 2.143 -14.805 2.518 1 98.88 102 LEU B CA 1
ATOM 3090 C C . LEU B 1 102 ? 2.236 -15.75 3.713 1 98.88 102 LEU B C 1
ATOM 3092 O O . LEU B 1 102 ? 1.312 -15.82 4.523 1 98.88 102 LEU B O 1
ATOM 3096 N N . LEU B 1 103 ? 3.344 -16.469 3.805 1 98.81 103 LEU B N 1
ATOM 3097 C CA . LEU B 1 103 ? 3.521 -17.438 4.875 1 98.81 103 LEU B CA 1
ATOM 3098 C C . LEU B 1 103 ? 3.494 -16.766 6.242 1 98.81 103 LEU B C 1
ATOM 3100 O O . LEU B 1 103 ? 2.902 -17.281 7.188 1 98.81 103 LEU B O 1
ATOM 3104 N N . LYS B 1 104 ? 4.141 -15.625 6.355 1 98.62 104 LYS B N 1
ATOM 3105 C CA . LYS B 1 104 ? 4.105 -14.867 7.605 1 98.62 104 LYS B CA 1
ATOM 3106 C C . LYS B 1 104 ? 2.684 -14.438 7.949 1 98.62 104 LYS B C 1
ATOM 3108 O O . LYS B 1 104 ? 2.248 -14.578 9.094 1 98.62 104 LYS B O 1
ATOM 3113 N N . GLY B 1 105 ? 1.962 -13.922 6.969 1 98.56 105 GLY B N 1
ATOM 3114 C CA . GLY B 1 105 ? 0.579 -13.531 7.191 1 98.56 105 GLY B CA 1
ATOM 3115 C C . GLY B 1 105 ? -0.307 -14.688 7.613 1 98.56 105 GLY B C 1
ATOM 3116 O O . GLY B 1 105 ? -1.26 -14.5 8.375 1 98.56 105 GLY B O 1
ATOM 3117 N N . MET B 1 106 ? 0.06 -15.844 7.133 1 98.56 106 MET B N 1
ATOM 3118 C CA . MET B 1 106 ? -0.717 -17.031 7.441 1 98.56 106 MET B CA 1
ATOM 3119 C C . MET B 1 106 ? -0.292 -17.641 8.781 1 98.56 106 MET B C 1
ATOM 3121 O O . MET B 1 106 ? -0.965 -18.516 9.312 1 98.56 106 MET B O 1
ATOM 3125 N N . GLY B 1 107 ? 0.784 -17.203 9.289 1 98.06 107 GLY B N 1
ATOM 3126 C CA . GLY B 1 107 ? 1.346 -17.781 10.492 1 98.06 107 GLY B CA 1
ATOM 3127 C C . GLY B 1 107 ? 2.008 -19.125 10.25 1 98.06 107 GLY B C 1
ATOM 3128 O O . GLY B 1 107 ? 1.988 -20 11.117 1 98.06 107 GLY B O 1
ATOM 3129 N N . LEU B 1 108 ? 2.613 -19.297 9.07 1 97.75 108 LEU B N 1
ATOM 3130 C CA . LEU B 1 108 ? 3.148 -20.609 8.695 1 97.75 108 LEU B CA 1
ATOM 3131 C C . LEU B 1 108 ? 4.645 -20.516 8.406 1 97.75 108 LEU B C 1
ATOM 3133 O O . LEU B 1 108 ? 5.277 -21.516 8.07 1 97.75 108 LEU B O 1
ATOM 3137 N N . ASP B 1 109 ? 5.234 -19.344 8.531 1 94.5 109 ASP B N 1
ATOM 3138 C CA . ASP B 1 109 ? 6.605 -19.078 8.102 1 94.5 109 ASP B CA 1
ATOM 3139 C C . ASP B 1 109 ? 7.594 -19.953 8.867 1 94.5 109 ASP B C 1
ATOM 3141 O O . ASP B 1 109 ? 8.68 -20.266 8.367 1 94.5 109 ASP B O 1
ATOM 3145 N N . LYS B 1 110 ? 7.23 -20.438 10.062 1 94.94 110 LYS B N 1
ATOM 3146 C CA . LYS B 1 110 ? 8.117 -21.281 10.852 1 94.94 110 LYS B CA 1
ATOM 3147 C C . LYS B 1 110 ? 7.766 -22.766 10.68 1 94.94 110 LYS B C 1
ATOM 3149 O O . LYS B 1 110 ? 8.5 -23.641 11.141 1 94.94 110 LYS B O 1
ATOM 3154 N N . ARG B 1 111 ? 6.727 -23.031 9.969 1 95.56 111 ARG B N 1
ATOM 3155 C CA . ARG B 1 111 ? 6.227 -24.391 9.93 1 95.56 111 ARG B CA 1
ATOM 3156 C C . ARG B 1 111 ? 6.355 -24.984 8.523 1 95.56 111 ARG B C 1
ATOM 3158 O O . ARG B 1 111 ? 6.441 -26.203 8.352 1 95.56 111 ARG B O 1
ATOM 3165 N N . LEU B 1 112 ? 6.316 -24.109 7.562 1 97.56 112 LEU B N 1
ATOM 3166 C CA . LEU B 1 112 ? 6.266 -24.594 6.188 1 97.56 112 LEU B CA 1
ATOM 3167 C C . LEU B 1 112 ? 7.414 -24 5.367 1 97.56 112 LEU B C 1
ATOM 3169 O O . LEU B 1 112 ? 7.695 -22.812 5.445 1 97.56 112 LEU B O 1
ATOM 3173 N N . GLN B 1 113 ? 8.039 -24.875 4.609 1 98.31 113 GLN B N 1
ATOM 3174 C CA . GLN B 1 113 ? 9.016 -24.453 3.609 1 98.31 113 GLN B CA 1
ATOM 3175 C C . GLN B 1 113 ? 8.398 -24.391 2.219 1 98.31 113 GLN B C 1
ATOM 3177 O O . GLN B 1 113 ? 7.391 -25.062 1.956 1 98.31 113 GLN B O 1
ATOM 3182 N N . PHE B 1 114 ? 8.945 -23.547 1.415 1 98.62 114 PHE B N 1
ATOM 3183 C CA . PHE B 1 114 ? 8.453 -23.5 0.043 1 98.62 114 PHE B CA 1
ATOM 3184 C C . PHE B 1 114 ? 9.477 -24.094 -0.92 1 98.62 114 PHE B C 1
ATOM 3186 O O . PHE B 1 114 ? 10.664 -24.156 -0.598 1 98.62 114 PHE B O 1
ATOM 3193 N N . SER B 1 115 ? 9.016 -24.547 -2.082 1 98.44 115 SER B N 1
ATOM 3194 C CA . SER B 1 115 ? 9.844 -25.078 -3.162 1 98.44 115 SER B CA 1
ATOM 3195 C C . SER B 1 115 ? 9.898 -24.094 -4.336 1 98.44 115 SER B C 1
ATOM 3197 O O . SER B 1 115 ? 8.891 -23.484 -4.691 1 98.44 115 SER B O 1
ATOM 3199 N N . VAL B 1 116 ? 11.062 -23.969 -4.895 1 98.31 116 VAL B N 1
ATOM 3200 C CA . VAL B 1 116 ? 11.227 -23.094 -6.051 1 98.31 116 VAL B CA 1
ATOM 3201 C C . VAL B 1 116 ? 11.102 -23.906 -7.336 1 98.31 116 VAL B C 1
ATOM 3203 O O . VAL B 1 116 ? 11.812 -24.891 -7.523 1 98.31 116 VAL B O 1
ATOM 3206 N N . GLU B 1 117 ? 10.211 -23.516 -8.203 1 98.38 117 GLU B N 1
ATOM 3207 C CA . GLU B 1 117 ? 9.938 -24.234 -9.445 1 98.38 117 GLU B CA 1
ATOM 3208 C C . GLU B 1 117 ? 10.148 -23.328 -10.664 1 98.38 117 GLU B C 1
ATOM 3210 O O . GLU B 1 117 ? 9.281 -22.516 -10.984 1 98.38 117 GLU B O 1
ATOM 3215 N N . PRO B 1 118 ? 11.242 -23.484 -11.414 1 97.31 118 PRO B N 1
ATOM 3216 C CA . PRO B 1 118 ? 11.516 -22.656 -12.594 1 97.31 118 PRO B CA 1
ATOM 3217 C C . PRO B 1 118 ? 10.383 -22.703 -13.617 1 97.31 118 PRO B C 1
ATOM 3219 O O . PRO B 1 118 ? 10.141 -21.734 -14.32 1 97.31 118 PRO B O 1
ATOM 3222 N N . GLY B 1 119 ? 9.68 -23.781 -13.656 1 97.69 119 GLY B N 1
ATOM 3223 C CA . GLY B 1 119 ? 8.578 -23.922 -14.594 1 97.69 119 GLY B CA 1
ATOM 3224 C C . GLY B 1 119 ? 7.461 -22.922 -14.367 1 97.69 119 GLY B C 1
ATOM 3225 O O . GLY B 1 119 ? 6.621 -22.703 -15.242 1 97.69 119 GLY B O 1
ATOM 3226 N N . LEU B 1 120 ? 7.449 -22.25 -13.195 1 98.44 120 LEU B N 1
ATOM 3227 C CA . LEU B 1 120 ? 6.422 -21.281 -12.836 1 98.44 120 LEU B CA 1
ATOM 3228 C C . LEU B 1 120 ? 6.852 -19.859 -13.188 1 98.44 120 LEU B C 1
ATOM 3230 O O . LEU B 1 120 ? 6.145 -18.906 -12.891 1 98.44 120 LEU B O 1
ATOM 3234 N N . TYR B 1 121 ? 8.016 -19.719 -13.852 1 97.25 121 TYR B N 1
ATOM 3235 C CA . TYR B 1 121 ? 8.477 -18.406 -14.25 1 97.25 121 TYR B CA 1
ATOM 3236 C C . TYR B 1 121 ? 7.574 -17.797 -15.32 1 97.25 121 TYR B C 1
ATOM 3238 O O . TYR B 1 121 ? 6.73 -18.5 -15.883 1 97.25 121 TYR B O 1
ATOM 3246 N N . GLU B 1 122 ? 7.742 -16.531 -15.562 1 95.75 122 GLU B N 1
ATOM 3247 C CA . GLU B 1 122 ? 6.926 -15.805 -16.531 1 95.75 122 GLU B CA 1
ATOM 3248 C C . GLU B 1 122 ? 7.266 -16.203 -17.953 1 95.75 122 GLU B C 1
ATOM 3250 O O . GLU B 1 122 ? 8.102 -17.094 -18.172 1 95.75 122 GLU B O 1
ATOM 3255 N N . TRP B 1 123 ? 6.445 -15.617 -18.938 1 96.38 123 TRP B N 1
ATOM 3256 C CA . TRP B 1 123 ? 6.73 -15.859 -20.344 1 96.38 123 TRP B CA 1
ATOM 3257 C C . TRP B 1 123 ? 8.156 -15.445 -20.688 1 96.38 123 TRP B C 1
ATOM 3259 O O . TRP B 1 123 ? 8.5 -14.266 -20.594 1 96.38 123 TRP B O 1
ATOM 3269 N N . MET B 1 124 ? 8.945 -16.344 -21.172 1 94.75 124 MET B N 1
ATOM 3270 C CA . MET B 1 124 ? 10.391 -16.156 -21.328 1 94.75 124 MET B CA 1
ATOM 3271 C C . MET B 1 124 ? 10.688 -15.086 -22.359 1 94.75 124 MET B C 1
ATOM 3273 O O . MET B 1 124 ? 11.758 -14.461 -22.312 1 94.75 124 MET B O 1
ATOM 3277 N N . VAL B 1 125 ? 9.789 -14.781 -23.219 1 92.25 125 VAL B N 1
ATOM 3278 C CA . VAL B 1 125 ? 10.016 -13.789 -24.25 1 92.25 125 VAL B CA 1
ATOM 3279 C C . VAL B 1 125 ? 10.156 -12.406 -23.625 1 92.25 125 VAL B C 1
ATOM 3281 O O . VAL B 1 125 ? 10.75 -11.5 -24.234 1 92.25 125 VAL B O 1
ATOM 3284 N N . TRP B 1 126 ? 9.625 -12.266 -22.453 1 91.5 126 TRP B N 1
ATOM 3285 C CA . TRP B 1 126 ? 9.672 -10.969 -21.781 1 91.5 126 TRP B CA 1
ATOM 3286 C C . TRP B 1 126 ? 11.047 -10.719 -21.172 1 91.5 126 TRP B C 1
ATOM 3288 O O . TRP B 1 126 ? 11.375 -9.586 -20.812 1 91.5 126 TRP B O 1
ATOM 3298 N N . ALA B 1 127 ? 11.836 -11.75 -21.031 1 84.5 127 ALA B N 1
ATOM 3299 C CA . ALA B 1 127 ? 13.219 -11.609 -20.594 1 84.5 127 ALA B CA 1
ATOM 3300 C C . ALA B 1 127 ? 14.125 -11.195 -21.75 1 84.5 127 ALA B C 1
ATOM 3302 O O . ALA B 1 127 ? 14.883 -12.016 -22.281 1 84.5 127 ALA B O 1
ATOM 3303 N N . ARG B 1 128 ? 13.914 -10.203 -22.531 1 68.88 128 ARG B N 1
ATOM 3304 C CA . ARG B 1 128 ? 14.453 -9.805 -23.844 1 68.88 128 ARG B CA 1
ATOM 3305 C C . ARG B 1 128 ? 15.969 -9.719 -23.797 1 68.88 128 ARG B C 1
ATOM 3307 O O . ARG B 1 128 ? 16.656 -10.164 -24.719 1 68.88 128 ARG B O 1
ATOM 3314 N N . TYR B 1 129 ? 16.469 -9.156 -22.719 1 66.5 129 TYR B N 1
ATOM 3315 C CA . TYR B 1 129 ? 17.891 -8.797 -22.828 1 66.5 129 TYR B CA 1
ATOM 3316 C C . TYR B 1 129 ? 18.766 -9.859 -22.188 1 66.5 129 TYR B C 1
ATOM 3318 O O . TYR B 1 129 ? 19.844 -10.18 -22.719 1 66.5 129 TYR B O 1
ATOM 3326 N N . ALA B 1 130 ? 18.359 -10.336 -21.078 1 73.69 130 ALA B N 1
ATOM 3327 C CA . ALA B 1 130 ? 19.203 -11.312 -20.391 1 73.69 130 ALA B CA 1
ATOM 3328 C C . ALA B 1 130 ? 18.359 -12.289 -19.578 1 73.69 130 ALA B C 1
ATOM 3330 O O . ALA B 1 130 ? 17.312 -11.922 -19.047 1 73.69 130 ALA B O 1
ATOM 3331 N N . ARG B 1 131 ? 18.828 -13.547 -19.766 1 79.69 131 ARG B N 1
ATOM 3332 C CA . ARG B 1 131 ? 18.25 -14.547 -18.875 1 79.69 131 ARG B CA 1
ATOM 3333 C C . ARG B 1 131 ? 18.406 -14.133 -17.422 1 79.69 131 ARG B C 1
ATOM 3335 O O . ARG B 1 131 ? 19.5 -13.727 -17 1 79.69 131 ARG B O 1
ATOM 3342 N N . PRO B 1 132 ? 17.312 -14.188 -16.719 1 79.25 132 PRO B N 1
ATOM 3343 C CA . PRO B 1 132 ? 17.453 -13.852 -15.297 1 79.25 132 PRO B CA 1
ATOM 3344 C C . PRO B 1 132 ? 18.375 -14.82 -14.555 1 79.25 132 PRO B C 1
ATOM 3346 O O . PRO B 1 132 ? 18.375 -16.016 -14.836 1 79.25 132 PRO B O 1
ATOM 3349 N N . CYS B 1 133 ? 19.25 -14.25 -13.773 1 87.44 133 CYS B N 1
ATOM 3350 C CA . CYS B 1 133 ? 20.047 -15.047 -12.844 1 87.44 133 CYS B CA 1
ATOM 3351 C C . CYS B 1 133 ? 19.312 -15.227 -11.516 1 87.44 133 CYS B C 1
ATOM 3353 O O . CYS B 1 133 ? 19.359 -14.344 -10.656 1 87.44 133 CYS B O 1
ATOM 3355 N N . TRP B 1 134 ? 18.703 -16.344 -11.398 1 93.75 134 TRP B N 1
ATOM 3356 C CA . TRP B 1 134 ? 17.938 -16.609 -10.188 1 93.75 134 TRP B CA 1
ATOM 3357 C C . TRP B 1 134 ? 18.859 -17 -9.039 1 93.75 134 TRP B C 1
ATOM 3359 O O . TRP B 1 134 ? 19.891 -17.641 -9.242 1 93.75 134 TRP B O 1
ATOM 3369 N N . ILE B 1 135 ? 18.453 -16.594 -7.855 1 95.25 135 ILE B N 1
ATOM 3370 C CA . ILE B 1 135 ? 19.188 -17 -6.664 1 95.25 135 ILE B CA 1
ATOM 3371 C C . ILE B 1 135 ? 18.922 -18.469 -6.367 1 95.25 135 ILE B C 1
ATOM 3373 O O . ILE B 1 135 ? 17.7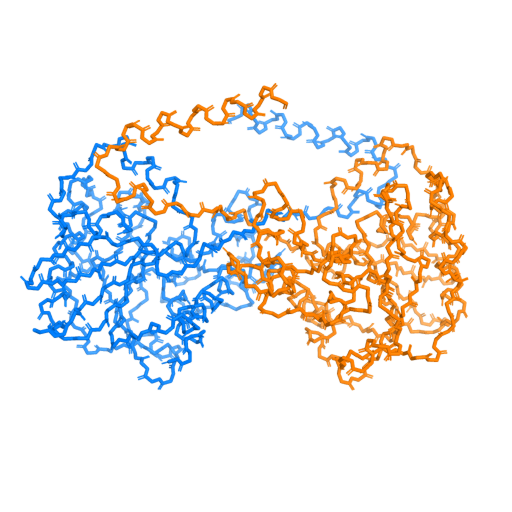66 -18.875 -6.188 1 95.25 135 ILE B O 1
ATOM 3377 N N . PRO B 1 136 ? 19.969 -19.297 -6.305 1 94.56 136 PRO B N 1
ATOM 3378 C CA . PRO B 1 136 ? 19.75 -20.719 -6.043 1 94.56 136 PRO B CA 1
ATOM 3379 C C . PRO B 1 136 ? 19.188 -20.984 -4.648 1 94.56 136 PRO B C 1
ATOM 3381 O O . PRO B 1 136 ? 19.453 -20.219 -3.715 1 94.56 136 PRO B O 1
ATOM 3384 N N . PRO B 1 137 ? 18.453 -22.125 -4.488 1 96.19 137 PRO B N 1
ATOM 3385 C CA . PRO B 1 137 ? 17.844 -22.453 -3.197 1 96.19 137 PRO B CA 1
ATOM 3386 C C . PRO B 1 137 ? 18.859 -22.5 -2.059 1 96.19 137 PRO B C 1
ATOM 3388 O O . PRO B 1 137 ? 18.578 -22.047 -0.946 1 96.19 137 PRO B O 1
ATOM 3391 N N . LYS B 1 138 ? 20.031 -23 -2.32 1 95.38 138 LYS B N 1
ATOM 3392 C CA . LYS B 1 138 ? 21.078 -23.047 -1.293 1 95.38 138 LYS B CA 1
ATOM 3393 C C . LYS B 1 138 ? 21.422 -21.656 -0.782 1 95.38 138 LYS B C 1
ATOM 3395 O O . LYS B 1 138 ? 21.594 -21.453 0.422 1 95.38 138 LYS B O 1
ATOM 3400 N N . ASP B 1 139 ? 21.547 -20.734 -1.69 1 95.94 139 ASP B N 1
ATOM 3401 C CA . ASP B 1 139 ? 21.859 -19.359 -1.326 1 95.94 139 ASP B CA 1
ATOM 3402 C C . ASP B 1 139 ? 20.688 -18.688 -0.639 1 95.94 139 ASP B C 1
ATOM 3404 O O . ASP B 1 139 ? 20.859 -17.891 0.286 1 95.94 139 ASP B O 1
ATOM 3408 N N . LEU B 1 140 ? 19.484 -18.969 -1.083 1 97 140 LEU B N 1
ATOM 3409 C CA . LEU B 1 140 ? 18.281 -18.469 -0.414 1 97 140 LEU B CA 1
ATOM 3410 C C . LEU B 1 140 ? 18.25 -18.922 1.04 1 97 140 LEU B C 1
ATOM 3412 O O . LEU B 1 140 ? 17.922 -18.141 1.935 1 97 140 LEU B O 1
ATOM 3416 N N . LYS B 1 141 ? 18.547 -20.172 1.237 1 96.31 141 LYS B N 1
ATOM 3417 C CA . LYS B 1 141 ? 18.562 -20.734 2.588 1 96.31 141 LYS B CA 1
ATOM 3418 C C . LYS B 1 141 ? 19.578 -20.016 3.469 1 96.31 141 LYS B C 1
ATOM 3420 O O . LYS B 1 141 ? 19.297 -19.688 4.625 1 96.31 141 LYS B O 1
ATOM 3425 N N . LYS B 1 142 ? 20.719 -19.719 2.918 1 95.88 142 LYS B N 1
ATOM 3426 C CA . LYS B 1 142 ? 21.766 -19 3.639 1 95.88 142 LYS B CA 1
ATOM 3427 C C . LYS B 1 142 ? 21.297 -17.609 4.043 1 95.88 142 LYS B C 1
ATOM 3429 O O . LYS B 1 142 ? 21.703 -17.078 5.082 1 95.88 142 LYS B O 1
ATOM 3434 N N . LEU B 1 143 ? 20.422 -17.078 3.209 1 95.25 143 LEU B N 1
ATOM 3435 C CA . LEU B 1 143 ? 19.891 -15.75 3.461 1 95.25 143 LEU B CA 1
ATOM 3436 C C . LEU B 1 143 ? 18.75 -15.797 4.477 1 95.25 143 LEU B C 1
ATOM 3438 O O . LEU B 1 143 ? 18.219 -14.758 4.867 1 95.25 143 LEU B O 1
ATOM 3442 N N . GLY B 1 144 ? 18.297 -16.969 4.844 1 94.88 144 GLY B N 1
ATOM 3443 C CA . GLY B 1 144 ? 17.312 -17.109 5.898 1 94.88 144 GLY B CA 1
ATOM 3444 C C . GLY B 1 144 ? 15.922 -17.406 5.371 1 94.88 144 GLY B C 1
ATOM 3445 O O . GLY B 1 144 ? 14.945 -17.406 6.129 1 94.88 144 GLY B O 1
ATOM 3446 N N . TYR B 1 145 ? 15.797 -17.656 4.086 1 96.75 145 TYR B N 1
ATOM 3447 C CA . TYR B 1 145 ? 14.5 -18 3.52 1 96.75 145 TYR B CA 1
ATOM 3448 C C . TYR B 1 145 ? 14.141 -19.453 3.82 1 96.75 145 TYR B C 1
ATOM 3450 O O . TYR B 1 145 ? 15.008 -20.328 3.791 1 96.75 145 TYR B O 1
ATOM 3458 N N . PRO B 1 146 ? 12.867 -19.672 4.102 1 97.75 146 PRO B N 1
ATOM 3459 C CA . PRO B 1 146 ? 12.461 -21.062 4.375 1 97.75 146 PRO B CA 1
ATOM 3460 C C . PRO B 1 146 ? 12.227 -21.859 3.104 1 97.75 146 PRO B C 1
ATOM 3462 O O . PRO B 1 146 ? 11.109 -22.344 2.863 1 97.75 146 PRO B O 1
ATOM 3465 N N . VAL B 1 147 ? 13.242 -22.109 2.355 1 98.06 147 VAL B N 1
ATOM 3466 C CA . VAL B 1 147 ? 13.172 -22.797 1.071 1 98.06 147 VAL B CA 1
ATOM 3467 C C . VAL B 1 147 ? 13.594 -24.25 1.243 1 98.06 147 VAL B C 1
ATOM 3469 O O . VAL B 1 147 ? 14.477 -24.562 2.047 1 98.06 147 VAL B O 1
ATOM 3472 N N . ARG B 1 148 ? 12.977 -25.109 0.493 1 97.12 148 ARG B N 1
ATOM 3473 C CA . ARG B 1 148 ? 13.352 -26.516 0.445 1 97.12 148 ARG B CA 1
ATOM 3474 C C . ARG B 1 148 ? 14.531 -26.734 -0.502 1 97.12 148 ARG B C 1
ATOM 3476 O O . ARG B 1 148 ? 14.438 -26.438 -1.692 1 97.12 148 ARG B O 1
ATOM 3483 N N . GLU B 1 149 ? 15.523 -27.391 0.002 1 95.25 149 GLU B N 1
ATOM 3484 C CA . GLU B 1 149 ? 16.703 -27.625 -0.822 1 95.25 149 GLU B CA 1
ATOM 3485 C C . GLU B 1 149 ? 16.609 -28.953 -1.56 1 95.25 149 GLU B C 1
ATOM 3487 O O . GLU B 1 149 ? 17.297 -29.172 -2.559 1 95.25 149 GLU B O 1
ATOM 3492 N N . ASP B 1 150 ? 15.812 -29.812 -1.07 1 95.06 150 ASP B N 1
ATOM 3493 C CA . ASP B 1 150 ? 15.773 -31.172 -1.62 1 95.06 150 ASP B CA 1
ATOM 3494 C C . ASP B 1 150 ? 14.695 -31.297 -2.691 1 95.06 150 ASP B C 1
ATOM 3496 O O . ASP B 1 150 ? 14.484 -32.375 -3.25 1 95.06 150 ASP B O 1
ATOM 3500 N N . TYR B 1 151 ? 14.055 -30.25 -2.982 1 96.19 151 TYR B N 1
ATOM 3501 C CA . TYR B 1 151 ? 13.047 -30.266 -4.035 1 96.19 151 TYR B CA 1
ATOM 3502 C C . TYR B 1 151 ? 13.695 -30.406 -5.406 1 96.19 151 TYR B C 1
ATOM 3504 O O . TYR B 1 151 ? 14.648 -29.688 -5.727 1 96.19 151 TYR B O 1
ATOM 3512 N N . VAL B 1 152 ? 13.18 -31.359 -6.199 1 95.81 152 VAL B N 1
ATOM 3513 C CA . VAL B 1 152 ? 13.648 -31.531 -7.57 1 95.81 152 VAL B CA 1
ATOM 3514 C C . VAL B 1 152 ? 12.688 -30.828 -8.531 1 95.81 152 VAL B C 1
ATOM 3516 O O . VAL B 1 152 ? 11.547 -31.266 -8.703 1 95.81 152 VAL B O 1
ATOM 3519 N N . PRO B 1 153 ? 13.141 -29.797 -9.195 1 96.19 153 PRO B N 1
ATOM 3520 C CA . PRO B 1 153 ? 12.258 -29.031 -10.078 1 96.19 153 PRO B CA 1
ATOM 3521 C C . PRO B 1 153 ? 11.773 -29.844 -11.273 1 96.19 153 PRO B C 1
ATOM 3523 O O . PRO B 1 153 ? 12.477 -30.734 -11.75 1 96.19 153 PRO B O 1
ATOM 3526 N N . CYS B 1 154 ? 10.602 -29.484 -11.758 1 93.44 154 CYS B N 1
ATOM 3527 C CA . CYS B 1 154 ? 10.039 -30.078 -12.961 1 93.44 154 CYS B CA 1
ATOM 3528 C C . CYS B 1 154 ? 10.844 -29.688 -14.195 1 93.44 154 CYS B C 1
ATOM 3530 O O . CYS B 1 154 ? 10.945 -30.453 -15.148 1 93.44 154 CYS B O 1
ATOM 3532 N N . TRP B 1 155 ? 11.289 -28.469 -14.148 1 93.31 155 TRP B N 1
ATOM 3533 C CA . TRP B 1 155 ? 12.086 -27.891 -15.227 1 93.31 155 TRP B CA 1
ATOM 3534 C C . TRP B 1 155 ? 13.398 -27.312 -14.688 1 93.31 155 TRP B C 1
ATOM 3536 O O . TRP B 1 155 ? 13.414 -26.703 -13.617 1 93.31 155 TRP B O 1
ATOM 3546 N N . THR B 1 156 ? 14.43 -27.516 -15.477 1 91.25 156 THR B N 1
ATOM 3547 C CA . THR B 1 156 ? 15.672 -26.828 -15.148 1 91.25 156 THR B CA 1
ATOM 3548 C C . THR B 1 156 ? 15.727 -25.469 -15.836 1 91.25 156 THR B C 1
ATOM 3550 O O . THR B 1 156 ? 14.984 -25.219 -16.781 1 91.25 156 THR B O 1
ATOM 3553 N N . ASP B 1 157 ? 16.562 -24.641 -15.352 1 88.06 157 ASP B N 1
ATOM 3554 C CA . ASP B 1 157 ? 16.75 -23.312 -15.945 1 88.06 157 ASP B CA 1
ATOM 3555 C C . ASP B 1 157 ? 17.109 -23.422 -17.422 1 88.06 157 ASP B C 1
ATOM 3557 O O . ASP B 1 157 ? 16.656 -22.625 -18.234 1 88.06 157 ASP B O 1
ATOM 3561 N N . LYS B 1 158 ? 17.828 -24.438 -17.766 1 87.44 158 LYS B N 1
ATOM 3562 C CA . LYS B 1 158 ? 18.344 -24.609 -19.125 1 87.44 158 LYS B CA 1
ATOM 3563 C C . LYS B 1 158 ? 17.234 -25.031 -20.078 1 87.44 158 LYS B C 1
ATOM 3565 O O . LYS B 1 158 ? 17.312 -24.766 -21.281 1 87.44 158 LYS B O 1
ATOM 3570 N N . GLU B 1 159 ? 16.234 -25.594 -19.547 1 92.12 159 GLU B N 1
ATOM 3571 C CA . GLU B 1 159 ? 15.125 -26.078 -20.359 1 92.12 159 GLU B CA 1
ATOM 3572 C C . GLU B 1 159 ? 14.18 -24.938 -20.75 1 92.12 159 GLU B C 1
ATOM 3574 O O . GLU B 1 159 ? 13.359 -25.094 -21.641 1 92.12 159 GLU B O 1
ATOM 3579 N N . LEU B 1 160 ? 14.273 -23.844 -20.062 1 93.38 160 LEU B N 1
ATOM 3580 C CA . LEU B 1 160 ? 13.445 -22.688 -20.391 1 93.38 160 LEU B CA 1
ATOM 3581 C C . LEU B 1 160 ? 14.078 -21.859 -21.5 1 93.38 160 LEU B C 1
ATOM 3583 O O . LEU B 1 160 ? 15.086 -21.172 -21.297 1 93.38 160 LEU B O 1
ATOM 3587 N N . LYS B 1 161 ? 13.469 -21.906 -22.672 1 90.38 161 LYS B N 1
ATOM 3588 C CA . LYS B 1 161 ? 14.031 -21.234 -23.844 1 90.38 161 LYS B CA 1
ATOM 3589 C C . LYS B 1 161 ? 13.617 -19.766 -23.906 1 90.38 161 LYS B C 1
ATOM 3591 O O . LYS B 1 161 ? 12.445 -19.453 -23.688 1 90.38 161 LYS B O 1
ATOM 3596 N N . MET B 1 162 ? 14.484 -18.906 -24.266 1 89.94 162 MET B N 1
ATOM 3597 C CA . MET B 1 162 ? 14.227 -17.484 -24.359 1 89.94 162 MET B CA 1
ATOM 3598 C C . MET B 1 162 ? 13.242 -17.188 -25.5 1 89.94 162 MET B C 1
ATOM 3600 O O . MET B 1 162 ? 12.508 -16.188 -25.438 1 89.94 162 MET B O 1
ATOM 3604 N N . SER B 1 163 ? 13.188 -18.016 -26.562 1 90.62 163 SER B N 1
ATOM 3605 C CA . SER B 1 163 ? 12.305 -17.828 -27.703 1 90.62 163 SER B CA 1
ATOM 3606 C C . SER B 1 163 ? 11.008 -18.594 -27.531 1 90.62 163 SER B C 1
ATOM 3608 O O . SER B 1 163 ? 10.406 -19.047 -28.516 1 90.62 163 SER B O 1
ATOM 3610 N N . GLU B 1 164 ? 10.594 -18.734 -26.359 1 94.56 164 GLU B N 1
ATOM 3611 C CA . GLU B 1 164 ? 9.375 -19.469 -26.016 1 94.56 164 GLU B CA 1
ATOM 3612 C C . GLU B 1 164 ? 8.148 -18.797 -26.656 1 94.56 164 GLU B C 1
ATOM 3614 O O . GLU B 1 164 ? 7.934 -17.594 -26.484 1 94.56 164 GLU B O 1
ATOM 3619 N N . SER B 1 165 ? 7.312 -19.547 -27.469 1 96.62 165 SER B N 1
ATOM 3620 C CA . SER B 1 165 ? 6.047 -19.031 -27.969 1 96.62 165 SER B CA 1
ATOM 3621 C C . SER B 1 165 ? 4.996 -18.969 -26.859 1 96.62 165 SER B C 1
ATOM 3623 O O . SER B 1 165 ? 5.195 -19.516 -25.781 1 96.62 165 SER B O 1
ATOM 3625 N N . MET B 1 166 ? 3.918 -18.312 -27.125 1 97.44 166 MET B N 1
ATOM 3626 C CA . MET B 1 166 ? 2.838 -18.266 -26.141 1 97.44 166 MET B CA 1
ATOM 3627 C C . MET B 1 166 ? 2.289 -19.672 -25.875 1 97.44 166 MET B C 1
ATOM 3629 O O . MET B 1 166 ? 1.999 -20.016 -24.734 1 97.44 166 MET B O 1
ATOM 3633 N N . VAL B 1 167 ? 2.135 -20.438 -26.953 1 97.81 167 VAL B N 1
ATOM 3634 C CA . VAL B 1 167 ? 1.655 -21.812 -26.828 1 97.81 167 VAL B CA 1
ATOM 3635 C C . VAL B 1 167 ? 2.609 -22.609 -25.953 1 97.81 167 VAL B C 1
ATOM 3637 O O . VAL B 1 167 ? 2.174 -23.359 -25.078 1 97.81 167 VAL B O 1
ATOM 3640 N N . ASP B 1 168 ? 3.912 -22.453 -26.172 1 97.25 168 ASP B N 1
ATOM 3641 C CA . ASP B 1 168 ? 4.91 -23.141 -25.344 1 97.25 168 ASP B CA 1
ATOM 3642 C C . ASP B 1 168 ? 4.773 -22.734 -23.875 1 97.25 168 ASP B C 1
ATOM 3644 O O . ASP B 1 168 ? 4.938 -23.578 -22.984 1 97.25 168 ASP B O 1
ATOM 3648 N N . TYR B 1 169 ? 4.547 -21.484 -23.672 1 97.94 169 TYR B N 1
ATOM 3649 C CA . TYR B 1 169 ? 4.375 -20.984 -22.312 1 97.94 169 TYR B CA 1
ATOM 3650 C C . TYR B 1 169 ? 3.186 -21.656 -21.641 1 97.94 169 TYR B C 1
ATOM 3652 O O . TYR B 1 169 ? 3.287 -22.094 -20.484 1 97.94 169 TYR B O 1
ATOM 3660 N N . TYR B 1 170 ? 2.021 -21.734 -22.312 1 98.44 170 TYR B N 1
ATOM 3661 C CA . TYR B 1 170 ? 0.857 -22.438 -21.797 1 98.44 170 TYR B CA 1
ATOM 3662 C C . TYR B 1 170 ? 1.195 -23.891 -21.484 1 98.44 170 TYR B C 1
ATOM 3664 O O . TYR B 1 170 ? 0.84 -24.406 -20.422 1 98.44 170 TYR B O 1
ATOM 3672 N N . GLN B 1 171 ? 1.896 -24.531 -22.375 1 97.94 171 GLN B N 1
ATOM 3673 C CA . GLN B 1 171 ? 2.221 -25.938 -22.234 1 97.94 171 GLN B CA 1
ATOM 3674 C C . GLN B 1 171 ? 3.184 -26.172 -21.062 1 97.94 171 GLN B C 1
ATOM 3676 O O . GLN B 1 171 ? 3.037 -27.125 -20.312 1 97.94 171 GLN B O 1
ATOM 3681 N N . ARG B 1 172 ? 4.191 -25.312 -20.984 1 97.81 172 ARG B N 1
ATOM 3682 C CA . ARG B 1 172 ? 5.117 -25.422 -19.859 1 97.81 172 ARG B CA 1
ATOM 3683 C C . ARG B 1 172 ? 4.387 -25.25 -18.531 1 97.81 172 ARG B C 1
ATOM 3685 O O . ARG B 1 172 ? 4.645 -26 -17.578 1 97.81 172 ARG B O 1
ATOM 3692 N N . SER B 1 173 ? 3.52 -24.266 -18.438 1 98.38 173 SER B N 1
ATOM 3693 C CA . SER B 1 173 ? 2.746 -24.016 -17.219 1 98.38 173 SER B CA 1
ATOM 3694 C C . SER B 1 173 ? 1.859 -25.203 -16.891 1 98.38 173 SER B C 1
ATOM 3696 O O . SER B 1 173 ? 1.84 -25.672 -15.742 1 98.38 173 SER B O 1
ATOM 3698 N N . PHE B 1 174 ? 1.187 -25.719 -17.906 1 98.31 174 PHE B N 1
ATOM 3699 C CA . PHE B 1 174 ? 0.325 -26.875 -17.75 1 98.31 174 PHE B CA 1
ATOM 3700 C C . PHE B 1 174 ? 1.136 -28.094 -17.328 1 98.31 174 PHE B C 1
ATOM 3702 O O . PHE B 1 174 ? 0.747 -28.828 -16.406 1 98.31 174 PHE B O 1
ATOM 3709 N N . GLY B 1 175 ? 2.242 -28.328 -18 1 97.94 175 GLY B N 1
ATOM 3710 C CA . GLY B 1 175 ? 3.135 -29.422 -17.641 1 97.94 175 GLY B CA 1
ATOM 3711 C C . GLY B 1 175 ? 3.662 -29.328 -16.234 1 97.94 175 GLY B C 1
ATOM 3712 O O . GLY B 1 175 ? 3.736 -30.328 -15.516 1 97.94 175 GLY B O 1
ATOM 3713 N N . SER B 1 176 ? 4.043 -28.141 -15.812 1 98.38 176 SER B N 1
ATOM 3714 C CA . SER B 1 176 ? 4.512 -27.922 -14.453 1 98.38 176 SER B CA 1
ATOM 3715 C C . SER B 1 176 ? 3.432 -28.25 -13.43 1 98.38 176 SER B C 1
ATOM 3717 O O . SER B 1 176 ? 3.697 -28.938 -12.438 1 98.38 176 SER B O 1
ATOM 3719 N N . MET B 1 177 ? 2.195 -27.828 -13.695 1 98.25 177 MET B N 1
ATOM 3720 C CA . MET B 1 177 ? 1.089 -28.094 -12.781 1 98.25 177 MET B CA 1
ATOM 3721 C C . MET B 1 177 ? 0.819 -29.578 -12.68 1 98.25 177 MET B C 1
ATOM 3723 O O . MET B 1 177 ? 0.612 -30.109 -11.578 1 98.25 177 MET B O 1
ATOM 3727 N N . ASN B 1 178 ? 0.844 -30.281 -13.789 1 97.31 178 ASN B N 1
ATOM 3728 C CA . ASN B 1 178 ? 0.622 -31.734 -13.773 1 97.31 178 ASN B CA 1
ATOM 3729 C C . ASN B 1 178 ? 1.675 -32.438 -12.938 1 97.31 178 ASN B C 1
ATOM 3731 O O . ASN B 1 178 ? 1.345 -33.344 -12.141 1 97.31 178 ASN B O 1
ATOM 3735 N N . LYS B 1 179 ? 2.867 -32.094 -13.148 1 97.56 179 LYS B N 1
ATOM 3736 C CA . LYS B 1 179 ? 3.957 -32.719 -12.414 1 97.56 179 LYS B CA 1
ATOM 3737 C C . LYS B 1 179 ? 3.875 -32.406 -10.922 1 97.56 179 LYS B C 1
ATOM 3739 O O . LYS B 1 179 ? 4.094 -33.281 -10.086 1 97.56 179 LYS B O 1
ATOM 3744 N N . ILE B 1 180 ? 3.598 -31.156 -10.516 1 97.81 180 ILE B N 1
ATOM 3745 C CA . ILE B 1 180 ? 3.449 -30.75 -9.125 1 97.81 180 ILE B CA 1
ATOM 3746 C C . ILE B 1 180 ? 2.318 -31.547 -8.477 1 97.81 180 ILE B C 1
ATOM 3748 O O . ILE B 1 180 ? 2.482 -32.094 -7.375 1 97.81 180 ILE B O 1
ATOM 3752 N N . LEU B 1 181 ? 1.207 -31.641 -9.195 1 96.44 181 LEU B N 1
ATOM 3753 C CA . LEU B 1 181 ? 0.045 -32.344 -8.672 1 96.44 181 LEU B CA 1
ATOM 3754 C C . LEU B 1 181 ? 0.344 -33.844 -8.492 1 96.44 181 LEU B C 1
ATOM 3756 O O . LEU B 1 181 ? -0.167 -34.469 -7.57 1 96.44 181 LEU B O 1
ATOM 3760 N N . ALA B 1 182 ? 1.151 -34.375 -9.359 1 95.12 182 ALA B N 1
ATOM 3761 C CA . ALA B 1 182 ? 1.562 -35.75 -9.25 1 95.12 182 ALA B CA 1
ATOM 3762 C C . ALA B 1 182 ? 2.5 -35.969 -8.062 1 95.12 182 ALA B C 1
ATOM 3764 O O . ALA B 1 182 ? 2.439 -37 -7.379 1 95.12 182 ALA B O 1
ATOM 3765 N N . GLU B 1 183 ? 3.354 -35 -7.84 1 94.94 183 GLU B N 1
ATOM 3766 C CA . GLU B 1 183 ? 4.324 -35.062 -6.75 1 94.94 183 GLU B CA 1
ATOM 3767 C C . GLU B 1 183 ? 3.635 -35 -5.391 1 94.94 183 GLU B C 1
ATOM 3769 O O . GLU B 1 183 ? 4.078 -35.625 -4.426 1 94.94 183 GLU B O 1
ATOM 3774 N N . PHE B 1 184 ? 2.596 -34.188 -5.336 1 94.69 184 PHE B N 1
ATOM 3775 C CA . PHE B 1 184 ? 1.848 -33.969 -4.102 1 94.69 184 PHE B CA 1
ATOM 3776 C C . PHE B 1 184 ? 0.404 -34.438 -4.262 1 94.69 184 PHE B C 1
ATOM 3778 O O . PHE B 1 184 ? -0.503 -33.625 -4.406 1 94.69 184 PHE B O 1
ATOM 3785 N N . PRO B 1 185 ? 0.13 -35.688 -4.086 1 92.44 185 PRO B N 1
ATOM 3786 C CA . PRO B 1 185 ? -1.192 -36.25 -4.391 1 92.44 185 PRO B CA 1
ATOM 3787 C C . PRO B 1 185 ? -2.236 -35.906 -3.332 1 92.44 185 PRO B C 1
ATOM 3789 O O . PRO B 1 185 ? -3.436 -36.094 -3.557 1 92.44 185 PRO B O 1
ATOM 3792 N N . GLU B 1 186 ? -1.776 -35.438 -2.139 1 93.5 186 GLU B N 1
ATOM 3793 C CA . GLU B 1 186 ? -2.699 -35.031 -1.077 1 93.5 186 GLU B CA 1
ATOM 3794 C C . GLU B 1 186 ? -2.375 -33.656 -0.543 1 93.5 186 GLU B C 1
ATOM 3796 O O . GLU B 1 186 ? -1.254 -33.156 -0.705 1 93.5 186 GLU B O 1
ATOM 3801 N N . GLY B 1 187 ? -3.432 -33 0.036 1 95.12 187 GLY B N 1
ATOM 3802 C CA . GLY B 1 187 ? -3.227 -31.688 0.653 1 95.12 187 GLY B CA 1
ATOM 3803 C C . GLY B 1 187 ? -3.428 -30.531 -0.308 1 95.12 187 GLY B C 1
ATOM 3804 O O . GLY B 1 187 ? -3.451 -30.734 -1.525 1 95.12 187 GLY B O 1
ATOM 3805 N N . ASN B 1 188 ? -3.561 -29.328 0.274 1 97.75 188 ASN B N 1
ATOM 3806 C CA . ASN B 1 188 ? -3.762 -28.125 -0.506 1 97.75 188 ASN B CA 1
ATOM 3807 C C . ASN B 1 188 ? -2.436 -27.484 -0.91 1 97.75 188 ASN B C 1
ATOM 3809 O O . ASN B 1 188 ? -1.486 -27.469 -0.124 1 97.75 188 ASN B O 1
ATOM 3813 N N . ILE B 1 189 ? -2.404 -26.984 -2.135 1 98.44 189 ILE B N 1
ATOM 3814 C CA . ILE B 1 189 ? -1.168 -26.438 -2.691 1 98.44 189 ILE B CA 1
ATOM 3815 C C . ILE B 1 189 ? -1.328 -24.938 -2.949 1 98.44 189 ILE B C 1
ATOM 3817 O O . ILE B 1 189 ? -2.355 -24.5 -3.475 1 98.44 189 ILE B O 1
ATOM 3821 N N . LEU B 1 190 ? -0.391 -24.156 -2.541 1 98.88 190 LEU B N 1
ATOM 3822 C CA . LEU B 1 190 ? -0.288 -22.75 -2.871 1 98.88 190 LEU B CA 1
ATOM 3823 C C . LEU B 1 190 ? 0.797 -22.516 -3.916 1 98.88 190 LEU B C 1
ATOM 3825 O O . LEU B 1 190 ? 1.951 -22.891 -3.719 1 98.88 190 LEU B O 1
ATOM 3829 N N . ILE B 1 191 ? 0.437 -21.922 -5.02 1 98.94 191 ILE B N 1
ATOM 3830 C CA . ILE B 1 191 ? 1.35 -21.547 -6.094 1 98.94 191 ILE B CA 1
ATOM 3831 C C . ILE B 1 191 ? 1.499 -20.031 -6.141 1 98.94 191 ILE B C 1
ATOM 3833 O O . ILE B 1 191 ? 0.516 -19.297 -6.32 1 98.94 191 ILE B O 1
ATOM 3837 N N . VAL B 1 192 ? 2.703 -19.516 -5.969 1 98.94 192 VAL B N 1
ATOM 3838 C CA . VAL B 1 192 ? 2.994 -18.078 -6.051 1 98.94 192 VAL B CA 1
ATOM 3839 C C . VAL B 1 192 ? 3.803 -17.797 -7.312 1 98.94 192 VAL B C 1
ATOM 3841 O O . VAL B 1 192 ? 4.945 -18.234 -7.441 1 98.94 192 VAL B O 1
ATOM 3844 N N . ALA B 1 193 ? 3.223 -16.984 -8.188 1 98.81 193 ALA B N 1
ATOM 3845 C CA . ALA B 1 193 ? 3.879 -16.781 -9.469 1 98.81 193 ALA B CA 1
ATOM 3846 C C . ALA B 1 193 ? 3.539 -15.406 -10.047 1 98.81 193 ALA B C 1
ATOM 3848 O O . ALA B 1 193 ? 3.779 -14.383 -9.406 1 98.81 193 ALA B O 1
ATOM 3849 N N . HIS B 1 194 ? 3.049 -15.375 -11.281 1 98.69 194 HIS B N 1
ATOM 3850 C CA . HIS B 1 194 ? 2.943 -14.117 -12.008 1 98.69 194 HIS B CA 1
ATOM 3851 C C . HIS B 1 194 ? 1.516 -13.867 -12.484 1 98.69 194 HIS B C 1
ATOM 3853 O O . HIS B 1 194 ? 0.631 -14.703 -12.258 1 98.69 194 HIS B O 1
ATOM 3859 N N . GLY B 1 195 ? 1.298 -12.633 -13.031 1 98.38 195 GLY B N 1
ATOM 3860 C CA . GLY B 1 195 ? -0.035 -12.273 -13.492 1 98.38 195 GLY B CA 1
ATOM 3861 C C . GLY B 1 195 ? -0.632 -13.281 -14.445 1 98.38 195 GLY B C 1
ATOM 3862 O O . GLY B 1 195 ? -1.75 -13.758 -14.242 1 98.38 195 GLY B O 1
ATOM 3863 N N . ALA B 1 196 ? 0.147 -13.672 -15.406 1 98.19 196 ALA B N 1
ATOM 3864 C CA . ALA B 1 196 ? -0.321 -14.586 -16.438 1 98.19 196 ALA B CA 1
ATOM 3865 C C . ALA B 1 196 ? -0.556 -15.984 -15.875 1 98.19 196 ALA B C 1
ATOM 3867 O O . ALA B 1 196 ? -1.307 -16.781 -16.453 1 98.19 196 ALA B O 1
ATOM 3868 N N . SER B 1 197 ? 0.08 -16.297 -14.766 1 98.56 197 SER B N 1
ATOM 3869 C CA . SER B 1 197 ? 0.056 -17.641 -14.219 1 98.56 197 SER B CA 1
ATOM 3870 C C . SER B 1 197 ? -1.346 -18.031 -13.758 1 98.56 197 SER B C 1
ATOM 3872 O O . SER B 1 197 ? -1.701 -19.203 -13.75 1 98.56 197 SER B O 1
ATOM 3874 N N . LEU B 1 198 ? -2.176 -17.031 -13.328 1 98.44 198 LEU B N 1
ATOM 3875 C CA . LEU B 1 198 ? -3.539 -17.359 -12.93 1 98.44 198 LEU B CA 1
ATOM 3876 C C . LEU B 1 198 ? -4.305 -18 -14.078 1 98.44 198 LEU B C 1
ATOM 3878 O O . LEU B 1 198 ? -5.16 -18.859 -13.852 1 98.44 198 LEU B O 1
ATOM 3882 N N . GLU B 1 199 ? -3.963 -17.594 -15.273 1 97.69 199 GLU B N 1
ATOM 3883 C CA . GLU B 1 199 ? -4.574 -18.141 -16.484 1 97.69 199 GLU B CA 1
ATOM 3884 C C . GLU B 1 199 ? -3.832 -19.391 -16.953 1 97.69 199 GLU B C 1
ATOM 3886 O O . GLU B 1 199 ? -4.434 -20.438 -17.125 1 97.69 199 GLU B O 1
ATOM 3891 N N . THR B 1 200 ? -2.561 -19.375 -17.078 1 98.5 200 THR B N 1
ATOM 3892 C CA . THR B 1 200 ? -1.802 -20.406 -17.766 1 98.5 200 THR B CA 1
ATOM 3893 C C . THR B 1 200 ? -1.677 -21.656 -16.891 1 98.5 200 THR B C 1
ATOM 3895 O O . THR B 1 200 ? -1.604 -22.781 -17.406 1 98.5 200 THR B O 1
ATOM 3898 N N . CYS B 1 201 ? -1.707 -21.469 -15.578 1 98.5 201 CYS B N 1
ATOM 3899 C CA . CYS B 1 201 ? -1.576 -22.609 -14.68 1 98.5 201 CYS B CA 1
ATOM 3900 C C . CYS B 1 201 ? -2.926 -23.281 -14.445 1 98.5 201 CYS B C 1
ATOM 3902 O O . CYS B 1 201 ? -2.988 -24.391 -13.93 1 98.5 201 CYS B O 1
ATOM 3904 N N . THR B 1 202 ? -4.039 -22.625 -14.844 1 98 202 THR B N 1
ATOM 3905 C CA . THR B 1 202 ? -5.34 -23.172 -14.477 1 98 202 THR B CA 1
ATOM 3906 C C . THR B 1 202 ? -6.129 -23.578 -15.719 1 98 202 THR B C 1
ATOM 3908 O O . THR B 1 202 ? -6.891 -24.547 -15.68 1 98 202 THR B O 1
ATOM 3911 N N . ARG B 1 203 ? -5.949 -22.953 -16.828 1 97.19 203 ARG B N 1
ATOM 3912 C CA . ARG B 1 203 ? -6.793 -23.031 -18.016 1 97.19 203 ARG B CA 1
ATOM 3913 C C . ARG B 1 203 ? -6.879 -24.469 -18.516 1 97.19 203 ARG B C 1
ATOM 3915 O O . ARG B 1 203 ? -7.973 -25.031 -18.625 1 97.19 203 ARG B O 1
ATOM 3922 N N . GLN B 1 204 ? -5.781 -25.094 -18.797 1 97 204 GLN B N 1
ATOM 3923 C CA . GLN B 1 204 ? -5.781 -26.422 -19.391 1 97 204 GLN B CA 1
ATOM 3924 C C . GLN B 1 204 ? -6.113 -27.484 -18.344 1 97 204 GLN B C 1
ATOM 3926 O O . GLN B 1 204 ? -6.598 -28.562 -18.688 1 97 204 GLN B O 1
ATOM 3931 N N . LEU B 1 205 ? -5.844 -27.234 -17.094 1 95.94 205 LEU B N 1
ATOM 3932 C CA . LEU B 1 205 ? -6.203 -28.156 -16.016 1 95.94 205 LEU B CA 1
ATOM 3933 C C . LEU B 1 205 ? -7.711 -28.359 -15.969 1 95.94 205 LEU B C 1
ATOM 3935 O O . LEU B 1 205 ? -8.188 -29.438 -15.609 1 95.94 205 LEU B O 1
ATOM 3939 N N . VAL B 1 206 ? -8.43 -27.312 -16.312 1 95.62 206 VAL B N 1
ATOM 3940 C CA . VAL B 1 206 ? -9.883 -27.406 -16.234 1 95.62 206 VAL B CA 1
ATOM 3941 C C . VAL B 1 206 ? -10.469 -27.703 -17.609 1 95.62 206 VAL B C 1
ATOM 3943 O O . VAL B 1 206 ? -11.664 -27.516 -17.844 1 95.62 206 VAL B O 1
ATOM 3946 N N . GLY B 1 207 ? -9.641 -27.984 -18.531 1 94.81 207 GLY B N 1
ATOM 3947 C CA . GLY B 1 207 ? -10.086 -28.469 -19.844 1 94.81 207 GLY B CA 1
ATOM 3948 C C . GLY B 1 207 ? -10.234 -27.359 -20.859 1 94.81 207 GLY B C 1
ATOM 3949 O O . GLY B 1 207 ? -10.82 -27.562 -21.922 1 94.81 207 GLY B O 1
ATOM 3950 N N . GLY B 1 208 ? -9.781 -26.203 -20.547 1 95.06 208 GLY B N 1
ATOM 3951 C CA . GLY B 1 208 ? -9.867 -25.094 -21.484 1 95.06 208 GLY B CA 1
ATOM 3952 C C . GLY B 1 208 ? -8.789 -25.125 -22.547 1 95.06 208 GLY B C 1
ATOM 3953 O O . GLY B 1 208 ? -7.676 -25.609 -22.297 1 95.06 208 GLY B O 1
ATOM 3954 N N . ASP B 1 209 ? -9.102 -24.531 -23.688 1 95.62 209 ASP B N 1
ATOM 3955 C CA . ASP B 1 209 ? -8.117 -24.375 -24.75 1 95.62 209 ASP B CA 1
ATOM 3956 C C . ASP B 1 209 ? -7.254 -23.141 -24.516 1 95.62 209 ASP B C 1
ATOM 3958 O O . ASP B 1 209 ? -7.676 -22.203 -23.812 1 95.62 209 ASP B O 1
ATOM 3962 N N . ILE B 1 210 ? -6.09 -23.172 -25.109 1 97 210 ILE B N 1
ATOM 3963 C CA . ILE B 1 210 ? -5.199 -22.016 -25.047 1 97 210 ILE B CA 1
ATOM 3964 C C . ILE B 1 210 ? -5.91 -20.797 -25.609 1 97 210 ILE B C 1
ATOM 3966 O O . ILE B 1 210 ? -6.602 -20.875 -26.641 1 97 210 ILE B O 1
ATOM 3970 N N . ARG B 1 211 ? -5.719 -19.688 -24.969 1 95.56 211 ARG B N 1
ATOM 3971 C CA . ARG B 1 211 ? -6.371 -18.438 -25.359 1 95.56 211 ARG B CA 1
ATOM 3972 C C . ARG B 1 211 ? -5.711 -17.859 -26.609 1 95.56 211 ARG B C 1
ATOM 3974 O O . ARG B 1 211 ? -4.578 -18.219 -26.938 1 95.56 211 ARG B O 1
ATOM 3981 N N . SER B 1 212 ? -6.539 -16.984 -27.312 1 96 212 SER B N 1
ATOM 3982 C CA . SER B 1 212 ? -5.914 -16.125 -28.312 1 96 212 SER B CA 1
ATOM 3983 C C . SER B 1 212 ? -4.934 -15.148 -27.672 1 96 212 SER B C 1
ATOM 3985 O O . SER B 1 212 ? -5.004 -14.891 -26.469 1 96 212 SER B O 1
ATOM 3987 N N . THR B 1 213 ? -4.031 -14.633 -28.469 1 96.12 213 THR B N 1
ATOM 3988 C CA . THR B 1 213 ? -3.061 -13.656 -27.984 1 96.12 213 THR B CA 1
ATOM 3989 C C . THR B 1 213 ? -3.768 -12.438 -27.391 1 96.12 213 THR B C 1
ATOM 3991 O O . THR B 1 213 ? -3.377 -11.953 -26.328 1 96.12 213 THR B O 1
ATOM 3994 N N . ASP B 1 214 ? -4.805 -12.008 -28 1 96.25 214 ASP B N 1
ATOM 3995 C CA . ASP B 1 214 ? -5.562 -10.852 -27.531 1 96.25 214 ASP B CA 1
ATOM 3996 C C . ASP B 1 214 ? -6.199 -11.125 -26.172 1 96.25 214 ASP B C 1
ATOM 3998 O O . ASP B 1 214 ? -6.148 -10.281 -25.281 1 96.25 214 ASP B O 1
ATOM 4002 N N . ASP B 1 215 ? -6.816 -12.305 -26.094 1 96.5 215 ASP B N 1
ATOM 4003 C CA . ASP B 1 215 ? -7.453 -12.672 -24.828 1 96.5 215 ASP B CA 1
ATOM 4004 C C . ASP B 1 215 ? -6.422 -12.828 -23.719 1 96.5 215 ASP B C 1
ATOM 4006 O O . ASP B 1 215 ? -6.672 -12.445 -22.562 1 96.5 215 ASP B O 1
ATOM 4010 N N . PHE B 1 216 ? -5.293 -13.383 -24.094 1 96.88 216 PHE B N 1
ATOM 4011 C CA . PHE B 1 216 ? -4.199 -13.547 -23.141 1 96.88 216 PHE B CA 1
ATOM 4012 C C . PHE B 1 216 ? -3.789 -12.203 -22.547 1 96.88 216 PHE B C 1
ATOM 4014 O O . PHE B 1 216 ? -3.713 -12.062 -21.328 1 96.88 216 PHE B O 1
ATOM 4021 N N . TYR B 1 217 ? -3.602 -11.25 -23.359 1 96.88 217 TYR B N 1
ATOM 4022 C CA . TYR B 1 217 ? -3.156 -9.938 -22.906 1 96.88 217 TYR B CA 1
ATOM 4023 C C . TYR B 1 217 ? -4.266 -9.219 -22.141 1 96.88 217 TYR B C 1
ATOM 4025 O O . TYR B 1 217 ? -3.998 -8.484 -21.188 1 96.88 217 TYR B O 1
ATOM 4033 N N . TYR B 1 218 ? -5.484 -9.406 -22.578 1 96.06 218 TYR B N 1
ATOM 4034 C CA . TYR B 1 218 ? -6.609 -8.82 -21.859 1 96.06 218 TYR B CA 1
ATOM 4035 C C . TYR B 1 218 ? -6.66 -9.328 -20.422 1 96.06 218 TYR B C 1
ATOM 4037 O O . TYR B 1 218 ? -6.785 -8.539 -19.484 1 96.06 218 TYR B O 1
ATOM 4045 N N . LEU B 1 219 ? -6.555 -10.609 -20.266 1 97 219 LEU B N 1
ATOM 4046 C CA . LEU B 1 219 ? -6.594 -11.219 -18.938 1 97 219 LEU B CA 1
ATOM 4047 C C . LEU B 1 219 ? -5.426 -10.734 -18.078 1 97 219 LEU B C 1
ATOM 4049 O O . LEU B 1 219 ? -5.602 -10.414 -16.906 1 97 219 LEU B O 1
ATOM 4053 N N . LEU B 1 220 ? -4.266 -10.703 -18.703 1 97.06 220 LEU B N 1
ATOM 4054 C CA . LEU B 1 220 ? -3.07 -10.25 -18 1 97.06 220 LEU B CA 1
ATOM 4055 C C . LEU B 1 220 ? -3.252 -8.836 -17.469 1 97.06 220 LEU B C 1
ATOM 4057 O O . LEU B 1 220 ? -2.957 -8.555 -16.312 1 97.06 220 LEU B O 1
ATOM 4061 N N . GLN B 1 221 ? -3.803 -7.938 -18.25 1 95.81 221 GLN B N 1
ATOM 4062 C CA . GLN B 1 221 ? -3.971 -6.531 -17.906 1 95.81 221 GLN B CA 1
ATOM 4063 C C . GLN B 1 221 ? -5.008 -6.363 -16.797 1 95.81 221 GLN B C 1
ATOM 4065 O O . GLN B 1 221 ? -5 -5.359 -16.078 1 95.81 221 GLN B O 1
ATOM 4070 N N . ASN B 1 222 ? -5.848 -7.336 -16.656 1 96.62 222 ASN B N 1
ATOM 4071 C CA . ASN B 1 222 ? -6.914 -7.27 -15.656 1 96.62 222 ASN B CA 1
ATOM 4072 C C . ASN B 1 222 ? -6.648 -8.203 -14.484 1 96.62 222 ASN B C 1
ATOM 4074 O O . ASN B 1 222 ? -7.586 -8.641 -13.812 1 96.62 222 ASN B O 1
ATOM 4078 N N . THR B 1 223 ? -5.438 -8.547 -14.289 1 97.88 223 THR B N 1
ATOM 4079 C CA . THR B 1 223 ? -5.004 -9.344 -13.148 1 97.88 223 THR B CA 1
ATOM 4080 C C . THR B 1 223 ? -4.066 -8.547 -12.25 1 97.88 223 THR B C 1
ATOM 4082 O O . THR B 1 223 ? -2.848 -8.555 -12.445 1 97.88 223 THR B O 1
ATOM 4085 N N . PRO B 1 224 ? -4.629 -7.867 -11.242 1 97.94 224 PRO B N 1
ATOM 4086 C CA . PRO B 1 224 ? -3.809 -7.016 -10.375 1 97.94 224 PRO B CA 1
ATOM 4087 C C . PRO B 1 224 ? -2.936 -7.824 -9.414 1 97.94 224 PRO B C 1
ATOM 4089 O O . PRO B 1 224 ? -3.008 -9.055 -9.398 1 97.94 224 PRO B O 1
ATOM 4092 N N . TYR B 1 225 ? -2.031 -7.113 -8.695 1 98.69 225 TYR B N 1
ATOM 4093 C CA . TYR B 1 225 ? -1.163 -7.738 -7.711 1 98.69 225 TYR B CA 1
ATOM 4094 C C . TYR B 1 225 ? -1.979 -8.477 -6.652 1 98.69 225 TYR B C 1
ATOM 4096 O O . TYR B 1 225 ? -3.027 -7.992 -6.219 1 98.69 225 TYR B O 1
ATOM 4104 N N . LEU B 1 226 ? -1.471 -9.703 -6.359 1 98.69 226 LEU B N 1
ATOM 4105 C CA . LEU B 1 226 ? -1.971 -10.57 -5.297 1 98.69 226 LEU B CA 1
ATOM 4106 C C . LEU B 1 226 ? -3.383 -11.055 -5.613 1 98.69 226 LEU B C 1
ATOM 4108 O O . LEU B 1 226 ? -4.129 -11.438 -4.707 1 98.69 226 LEU B O 1
ATOM 4112 N N . SER B 1 227 ? -3.771 -10.93 -6.906 1 98.56 227 SER B N 1
ATOM 4113 C CA . SER B 1 227 ? -4.945 -11.695 -7.316 1 98.56 227 SER B CA 1
ATOM 4114 C C . SER B 1 227 ? -4.773 -13.18 -7.008 1 98.56 227 SER B C 1
ATOM 4116 O O . SER B 1 227 ? -3.682 -13.727 -7.16 1 98.56 227 SER B O 1
ATOM 4118 N N . CYS B 1 228 ? -5.848 -13.797 -6.59 1 98.44 228 CYS B N 1
ATOM 4119 C CA . CYS B 1 228 ? -5.805 -15.195 -6.188 1 98.44 228 CYS B CA 1
ATOM 4120 C C . CYS B 1 228 ? -6.988 -15.969 -6.762 1 98.44 228 CYS B C 1
ATOM 4122 O O . CYS B 1 228 ? -8.117 -15.484 -6.738 1 98.44 228 CYS B O 1
ATOM 4124 N N . VAL B 1 229 ? -6.734 -17.156 -7.285 1 98.06 229 VAL B N 1
ATOM 4125 C CA . VAL B 1 229 ? -7.82 -18.031 -7.727 1 98.06 229 VAL B CA 1
ATOM 4126 C C . VAL B 1 229 ? -7.66 -19.422 -7.102 1 98.06 229 VAL B C 1
ATOM 4128 O O . VAL B 1 229 ? -6.555 -19.812 -6.727 1 98.06 229 VAL B O 1
ATOM 4131 N N . GLU B 1 230 ? -8.758 -20.094 -7.027 1 97.88 230 GLU B N 1
ATOM 4132 C CA . GLU B 1 230 ? -8.82 -21.422 -6.406 1 97.88 230 GLU B CA 1
ATOM 4133 C C . GLU B 1 230 ? -9.328 -22.469 -7.395 1 97.88 230 GLU B C 1
ATOM 4135 O O . GLU B 1 230 ? -10.305 -22.234 -8.109 1 97.88 230 GLU B O 1
ATOM 4140 N N . LEU B 1 231 ? -8.594 -23.562 -7.473 1 97.19 231 LEU B N 1
ATOM 4141 C CA . LEU B 1 231 ? -9.062 -24.781 -8.125 1 97.19 231 LEU B CA 1
ATOM 4142 C C . LEU B 1 231 ? -9.461 -25.828 -7.102 1 97.19 231 LEU B C 1
ATOM 4144 O O . LEU B 1 231 ? -8.805 -25.984 -6.07 1 97.19 231 LEU B O 1
ATOM 4148 N N . SER B 1 232 ? -10.516 -26.469 -7.398 1 95.62 232 SER B N 1
ATOM 4149 C CA . SER B 1 232 ? -10.938 -27.609 -6.578 1 95.62 232 SER B CA 1
ATOM 4150 C C . SER B 1 232 ? -11.094 -28.875 -7.418 1 95.62 232 SER B C 1
ATOM 4152 O O . SER B 1 232 ? -11.492 -28.812 -8.586 1 95.62 232 SER B O 1
ATOM 4154 N N . SER B 1 233 ? -10.664 -29.953 -6.844 1 93.12 233 SER B N 1
ATOM 4155 C CA . SER B 1 233 ? -10.758 -31.219 -7.547 1 93.12 233 SER B CA 1
ATOM 4156 C C . SER B 1 233 ? -11.742 -32.156 -6.855 1 93.12 233 SER B C 1
ATOM 4158 O O . SER B 1 233 ? -11.719 -32.312 -5.629 1 93.12 233 SER B O 1
ATOM 4160 N N . ARG B 1 234 ? -12.68 -32.625 -7.668 1 84.94 234 ARG B N 1
ATOM 4161 C CA . ARG B 1 234 ? -13.578 -33.688 -7.242 1 84.94 234 ARG B CA 1
ATOM 4162 C C . ARG B 1 234 ? -13.508 -34.875 -8.195 1 84.94 234 ARG B C 1
ATOM 4164 O O . ARG B 1 234 ? -13.742 -34.719 -9.398 1 84.94 234 ARG B O 1
ATOM 4171 N N . GLU B 1 235 ? -13.203 -36.062 -7.621 1 83.56 235 GLU B N 1
ATOM 4172 C CA . GLU B 1 235 ? -13.133 -37.281 -8.414 1 83.56 235 GLU B CA 1
ATOM 4173 C C . GLU B 1 235 ? -12.195 -37.125 -9.602 1 83.56 235 GLU B C 1
ATOM 4175 O O . GLU B 1 235 ? -12.523 -37.5 -10.719 1 83.56 2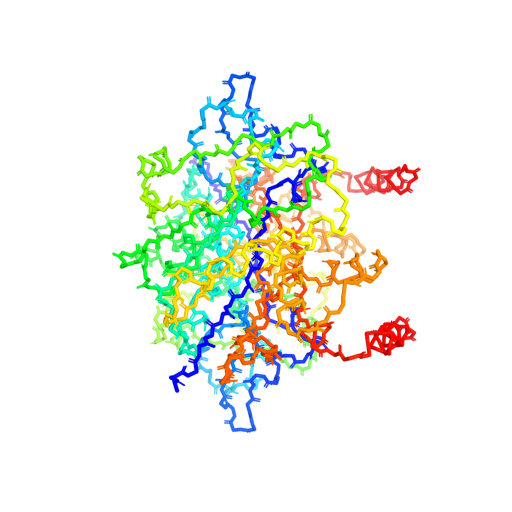35 GLU B O 1
ATOM 4180 N N . GLY B 1 236 ? -11.094 -36.344 -9.43 1 81.31 236 GLY B N 1
ATOM 4181 C CA . GLY B 1 236 ? -10.07 -36.188 -10.445 1 81.31 236 GLY B CA 1
ATOM 4182 C C . GLY B 1 236 ? -10.344 -35.062 -11.422 1 81.31 236 GLY B C 1
ATOM 4183 O O . GLY B 1 236 ? -9.508 -34.781 -12.273 1 81.31 236 GLY B O 1
ATOM 4184 N N . LEU B 1 237 ? -11.5 -34.469 -11.289 1 90.38 237 LEU B N 1
ATOM 4185 C CA . LEU B 1 237 ? -11.859 -33.375 -12.18 1 90.38 237 LEU B CA 1
ATOM 4186 C C . LEU B 1 237 ? -11.633 -32.031 -11.508 1 90.38 237 LEU B C 1
ATOM 4188 O O . LEU B 1 237 ? -12.133 -31.797 -10.398 1 90.38 237 LEU B O 1
ATOM 4192 N N . TRP B 1 238 ? -10.859 -31.234 -12.219 1 95.25 238 TRP B N 1
ATOM 4193 C CA . TRP B 1 238 ? -10.547 -29.922 -11.672 1 95.25 238 TRP B CA 1
ATOM 4194 C C . TRP B 1 238 ? -11.547 -28.875 -12.164 1 95.25 238 TRP B C 1
ATOM 4196 O O . TRP B 1 238 ? -11.945 -28.891 -13.336 1 95.25 238 TRP B O 1
ATOM 4206 N N . ARG B 1 239 ? -11.906 -28 -11.242 1 95 239 ARG B N 1
ATOM 4207 C CA . ARG B 1 239 ? -12.781 -26.859 -11.555 1 95 239 ARG B CA 1
ATOM 4208 C C . ARG B 1 239 ? -12.227 -25.562 -10.969 1 95 239 ARG B C 1
ATOM 4210 O O . ARG B 1 239 ? -11.633 -25.578 -9.891 1 95 239 ARG B O 1
ATOM 4217 N N . LEU B 1 240 ? -12.422 -24.547 -11.75 1 95.12 240 LEU B N 1
ATOM 4218 C CA . LEU B 1 240 ? -12.086 -23.219 -11.258 1 95.12 240 LEU B CA 1
ATOM 4219 C C . LEU B 1 240 ? -13.234 -22.625 -10.445 1 95.12 240 LEU B C 1
ATOM 4221 O O . LEU B 1 240 ? -14.344 -22.453 -10.961 1 95.12 240 LEU B O 1
ATOM 4225 N N . VAL B 1 241 ? -13.062 -22.266 -9.188 1 92.75 241 VAL B N 1
ATOM 4226 C CA . VAL B 1 241 ? -14.102 -21.844 -8.258 1 92.75 241 VAL B CA 1
ATOM 4227 C C . VAL B 1 241 ? -14.18 -20.312 -8.219 1 92.75 241 VAL B C 1
ATOM 4229 O O . VAL B 1 241 ? -15.25 -19.75 -7.988 1 92.75 241 VAL B O 1
ATOM 4232 N N . GLY B 1 242 ? -13.133 -19.656 -8.445 1 94.56 242 GLY B N 1
ATOM 4233 C CA . GLY B 1 242 ? -13.023 -18.219 -8.25 1 94.56 242 GLY B CA 1
ATOM 4234 C C . GLY B 1 242 ? -12.008 -17.828 -7.188 1 94.56 242 GLY B C 1
ATOM 4235 O O . GLY B 1 242 ? -11.047 -18.562 -6.953 1 94.56 242 GLY B O 1
ATOM 4236 N N . SER B 1 243 ? -12.164 -16.672 -6.641 1 97.19 243 SER B N 1
ATOM 4237 C CA . SER B 1 243 ? -11.234 -16.219 -5.613 1 97.19 243 SER B CA 1
ATOM 4238 C C . SER B 1 243 ? -11.672 -16.688 -4.227 1 97.19 243 SER B C 1
ATOM 4240 O O . SER B 1 243 ? -12.836 -16.531 -3.854 1 97.19 243 SER B O 1
ATOM 4242 N N . PRO B 1 244 ? -10.766 -17.25 -3.436 1 97.12 244 PRO B N 1
ATOM 4243 C CA . PRO B 1 244 ? -11.109 -17.719 -2.094 1 97.12 244 PRO B CA 1
ATOM 4244 C C . PRO B 1 244 ? -11.18 -16.594 -1.07 1 97.12 244 PRO B C 1
ATOM 4246 O O . PRO B 1 244 ? -11.648 -16.797 0.053 1 97.12 244 PRO B O 1
ATOM 4249 N N . ILE B 1 245 ? -10.719 -15.453 -1.438 1 97.69 245 ILE B N 1
ATOM 4250 C CA . ILE B 1 245 ? -10.648 -14.297 -0.549 1 97.69 245 ILE B CA 1
ATOM 4251 C C . ILE B 1 245 ? -11.102 -13.047 -1.293 1 97.69 245 ILE B C 1
ATOM 4253 O O . ILE B 1 245 ? -11.172 -13.039 -2.523 1 97.69 245 ILE B O 1
ATOM 4257 N N . PRO B 1 246 ? -11.461 -11.953 -0.546 1 96.25 246 PRO B N 1
ATOM 4258 C CA . PRO B 1 246 ? -11.789 -10.688 -1.214 1 96.25 246 PRO B CA 1
ATOM 4259 C C . PRO B 1 246 ? -10.625 -10.125 -2.021 1 96.25 246 PRO B C 1
ATOM 4261 O O . PRO B 1 246 ? -9.477 -10.547 -1.834 1 96.25 246 PRO B O 1
ATOM 4264 N N . SER B 1 247 ? -10.992 -9.258 -2.887 1 96.25 247 SER B N 1
ATOM 4265 C CA . SER B 1 247 ? -9.969 -8.562 -3.652 1 96.25 247 SER B CA 1
ATOM 4266 C C . SER B 1 247 ? -9.148 -7.629 -2.76 1 96.25 247 SER B C 1
ATOM 4268 O O . SER B 1 247 ? -9.531 -7.363 -1.618 1 96.25 247 SER B O 1
ATOM 4270 N N . PHE B 1 248 ? -8.039 -7.258 -3.234 1 97.56 248 PHE B N 1
ATOM 4271 C CA . PHE B 1 248 ? -7.152 -6.316 -2.559 1 97.56 248 PHE B CA 1
ATOM 4272 C C . PHE B 1 248 ? -6.926 -5.078 -3.416 1 97.56 248 PHE B C 1
ATOM 4274 O O . PHE B 1 248 ? -6.023 -5.051 -4.254 1 97.56 248 PHE B O 1
ATOM 4281 N N . SER B 1 249 ? -7.688 -4 -3.143 1 97.44 249 SER B N 1
ATOM 4282 C CA . SER B 1 249 ? -7.586 -2.811 -3.982 1 97.44 249 SER B CA 1
ATOM 4283 C C . SER B 1 249 ? -7.098 -1.608 -3.18 1 97.44 249 SER B C 1
ATOM 4285 O O . SER B 1 249 ? -7.398 -1.486 -1.99 1 97.44 249 SER B O 1
ATOM 4287 N N . HIS B 1 250 ? -6.297 -0.764 -3.736 1 97.44 250 HIS B N 1
ATOM 4288 C CA . HIS B 1 250 ? -5.887 0.494 -3.121 1 97.44 250 HIS B CA 1
ATOM 4289 C C . HIS B 1 250 ? -5.543 1.537 -4.18 1 97.44 250 HIS B C 1
ATOM 4291 O O . HIS B 1 250 ? -5.312 1.196 -5.34 1 97.44 250 HIS B O 1
ATOM 4297 N N . THR B 1 251 ? -5.539 2.797 -3.723 1 96.88 251 THR B N 1
ATOM 4298 C CA . THR B 1 251 ? -5.355 3.916 -4.641 1 96.88 251 THR B CA 1
ATOM 4299 C C . THR B 1 251 ? -3.875 4.125 -4.945 1 96.88 251 THR B C 1
ATOM 4301 O O . THR B 1 251 ? -3.012 3.5 -4.328 1 96.88 251 THR B O 1
ATOM 4304 N N . TYR B 1 252 ? -3.682 4.953 -5.941 1 96.12 252 TYR B N 1
ATOM 4305 C CA . TYR B 1 252 ? -2.348 5.426 -6.297 1 96.12 252 TYR B CA 1
ATOM 4306 C C . TYR B 1 252 ? -1.854 6.465 -5.297 1 96.12 252 TYR B C 1
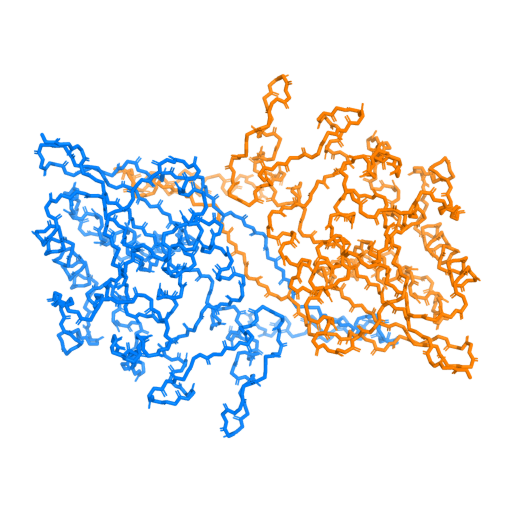ATOM 4308 O O . TYR B 1 252 ? -2.646 7.223 -4.738 1 96.12 252 TYR B O 1
ATOM 4316 N N . ASN B 1 253 ? -0.586 6.5 -4.941 1 96.75 253 ASN B N 1
ATOM 4317 C CA . ASN B 1 253 ? 0.071 7.562 -4.191 1 96.75 253 ASN B CA 1
ATOM 4318 C C . ASN B 1 253 ? 1.231 8.172 -4.977 1 96.75 253 ASN B C 1
ATOM 4320 O O . ASN B 1 253 ? 2.238 7.5 -5.219 1 96.75 253 ASN B O 1
ATOM 4324 N N . ARG B 1 254 ? 1.173 9.414 -5.312 1 94.25 254 ARG B N 1
ATOM 4325 C CA . ARG B 1 254 ? 2.145 10.062 -6.191 1 94.25 254 ARG B CA 1
ATOM 4326 C C . ARG B 1 254 ? 3.357 10.539 -5.402 1 94.25 254 ARG B C 1
ATOM 4328 O O . ARG B 1 254 ? 3.32 10.602 -4.168 1 94.25 254 ARG B O 1
ATOM 4335 N N . THR B 1 255 ? 4.371 10.836 -6.172 1 94.44 255 THR B N 1
ATOM 4336 C CA . THR B 1 255 ? 5.547 11.461 -5.57 1 94.44 255 THR B CA 1
ATOM 4337 C C . THR B 1 255 ? 5.246 12.898 -5.156 1 94.44 255 THR B C 1
ATOM 4339 O O . THR B 1 255 ? 4.625 13.648 -5.918 1 94.44 255 THR B O 1
ATOM 4342 N N . PHE B 1 256 ? 5.633 13.203 -3.969 1 96.56 256 PHE B N 1
ATOM 4343 C CA . PHE B 1 256 ? 5.438 14.562 -3.463 1 96.56 256 PHE B CA 1
ATOM 4344 C C . PHE B 1 256 ? 6.609 15.453 -3.842 1 96.56 256 PHE B C 1
ATOM 4346 O O . PHE B 1 256 ? 7.77 15.094 -3.631 1 96.56 256 PHE B O 1
ATOM 4353 N N . ASP B 1 257 ? 6.266 16.641 -4.383 1 94.19 257 ASP B N 1
ATOM 4354 C CA . ASP B 1 257 ? 7.273 17.656 -4.664 1 94.19 257 ASP B CA 1
ATOM 4355 C C . ASP B 1 257 ? 7.137 18.844 -3.713 1 94.19 257 ASP B C 1
ATOM 4357 O O . ASP B 1 257 ? 6.312 19.734 -3.943 1 94.19 257 ASP B O 1
ATOM 4361 N N . PRO B 1 258 ? 7.965 18.906 -2.746 1 94 258 PRO B N 1
ATOM 4362 C CA . PRO B 1 258 ? 7.828 19.984 -1.76 1 94 258 PRO B CA 1
ATOM 4363 C C . PRO B 1 258 ? 8.109 21.375 -2.346 1 94 258 PRO B C 1
ATOM 4365 O O . PRO B 1 258 ? 7.793 22.391 -1.727 1 94 258 PRO B O 1
ATOM 4368 N N . LEU B 1 259 ? 8.703 21.453 -3.537 1 92.5 259 LEU B N 1
ATOM 4369 C CA . LEU B 1 259 ? 9.016 22.734 -4.164 1 92.5 259 LEU B CA 1
ATOM 4370 C C . LEU B 1 259 ? 7.742 23.547 -4.398 1 92.5 259 LEU B C 1
ATOM 4372 O O . LEU B 1 259 ? 7.781 24.781 -4.418 1 92.5 259 LEU B O 1
ATOM 4376 N N . GLN B 1 260 ? 6.688 22.859 -4.469 1 94.25 260 GLN B N 1
ATOM 4377 C CA . GLN B 1 260 ? 5.434 23.547 -4.738 1 94.25 260 GLN B CA 1
ATOM 4378 C C . GLN B 1 260 ? 5.055 24.469 -3.586 1 94.25 260 GLN B C 1
ATOM 4380 O O . GLN B 1 260 ? 4.344 25.453 -3.783 1 94.25 260 GLN B O 1
ATOM 4385 N N . LEU B 1 261 ? 5.539 24.172 -2.4 1 93.75 261 LEU B N 1
ATOM 4386 C CA . LEU B 1 261 ? 5.207 24.984 -1.235 1 93.75 261 LEU B CA 1
ATOM 4387 C C . LEU B 1 261 ? 6.316 25.984 -0.943 1 93.75 261 LEU B C 1
ATOM 4389 O O . LEU B 1 261 ? 6.066 27.047 -0.346 1 93.75 261 LEU B O 1
ATOM 4393 N N . VAL B 1 262 ? 7.508 25.688 -1.436 1 90 262 VAL B N 1
ATOM 4394 C CA . VAL B 1 262 ? 8.68 26.469 -1.046 1 90 262 VAL B CA 1
ATOM 4395 C C . VAL B 1 262 ? 8.961 27.531 -2.092 1 90 262 VAL B C 1
ATOM 4397 O O . VAL B 1 262 ? 9.531 28.594 -1.776 1 90 262 VAL B O 1
ATOM 4400 N N . THR B 1 263 ? 8.508 27.297 -3.285 1 89.56 263 THR B N 1
ATOM 4401 C CA . THR B 1 263 ? 8.859 28.172 -4.398 1 89.56 263 THR B CA 1
ATOM 4402 C C . THR B 1 263 ? 8.141 29.516 -4.273 1 89.56 263 THR B C 1
ATOM 4404 O O . THR B 1 263 ? 7 29.578 -3.812 1 89.56 263 THR B O 1
ATOM 4407 N N . LYS B 1 264 ? 8.82 30.547 -4.727 1 86.06 264 LYS B N 1
ATOM 4408 C CA . LYS B 1 264 ? 8.227 31.891 -4.793 1 86.06 264 LYS B CA 1
ATOM 4409 C C . LYS B 1 264 ? 7.457 32.062 -6.098 1 86.06 264 LYS B C 1
ATOM 4411 O O . LYS B 1 264 ? 6.629 32.969 -6.203 1 86.06 264 LYS B O 1
ATOM 4416 N N . ASP B 1 265 ? 7.734 31.25 -6.996 1 89.44 265 ASP B N 1
ATOM 4417 C CA . ASP B 1 265 ? 7.105 31.344 -8.312 1 89.44 265 ASP B CA 1
ATOM 4418 C C . ASP B 1 265 ? 6.32 30.062 -8.633 1 89.44 265 ASP B C 1
ATOM 4420 O O . ASP B 1 265 ? 6.715 29.297 -9.5 1 89.44 265 ASP B O 1
ATOM 4424 N N . LEU B 1 266 ? 5.141 29.984 -8.031 1 91.19 266 LEU B N 1
ATOM 4425 C CA . LEU B 1 266 ? 4.305 28.797 -8.25 1 91.19 266 LEU B CA 1
ATOM 4426 C C . LEU B 1 266 ? 3.82 28.734 -9.695 1 91.19 266 LEU B C 1
ATOM 4428 O O . LEU B 1 266 ? 3.719 27.656 -10.273 1 91.19 266 LEU B O 1
ATOM 4432 N N . ALA B 1 267 ? 3.549 29.922 -10.273 1 91.06 267 ALA B N 1
ATOM 4433 C CA . ALA B 1 267 ? 3.104 29.984 -11.656 1 91.06 267 ALA B CA 1
ATOM 4434 C C . ALA B 1 267 ? 4.16 29.406 -12.602 1 91.06 267 ALA B C 1
ATOM 4436 O O . ALA B 1 267 ? 3.834 28.672 -13.531 1 91.06 267 ALA B O 1
ATOM 4437 N N . GLY B 1 268 ? 5.379 29.797 -12.328 1 90.62 268 GLY B N 1
ATOM 4438 C CA . GLY B 1 268 ? 6.473 29.266 -13.125 1 90.62 268 GLY B CA 1
ATOM 4439 C C . GLY B 1 268 ? 6.621 27.766 -12.992 1 90.62 268 GLY B C 1
ATOM 4440 O O . GLY B 1 268 ? 6.84 27.062 -13.992 1 90.62 268 GLY B O 1
ATOM 4441 N N . LEU B 1 269 ? 6.469 27.297 -11.773 1 91.12 269 LEU B N 1
ATOM 4442 C CA . LEU B 1 269 ? 6.559 25.875 -11.523 1 91.12 269 LEU B CA 1
ATOM 4443 C C . LEU B 1 269 ? 5.453 25.125 -12.266 1 91.12 269 LEU B C 1
ATOM 4445 O O . LEU B 1 269 ? 5.691 24.062 -12.836 1 91.12 269 LEU B O 1
ATOM 4449 N N . LYS B 1 270 ? 4.266 25.719 -12.266 1 91.25 270 LYS B N 1
ATOM 4450 C CA . LYS B 1 270 ? 3.135 25.125 -12.969 1 91.25 270 LYS B CA 1
ATOM 4451 C C . LYS B 1 270 ? 3.42 24.984 -14.461 1 91.25 270 LYS B C 1
ATOM 4453 O O . LYS B 1 270 ? 3.141 23.953 -15.07 1 91.25 270 LYS B O 1
ATOM 4458 N N . ARG B 1 271 ? 4.008 25.969 -15.016 1 89.81 271 ARG B N 1
ATOM 4459 C CA . ARG B 1 271 ? 4.336 25.984 -16.438 1 89.81 271 ARG B CA 1
ATOM 4460 C C . ARG B 1 271 ? 5.383 24.922 -16.766 1 89.81 271 ARG B C 1
ATOM 4462 O O . ARG B 1 271 ? 5.281 24.234 -17.781 1 89.81 271 ARG B O 1
ATOM 4469 N N . GLU B 1 272 ? 6.324 24.797 -15.898 1 87.69 272 GLU B N 1
ATOM 4470 C CA . GLU B 1 272 ? 7.379 23.812 -16.094 1 87.69 272 GLU B CA 1
ATOM 4471 C C . GLU B 1 272 ? 6.812 22.391 -16.078 1 87.69 272 GLU B C 1
ATOM 4473 O O . GLU B 1 272 ? 7.199 21.562 -16.891 1 87.69 272 GLU B O 1
ATOM 4478 N N . ARG B 1 273 ? 5.859 22.156 -15.227 1 87.19 273 ARG B N 1
ATOM 4479 C CA . ARG B 1 273 ? 5.273 20.828 -15.078 1 87.19 273 ARG B CA 1
ATOM 4480 C C . ARG B 1 273 ? 4.348 20.516 -16.25 1 87.19 273 ARG B C 1
ATOM 4482 O O . ARG B 1 273 ? 4.289 19.375 -16.703 1 87.19 273 ARG B O 1
ATOM 4489 N N . GLU B 1 274 ? 3.586 21.422 -16.609 1 83.62 274 GLU B N 1
ATOM 4490 C CA . GLU B 1 274 ? 2.717 21.25 -17.781 1 83.62 274 GLU B CA 1
ATOM 4491 C C . GLU B 1 274 ? 3.527 20.969 -19.031 1 83.62 274 GLU B C 1
ATOM 4493 O O . GLU B 1 274 ? 3.127 20.141 -19.859 1 83.62 274 GLU B O 1
ATOM 4498 N N . GLY B 1 275 ? 4.645 21.656 -19.094 1 72.5 275 GLY B N 1
ATOM 4499 C CA . GLY B 1 275 ? 5.531 21.438 -20.219 1 72.5 275 GLY B CA 1
ATOM 4500 C C . GLY B 1 275 ? 6.125 20.031 -20.25 1 72.5 275 GLY B C 1
ATOM 4501 O O . GLY B 1 275 ? 6.238 19.422 -21.312 1 72.5 275 GLY B O 1
ATOM 4502 N N . LYS B 1 276 ? 6.422 19.531 -19.125 1 71.62 276 LYS B N 1
ATOM 4503 C CA . LYS B 1 276 ? 7.008 18.203 -19.031 1 71.62 276 LYS B CA 1
ATOM 4504 C C . LYS B 1 276 ? 5.973 17.125 -19.344 1 71.62 276 LYS B C 1
ATOM 4506 O O . LYS B 1 276 ? 6.289 16.125 -20 1 71.62 276 LYS B O 1
ATOM 4511 N N . ASP B 1 277 ? 4.746 17.312 -18.891 1 69.31 277 ASP B N 1
ATOM 4512 C CA . ASP B 1 277 ? 3.668 16.359 -19.125 1 69.31 277 ASP B CA 1
ATOM 4513 C C . ASP B 1 277 ? 3.318 16.297 -20.609 1 69.31 277 ASP B C 1
ATOM 4515 O O . ASP B 1 277 ? 3.025 15.227 -21.141 1 69.31 277 ASP B O 1
ATOM 4519 N N . ASN B 1 278 ? 3.314 17.406 -21.266 1 60.5 278 ASN B N 1
ATOM 4520 C CA . ASN B 1 278 ? 3.035 17.484 -22.688 1 60.5 278 ASN B CA 1
ATOM 4521 C C . ASN B 1 278 ? 4.129 16.812 -23.516 1 60.5 278 ASN B C 1
ATOM 4523 O O . ASN B 1 278 ? 3.846 16.188 -24.531 1 60.5 278 ASN B O 1
ATOM 4527 N N . MET B 1 279 ? 5.258 16.906 -23.062 1 53 279 MET B N 1
ATOM 4528 C CA . MET B 1 279 ? 6.375 16.281 -23.766 1 53 279 MET B CA 1
ATOM 4529 C C . MET B 1 279 ? 6.312 14.758 -23.641 1 53 279 MET B C 1
ATOM 4531 O O . MET B 1 279 ? 6.707 14.039 -24.562 1 53 279 MET B O 1
ATOM 4535 N N . ARG B 1 280 ? 5.82 14.336 -22.484 1 54.34 280 ARG B N 1
ATOM 4536 C CA . ARG B 1 280 ? 5.715 12.891 -22.281 1 54.34 280 ARG B CA 1
ATOM 4537 C C . ARG B 1 280 ? 4.629 12.289 -23.156 1 54.34 280 ARG B C 1
ATOM 4539 O O . ARG B 1 280 ? 4.727 11.125 -23.562 1 54.34 280 ARG B O 1
ATOM 4546 N N . THR B 1 281 ? 3.545 12.812 -23.359 1 46.97 281 THR B N 1
ATOM 4547 C CA . THR B 1 281 ? 2.463 12.312 -24.203 1 46.97 281 THR B CA 1
ATOM 4548 C C . THR B 1 281 ? 2.861 12.336 -25.672 1 46.97 281 THR B C 1
ATOM 4550 O O . THR B 1 281 ? 2.307 11.602 -26.484 1 46.97 281 THR B O 1
ATOM 4553 N N . THR B 1 282 ? 3.791 13.094 -26.031 1 39.34 282 THR B N 1
ATOM 4554 C CA . THR B 1 282 ? 4.211 13.188 -27.422 1 39.34 282 THR B CA 1
ATOM 4555 C C . THR B 1 282 ? 5.316 12.18 -27.719 1 39.34 282 THR B C 1
ATOM 4557 O O . THR B 1 282 ? 5.625 11.922 -28.891 1 39.34 282 THR B O 1
ATOM 4560 N N . GLN B 1 283 ? 5.84 11.578 -26.781 1 32.12 283 GLN B N 1
ATOM 4561 C CA . GLN B 1 283 ? 6.855 10.578 -27.109 1 32.12 283 GLN B CA 1
ATOM 4562 C C . GLN B 1 283 ? 6.289 9.164 -26.984 1 32.12 283 GLN B C 1
ATOM 4564 O O . GLN B 1 283 ? 5.535 8.867 -26.062 1 32.12 283 GLN B O 1
#

Radius of gyration: 25.56 Å; Cα contacts (8 Å, |Δi|>4): 1048; chains: 2; bounding box: 59×74×58 Å